Protein AF-0000000072282767 (afdb_homodimer)

Sequence (528 aa):
MTSKLNDGLKNVSNDLKGKPKDVVCEQIEKDKKDLLALSAKIKKAQEKFEKLGKDAKEQYDEHKKALKLCADVVTCDPNPFNESIKIIEENDEKAKKYEEKLQKKVMKPLKMYLEAVTVLEKRVKILDERGKAMEKAEHAYHDMLKKPENKQVGLSDLKVNYTNARDSWEYLRDELSVDIKKVLDEITSNFGQICSGFMKTYSKYMKNTQEVWDKLHDYAKEIKVGDLDKEPVYTATEQSMVGEPNVQARREKEIANGTYVKVEMTSKLNDGLKNVSNDLKGKPKDVVCEQIEKDKKDLLALSAKIKKAQEKFEKLGKDAKEQYDEHKKALKLCADVVTCDPNPFNESIKIIEENDEKAKKYEEKLQKKVMKPLKMYLEAVTVLEKRVKILDERGKAMEKAEHAYHDMLKKPENKQVGLSDLKVNYTNARDSWEYLRDELSVDIKKVLDEITSNFGQICSGFMKTYSKYMKNTQEVWDKLHDYAKEIKVGDLDKEPVYTATEQSMVGEPNVQARREKEIANGTYVKVE

Radius of gyration: 44.24 Å; Cα contacts (8 Å, |Δi|>4): 459; chains: 2; bounding box: 52×151×86 Å

pLDDT: mean 86.9, std 15.81, range [28.2, 98.04]

Foldseek 3Di:
DVVVVVVVLVVVVCVVPPPPPPPLVVLLVVLLVLLVVLLVVLVVVLVVLVVVLVVVVVVLVVLLVVLVVVQVVDPDPPRLSVVLNVLSVVLVVLSVVLVVLCCVQAVVVSVVLNVLSVVLVVLVVVLVVLVVQLVVLVVVLVVLVPDPPVRSPCNVVSVVSNVVSVCVNVVSSVVSSVSSVVSSVVCVVCVVVSVVSSCVSVVVSVVVCVVSVVVSVVSVVPDDDDDPPDDDDDDDPVCDVVDVVNVVVVQVVCVVVVNDDDDD/DVVVVVVVLVVVVCVPPPPPPPPLVVLLVVLLVLLVVLLVVLVVVLVVLVVVLVVVVVVLVVVLVVLVVVQVVDPDPPRLSVVLSVLSCVLVVLSVVLVVLCCVQAVVVSVVLNVLSVVLVVLVVVLVVLVVQLVVLVVVLSVLVPDPPVRSPCNVVSVVSNVVSVCVNVVSSVVSSVSSVVSSVVCVVCVVVSVVSSCVSVVVSVVVCVVSVVVSVVSVVPDDDDDPPDDDDDDDPVCDVVDVVNVVVVQVVCVVVVNHDDDD

Organism: Entamoeba histolytica (strain ATCC 30459 / HM-1:IMSS / ABRM) (NCBI:txid294381)

InterPro domains:
  IPR027267 AH/BAR domain superfamily [G3DSA:1.20.1270.60] (22-224)
  IPR027267 AH/BAR domain superfamily [SSF103657] (19-220)

Structure (mmCIF, N/CA/C/O backbone):
data_AF-0000000072282767-model_v1
#
loop_
_entity.id
_entity.type
_entity.pdbx_description
1 polymer 'BAR domain-containing protein'
#
loop_
_atom_site.group_PDB
_atom_site.id
_atom_site.type_symbol
_atom_site.label_atom_id
_atom_site.label_alt_id
_atom_site.label_comp_id
_atom_site.label_asym_id
_atom_site.label_entity_id
_atom_site.label_seq_id
_atom_site.pdbx_PDB_ins_code
_atom_site.Cartn_x
_atom_site.Cartn_y
_atom_site.Cartn_z
_atom_site.occupancy
_atom_site.B_iso_or_equiv
_atom_site.auth_seq_id
_atom_site.auth_comp_id
_atom_site.auth_asym_id
_atom_site.auth_atom_id
_atom_site.pdbx_PDB_model_num
ATOM 1 N N . MET A 1 1 ? 4.362 -89.278 -2.662 1 31.94 1 MET A N 1
ATOM 2 C CA . MET A 1 1 ? 3.374 -88.348 -3.201 1 31.94 1 MET A CA 1
ATOM 3 C C . MET A 1 1 ? 3.252 -87.111 -2.318 1 31.94 1 MET A C 1
ATOM 5 O O . MET A 1 1 ? 2.697 -86.094 -2.739 1 31.94 1 MET A O 1
ATOM 9 N N . THR A 1 2 ? 3.601 -87.216 -0.999 1 40.11 2 THR A N 1
ATOM 10 C CA . THR A 1 2 ? 3.501 -86.152 -0.006 1 40.11 2 THR A CA 1
ATOM 11 C C . THR A 1 2 ? 4.634 -85.145 -0.176 1 40.11 2 THR A C 1
ATOM 13 O O . THR A 1 2 ? 4.524 -83.999 0.262 1 40.11 2 THR A O 1
ATOM 16 N N . SER A 1 3 ? 5.864 -85.553 -0.62 1 38.61 3 SER A N 1
ATOM 17 C CA . SER A 1 3 ? 6.978 -84.612 -0.666 1 38.61 3 SER A CA 1
ATOM 18 C C . SER A 1 3 ? 6.752 -83.539 -1.726 1 38.61 3 SER A C 1
ATOM 20 O O . SER A 1 3 ? 7.377 -82.476 -1.684 1 38.61 3 SER A O 1
ATOM 22 N N . LYS A 1 4 ? 6.127 -83.89 -2.824 1 43.01 4 LYS A N 1
ATOM 23 C CA . LYS A 1 4 ? 5.944 -82.893 -3.875 1 43.01 4 LYS A CA 1
ATOM 24 C C . L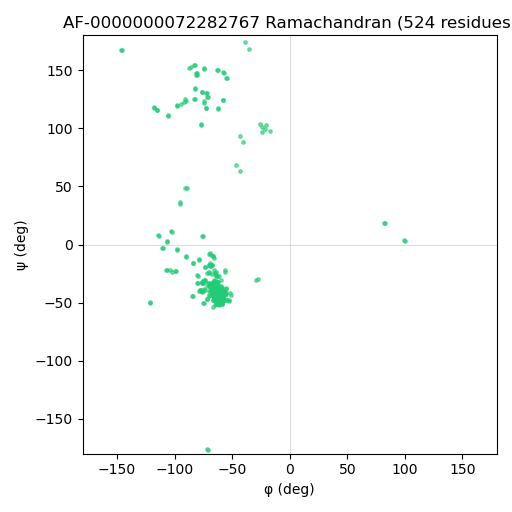YS A 1 4 ? 4.963 -81.808 -3.439 1 43.01 4 LYS A C 1
ATOM 26 O O . LYS A 1 4 ? 4.827 -80.781 -4.106 1 43.01 4 LYS A O 1
ATOM 31 N N . LEU A 1 5 ? 4.162 -82.179 -2.354 1 40.57 5 LEU A N 1
ATOM 32 C CA . LEU A 1 5 ? 3.187 -81.175 -1.941 1 40.57 5 LEU A CA 1
ATOM 33 C C . LEU A 1 5 ? 3.865 -80.039 -1.182 1 40.57 5 LEU A C 1
ATOM 35 O O . LEU A 1 5 ? 3.382 -78.905 -1.193 1 40.57 5 LEU A O 1
ATOM 39 N N . ASN A 1 6 ? 4.982 -80.419 -0.412 1 34.52 6 ASN A N 1
ATOM 40 C CA . ASN A 1 6 ? 5.575 -79.355 0.39 1 34.52 6 ASN A CA 1
ATOM 41 C C . ASN A 1 6 ? 6.312 -78.341 -0.48 1 34.52 6 ASN A C 1
ATOM 43 O O . ASN A 1 6 ? 6.565 -77.215 -0.05 1 34.52 6 ASN A O 1
ATOM 47 N N . ASP A 1 7 ? 6.972 -78.883 -1.586 1 36.16 7 ASP A N 1
ATOM 48 C CA . ASP A 1 7 ? 7.793 -77.945 -2.346 1 36.16 7 ASP A CA 1
ATOM 49 C C . ASP A 1 7 ? 6.935 -76.852 -2.979 1 36.16 7 ASP A C 1
ATOM 51 O O . ASP A 1 7 ? 7.451 -75.807 -3.383 1 36.16 7 ASP A O 1
ATOM 55 N N . GLY A 1 8 ? 5.581 -77.173 -3.189 1 30.93 8 GLY A N 1
ATOM 56 C CA . GLY A 1 8 ? 4.724 -76.166 -3.795 1 30.93 8 GLY A CA 1
ATOM 57 C C . GLY A 1 8 ? 4.353 -75.046 -2.842 1 30.93 8 GLY A C 1
ATOM 58 O O . GLY A 1 8 ? 3.909 -73.979 -3.272 1 30.93 8 GLY A O 1
ATOM 59 N N . LEU A 1 9 ? 4.273 -75.438 -1.535 1 31.34 9 LEU A N 1
ATOM 60 C CA . LEU A 1 9 ? 3.883 -74.394 -0.594 1 31.34 9 LEU A CA 1
ATOM 61 C C . LEU A 1 9 ? 5.053 -73.459 -0.304 1 31.34 9 LEU A C 1
ATOM 63 O O . LEU A 1 9 ? 4.852 -72.322 0.129 1 31.34 9 LEU A O 1
ATOM 67 N N . LYS A 1 10 ? 6.266 -74.077 -0.186 1 39.1 10 LYS A N 1
ATOM 68 C CA . LYS A 1 10 ? 7.374 -73.174 0.108 1 39.1 10 LYS A CA 1
ATOM 69 C C . LYS A 1 10 ? 7.609 -72.199 -1.043 1 39.1 10 LYS A C 1
ATOM 71 O O . LYS A 1 10 ? 8.149 -71.11 -0.84 1 39.1 10 LYS A O 1
ATOM 76 N N . ASN A 1 11 ? 7.387 -72.823 -2.193 1 28.44 11 ASN A N 1
ATOM 77 C CA . ASN A 1 11 ? 7.647 -71.888 -3.282 1 28.44 11 ASN A CA 1
ATOM 78 C C . ASN A 1 11 ? 6.621 -70.758 -3.308 1 28.44 11 ASN A C 1
ATOM 80 O O . ASN A 1 11 ? 6.832 -69.737 -3.965 1 28.44 11 ASN A O 1
ATOM 84 N N . VAL A 1 12 ? 5.33 -71.028 -2.732 1 33.83 12 VAL A N 1
ATOM 85 C CA . VAL A 1 12 ? 4.378 -69.923 -2.696 1 33.83 12 VAL A CA 1
ATOM 86 C C . VAL A 1 12 ? 4.744 -68.961 -1.569 1 33.83 12 VAL A C 1
ATOM 88 O O . VAL A 1 12 ? 4.521 -67.753 -1.679 1 33.83 12 VAL A O 1
ATOM 91 N N . SER A 1 13 ? 5.163 -69.445 -0.388 1 32.98 13 SER A N 1
ATOM 92 C CA . SER A 1 13 ? 5.416 -68.525 0.716 1 32.98 13 SER A CA 1
ATOM 93 C C . SER A 1 13 ? 6.601 -67.614 0.415 1 32.98 13 SER A C 1
ATOM 95 O O . SER A 1 13 ? 6.609 -66.446 0.81 1 32.98 13 SER A O 1
ATOM 97 N N . ASN A 1 14 ? 7.733 -68.162 0.078 1 32.41 14 ASN A N 1
ATOM 98 C CA . ASN A 1 14 ? 8.902 -67.312 -0.121 1 32.41 14 ASN A CA 1
ATOM 99 C C . ASN A 1 14 ? 8.668 -66.286 -1.225 1 32.41 14 ASN A C 1
ATOM 101 O O . ASN A 1 14 ? 9.463 -65.36 -1.397 1 32.41 14 ASN A O 1
ATOM 105 N N . ASP A 1 15 ? 7.852 -66.596 -2.237 1 31.39 15 ASP A N 1
ATOM 106 C CA . ASP A 1 15 ? 7.595 -65.64 -3.311 1 31.39 15 ASP A CA 1
ATOM 107 C C . ASP A 1 15 ? 6.75 -64.47 -2.814 1 31.39 15 ASP A C 1
ATOM 109 O O . ASP A 1 15 ? 6.395 -63.58 -3.59 1 31.39 15 ASP A O 1
ATOM 113 N N . LEU A 1 16 ? 5.977 -64.646 -1.766 1 34.27 16 LEU A N 1
ATOM 114 C CA . LEU A 1 16 ? 5.349 -63.445 -1.224 1 34.27 16 LEU A CA 1
ATOM 115 C C . LEU A 1 16 ? 6.395 -62.506 -0.632 1 34.27 16 LEU A C 1
ATOM 117 O O . LEU A 1 16 ? 6.082 -61.694 0.242 1 34.27 16 LEU A O 1
ATOM 121 N N . LYS A 1 17 ? 7.608 -63.005 -0.519 1 35.73 17 LYS A N 1
ATOM 122 C CA . LYS A 1 17 ? 8.622 -62.052 -0.078 1 35.73 17 LYS A CA 1
ATOM 123 C C . LYS A 1 17 ? 8.355 -60.662 -0.649 1 35.73 17 LYS A C 1
ATOM 125 O O . LYS A 1 17 ? 7.584 -60.513 -1.6 1 35.73 17 LYS A O 1
ATOM 130 N N . GLY A 1 18 ? 9.181 -59.537 -0.029 1 36.67 18 GLY A N 1
ATOM 131 C CA . GLY A 1 18 ? 9.133 -58.101 -0.258 1 36.67 18 GLY A CA 1
ATOM 132 C C . GLY A 1 18 ? 9.018 -57.735 -1.726 1 36.67 18 GLY A C 1
ATOM 133 O O . GLY A 1 18 ? 9.965 -57.921 -2.493 1 36.67 18 GLY A O 1
ATOM 134 N N . LYS A 1 19 ? 7.987 -58.126 -2.26 1 40.9 19 LYS A N 1
ATOM 135 C CA . LYS A 1 19 ? 7.864 -57.635 -3.629 1 40.9 19 LYS A CA 1
ATOM 136 C C . LYS A 1 19 ? 8.672 -56.356 -3.83 1 40.9 19 LYS A C 1
ATOM 138 O O . LYS A 1 19 ? 8.682 -55.48 -2.963 1 40.9 19 LYS A O 1
ATOM 143 N N . PRO A 1 20 ? 9.898 -56.269 -4.338 1 43.59 20 PRO A N 1
ATOM 144 C CA . PRO A 1 20 ? 10.652 -55.04 -4.596 1 43.59 20 PRO A CA 1
ATOM 145 C C . PRO A 1 20 ? 9.764 -53.799 -4.628 1 43.59 20 PRO A C 1
ATOM 147 O O . PRO A 1 20 ? 8.675 -53.829 -5.208 1 43.59 20 PRO A O 1
ATOM 150 N N . LYS A 1 21 ? 9.759 -53.161 -3.504 1 50 21 LYS A N 1
ATOM 151 C CA . LYS A 1 21 ? 9.045 -51.889 -3.563 1 50 21 LYS A CA 1
ATOM 152 C C . LYS A 1 21 ? 8.927 -51.39 -5 1 50 21 LYS A C 1
ATOM 154 O O . LYS A 1 21 ? 9.932 -51.265 -5.704 1 50 21 LYS A O 1
ATOM 159 N N . ASP A 1 22 ? 7.777 -51.548 -5.576 1 72.99 22 ASP A N 1
ATOM 160 C CA . ASP A 1 22 ? 7.386 -51.23 -6.946 1 72.99 22 ASP A CA 1
ATOM 161 C C . ASP A 1 22 ? 7.988 -49.901 -7.395 1 72.99 22 ASP A C 1
ATOM 163 O O . ASP A 1 22 ? 7.731 -48.86 -6.785 1 72.99 22 ASP A O 1
ATOM 167 N N . VAL A 1 23 ? 9.328 -50.019 -8 1 87.18 23 VAL A N 1
ATOM 168 C CA . VAL A 1 23 ? 10.049 -48.904 -8.605 1 87.18 23 VAL A CA 1
ATOM 169 C C . VAL A 1 23 ? 9.056 -47.875 -9.138 1 87.18 23 VAL A C 1
ATOM 171 O O . VAL A 1 23 ? 9.275 -46.668 -9.01 1 87.18 23 VAL A O 1
ATOM 174 N N . VAL A 1 24 ? 7.947 -48.376 -9.498 1 91.58 24 VAL A N 1
ATOM 175 C CA . VAL A 1 24 ? 6.933 -47.496 -10.069 1 91.58 24 VAL A CA 1
ATOM 176 C C . VAL A 1 24 ? 6.25 -46.705 -8.955 1 91.58 24 VAL A C 1
ATOM 178 O O . VAL A 1 24 ? 6.031 -45.498 -9.087 1 91.58 24 VAL A O 1
ATOM 181 N N . CYS A 1 25 ? 5.987 -47.375 -7.822 1 92.54 25 CYS A N 1
ATOM 182 C CA . CYS A 1 25 ? 5.356 -46.702 -6.692 1 92.54 25 CYS A CA 1
ATOM 183 C C . CYS A 1 25 ? 6.286 -45.654 -6.092 1 92.54 25 CYS A C 1
ATOM 185 O O . CYS A 1 25 ? 5.844 -44.568 -5.716 1 92.54 25 CYS A O 1
ATOM 187 N N . GLU A 1 26 ? 7.546 -45.958 -6.025 1 92.62 26 GLU A N 1
ATOM 188 C CA . GLU A 1 26 ? 8.522 -44.994 -5.527 1 92.62 26 GLU A CA 1
ATOM 189 C C . GLU A 1 26 ? 8.603 -43.771 -6.437 1 92.62 26 GLU A C 1
ATOM 191 O O . GLU A 1 26 ? 8.689 -42.639 -5.957 1 92.62 26 GLU A O 1
ATOM 196 N N . GLN A 1 27 ? 8.609 -44.02 -7.745 1 94.57 27 GLN A N 1
ATOM 197 C CA . GLN A 1 27 ? 8.619 -42.929 -8.715 1 94.57 27 GLN A CA 1
ATOM 198 C C . GLN A 1 27 ? 7.392 -42.037 -8.552 1 94.57 27 GLN A C 1
ATOM 200 O O . GLN A 1 27 ? 7.507 -40.809 -8.551 1 94.57 27 GLN A O 1
ATOM 205 N N . ILE A 1 28 ? 6.232 -42.62 -8.419 1 95.21 28 ILE A N 1
ATOM 206 C CA . ILE A 1 28 ? 4.994 -41.866 -8.26 1 95.21 28 ILE A CA 1
ATOM 207 C C . ILE A 1 28 ? 5.078 -40.996 -7.008 1 95.21 28 ILE A C 1
ATOM 209 O O . ILE A 1 28 ? 4.693 -39.824 -7.031 1 95.21 28 ILE A O 1
ATOM 213 N N . GLU A 1 29 ? 5.593 -41.57 -5.931 1 94.95 29 GLU A N 1
ATOM 214 C CA . GLU A 1 29 ? 5.713 -40.826 -4.682 1 94.95 29 GLU A CA 1
ATOM 215 C C . GLU A 1 29 ? 6.651 -39.632 -4.838 1 94.95 29 GLU A C 1
ATOM 217 O O . GLU A 1 29 ? 6.349 -38.533 -4.368 1 94.95 29 GLU A O 1
ATOM 222 N N . LYS A 1 30 ? 7.756 -39.796 -5.461 1 95.85 30 LYS A N 1
ATOM 223 C CA . LYS A 1 30 ? 8.707 -38.713 -5.697 1 95.85 30 LYS A CA 1
ATOM 224 C C . LYS A 1 30 ? 8.1 -37.635 -6.591 1 95.85 30 LYS A C 1
ATOM 226 O O . LYS A 1 30 ? 8.173 -36.446 -6.275 1 95.85 30 LYS A O 1
ATOM 231 N N . ASP A 1 31 ? 7.546 -38.053 -7.697 1 95.64 31 ASP A N 1
ATOM 232 C CA . ASP A 1 31 ? 6.966 -37.112 -8.65 1 95.64 31 ASP A CA 1
ATOM 233 C C . ASP A 1 31 ? 5.82 -36.325 -8.017 1 95.64 31 ASP A C 1
ATOM 235 O O . ASP A 1 31 ? 5.653 -35.135 -8.289 1 95.64 31 ASP A O 1
ATOM 239 N N . LYS A 1 32 ? 5.047 -37.038 -7.293 1 95.9 32 LYS A N 1
ATOM 240 C CA . LYS A 1 32 ? 3.957 -36.38 -6.578 1 95.9 32 LYS A CA 1
ATOM 241 C C . LYS A 1 32 ? 4.486 -35.28 -5.662 1 95.9 32 LYS A C 1
ATOM 243 O O . LYS A 1 32 ? 3.935 -34.178 -5.625 1 95.9 32 LYS A O 1
ATOM 248 N N . LYS A 1 33 ? 5.513 -35.58 -4.893 1 95.94 33 LYS A N 1
ATOM 249 C CA . LYS A 1 33 ? 6.118 -34.592 -4.004 1 95.94 33 LYS A CA 1
ATOM 250 C C . LYS A 1 33 ? 6.623 -33.384 -4.788 1 95.94 33 LYS A C 1
ATOM 252 O O . LYS A 1 33 ? 6.416 -32.24 -4.377 1 95.94 33 LYS A O 1
ATOM 257 N N . ASP A 1 34 ? 7.281 -33.637 -5.887 1 94.5 34 ASP A N 1
ATOM 258 C CA . ASP A 1 34 ? 7.788 -32.56 -6.732 1 94.5 34 ASP A CA 1
ATOM 259 C C . ASP A 1 34 ? 6.645 -31.73 -7.31 1 94.5 34 ASP A C 1
ATOM 261 O O . ASP A 1 34 ? 6.738 -30.503 -7.386 1 94.5 34 ASP A O 1
ATOM 265 N N . LEU A 1 35 ? 5.634 -32.433 -7.697 1 95.32 35 LEU A N 1
ATOM 266 C CA . LEU A 1 35 ? 4.459 -31.769 -8.252 1 95.32 35 LEU A CA 1
ATOM 267 C C . LEU A 1 35 ? 3.814 -30.852 -7.217 1 95.32 35 LEU A C 1
ATOM 269 O O . LEU A 1 35 ? 3.46 -29.713 -7.527 1 95.32 35 LEU A O 1
ATOM 273 N N . LEU A 1 36 ? 3.718 -31.317 -5.997 1 94.96 36 LEU A N 1
ATOM 274 C CA . LEU A 1 36 ? 3.135 -30.526 -4.918 1 94.96 36 LEU A CA 1
ATOM 275 C C . LEU A 1 36 ? 4.005 -29.313 -4.602 1 94.96 36 LEU A C 1
ATOM 277 O O . LEU A 1 36 ? 3.488 -28.223 -4.348 1 94.96 36 LEU A O 1
ATOM 281 N N . ALA A 1 37 ? 5.294 -29.49 -4.603 1 93.06 37 ALA A N 1
ATOM 282 C CA . ALA A 1 37 ? 6.219 -28.382 -4.377 1 93.06 37 ALA A CA 1
ATOM 283 C C . ALA A 1 37 ? 6.066 -27.311 -5.453 1 93.06 37 ALA A C 1
ATOM 285 O O . ALA A 1 37 ? 6.047 -26.116 -5.15 1 93.06 37 ALA A O 1
ATOM 286 N N . LEU A 1 38 ? 5.949 -27.736 -6.683 1 91.01 38 LEU A N 1
ATOM 287 C CA . LEU A 1 38 ? 5.779 -26.815 -7.801 1 91.01 38 LEU A CA 1
ATOM 288 C C . LEU A 1 38 ? 4.436 -26.096 -7.714 1 91.01 38 LEU A C 1
ATOM 290 O O . LEU A 1 38 ? 4.355 -24.891 -7.963 1 91.01 38 LEU A O 1
ATOM 294 N N . SER A 1 39 ? 3.448 -26.851 -7.36 1 93.8 39 SER A N 1
ATOM 295 C CA . SER A 1 39 ? 2.124 -26.263 -7.187 1 93.8 39 SER A CA 1
ATOM 296 C C . SER A 1 39 ? 2.138 -25.173 -6.121 1 93.8 39 SER A C 1
ATOM 298 O O . SER A 1 39 ? 1.505 -24.127 -6.286 1 93.8 39 SER A O 1
ATOM 300 N N . ALA A 1 40 ? 2.857 -25.359 -5.042 1 93.31 40 ALA A N 1
ATOM 301 C CA . ALA A 1 40 ? 2.983 -24.354 -3.99 1 93.31 40 ALA A CA 1
ATOM 302 C C . ALA A 1 40 ? 3.65 -23.087 -4.518 1 93.31 40 ALA A C 1
ATOM 304 O O . ALA A 1 40 ? 3.242 -21.974 -4.176 1 93.31 40 ALA A O 1
ATOM 305 N N . LYS A 1 41 ? 4.593 -23.261 -5.348 1 90.22 41 LYS A N 1
ATOM 306 C CA . LYS A 1 41 ? 5.285 -22.123 -5.946 1 90.22 41 LYS A CA 1
ATOM 307 C C . LYS A 1 41 ? 4.359 -21.342 -6.874 1 90.22 41 LYS A C 1
ATOM 309 O O . LYS A 1 41 ? 4.363 -20.109 -6.871 1 90.22 41 LYS A O 1
ATOM 314 N N . ILE A 1 42 ? 3.61 -22.066 -7.642 1 91.77 42 ILE A N 1
ATOM 315 C CA . ILE A 1 42 ? 2.671 -21.443 -8.569 1 91.77 42 ILE A CA 1
ATOM 316 C C . ILE A 1 42 ? 1.644 -20.624 -7.79 1 91.77 42 ILE A C 1
ATOM 318 O O . ILE A 1 42 ? 1.345 -19.484 -8.154 1 91.77 42 ILE A O 1
ATOM 322 N N . LYS A 1 43 ? 1.137 -21.21 -6.745 1 93.75 43 LYS A N 1
ATOM 323 C CA . LYS A 1 43 ? 0.145 -20.511 -5.934 1 93.75 43 LYS A CA 1
ATOM 324 C C . LYS A 1 43 ? 0.72 -19.222 -5.352 1 93.75 43 LYS A C 1
ATOM 326 O O . LYS A 1 43 ? 0.056 -18.183 -5.356 1 93.75 43 LYS A O 1
ATOM 331 N N . LYS A 1 44 ? 1.91 -19.282 -4.915 1 91.85 44 LYS A N 1
ATOM 332 C CA . LYS A 1 44 ? 2.578 -18.103 -4.373 1 91.85 44 LYS A CA 1
ATOM 333 C C . LYS A 1 44 ? 2.764 -17.034 -5.446 1 91.85 44 LYS A C 1
ATOM 335 O O . LYS A 1 44 ? 2.557 -15.846 -5.19 1 91.85 44 LYS A O 1
ATOM 340 N N . ALA A 1 45 ? 3.186 -17.456 -6.571 1 89.69 45 ALA A N 1
ATOM 341 C CA . ALA A 1 45 ? 3.362 -16.531 -7.687 1 89.69 45 ALA A CA 1
ATOM 342 C C . ALA A 1 45 ? 2.037 -15.879 -8.074 1 89.69 45 ALA A C 1
ATOM 344 O O . ALA A 1 45 ? 1.971 -14.664 -8.272 1 89.69 45 ALA A O 1
ATOM 345 N N . GLN A 1 46 ? 0.996 -16.674 -8.118 1 91.85 46 GLN A N 1
ATOM 346 C CA . GLN A 1 46 ? -0.328 -16.157 -8.447 1 91.85 46 GLN A CA 1
ATOM 347 C C . GLN A 1 46 ? -0.754 -15.07 -7.465 1 91.85 46 GLN A C 1
ATOM 349 O O . GLN A 1 46 ? -1.227 -14.007 -7.874 1 91.85 46 GLN A O 1
ATOM 354 N N . GLU A 1 47 ? -0.593 -15.347 -6.232 1 92.06 47 GLU A N 1
ATOM 355 C CA . GLU A 1 47 ? -0.96 -14.398 -5.185 1 92.06 47 GLU A CA 1
ATOM 356 C C . GLU A 1 47 ? -0.182 -13.093 -5.325 1 92.06 47 GLU A C 1
ATOM 358 O O . GLU A 1 47 ? -0.756 -12.007 -5.214 1 92.06 47 GLU A O 1
ATOM 363 N N . LYS A 1 48 ? 1.04 -13.236 -5.603 1 91.33 48 LYS A N 1
ATOM 364 C CA . LYS A 1 48 ? 1.893 -12.057 -5.717 1 91.33 48 LYS A CA 1
ATOM 365 C C . LYS A 1 48 ? 1.547 -11.246 -6.963 1 91.33 48 LYS A C 1
ATOM 367 O O . LYS A 1 48 ? 1.507 -10.015 -6.918 1 91.33 48 LYS A O 1
ATOM 372 N N . PHE A 1 49 ? 1.342 -11.887 -8.053 1 91.18 49 PHE A N 1
ATOM 373 C CA . PHE A 1 49 ? 1.005 -11.213 -9.301 1 91.18 49 PHE A CA 1
ATOM 374 C C . PHE A 1 49 ? -0.31 -10.455 -9.169 1 91.18 49 PHE A C 1
ATOM 376 O O . PHE A 1 49 ? -0.426 -9.317 -9.629 1 91.18 49 PHE A O 1
ATOM 383 N N . GLU A 1 50 ? -1.242 -11.056 -8.519 1 89.52 50 GLU A N 1
ATOM 384 C CA . GLU A 1 50 ? -2.532 -10.411 -8.291 1 89.52 50 GLU A CA 1
ATOM 385 C C . GLU A 1 50 ? -2.389 -9.199 -7.375 1 89.52 50 GLU A C 1
ATOM 387 O O . GLU A 1 50 ? -2.991 -8.152 -7.624 1 89.52 50 GLU A O 1
ATOM 392 N N . LYS A 1 51 ? -1.618 -9.339 -6.396 1 89.76 51 LYS A N 1
ATOM 393 C CA . LYS A 1 51 ? -1.411 -8.267 -5.427 1 89.76 51 LYS A CA 1
ATOM 394 C C . LYS A 1 51 ? -0.797 -7.037 -6.09 1 89.76 51 LYS A C 1
ATOM 396 O O . LYS A 1 51 ? -1.176 -5.905 -5.782 1 89.76 51 LYS A O 1
ATOM 401 N N . LEU A 1 52 ? 0.165 -7.182 -6.961 1 87.06 52 LEU A N 1
ATOM 402 C CA . LEU A 1 52 ? 0.856 -6.068 -7.6 1 87.06 52 LEU A CA 1
ATOM 403 C C . LEU A 1 52 ? -0.113 -5.228 -8.424 1 87.06 52 LEU A C 1
ATOM 405 O O . LEU A 1 52 ? -0.045 -3.997 -8.406 1 87.06 52 LEU A O 1
ATOM 409 N N . GLY A 1 53 ? -1 -5.939 -9.121 1 80.34 53 GLY A N 1
ATOM 410 C CA . GLY A 1 53 ? -2.009 -5.194 -9.858 1 80.34 53 GLY A CA 1
ATOM 411 C C . GLY A 1 53 ? -2.919 -4.376 -8.962 1 80.34 53 GLY A C 1
ATOM 412 O O . GLY A 1 53 ? -3.201 -3.211 -9.252 1 80.34 53 GLY A O 1
ATOM 413 N N . LYS A 1 54 ? -3.309 -4.952 -7.919 1 83.93 54 LYS A N 1
ATOM 414 C CA . LYS A 1 54 ? -4.195 -4.284 -6.97 1 83.93 54 LYS A CA 1
ATOM 415 C C . LYS A 1 54 ? -3.484 -3.125 -6.278 1 83.93 54 LYS A C 1
ATOM 417 O O . LYS A 1 54 ? -4.063 -2.05 -6.104 1 83.93 54 LYS A O 1
ATOM 422 N N . ASP A 1 55 ? -2.285 -3.341 -5.896 1 83.1 55 ASP A N 1
ATOM 423 C CA . ASP A 1 55 ? -1.491 -2.314 -5.229 1 83.1 55 ASP A CA 1
ATOM 424 C C . ASP A 1 55 ? -1.285 -1.103 -6.136 1 83.1 55 ASP A C 1
ATOM 426 O O . ASP A 1 55 ? -1.353 0.04 -5.679 1 83.1 55 ASP A O 1
ATOM 430 N N . ALA A 1 56 ? -0.948 -1.334 -7.398 1 81.79 56 ALA A N 1
ATOM 431 C CA . ALA A 1 56 ? -0.763 -0.243 -8.351 1 81.79 56 ALA A CA 1
ATOM 432 C C . ALA A 1 56 ? -2.019 0.618 -8.449 1 81.79 56 ALA A C 1
ATOM 434 O O . ALA A 1 56 ? -1.938 1.849 -8.446 1 81.79 56 ALA A O 1
ATOM 435 N N . LYS A 1 57 ? -3.149 0.017 -8.478 1 83.53 57 LYS A N 1
ATOM 436 C CA . LYS A 1 57 ? -4.412 0.746 -8.531 1 83.53 57 LYS A CA 1
ATOM 437 C C . LYS A 1 57 ? -4.641 1.542 -7.249 1 83.53 57 LYS A C 1
ATOM 439 O O . LYS A 1 57 ? -5.068 2.697 -7.297 1 83.53 57 LYS A O 1
ATOM 444 N N . GLU A 1 58 ? -4.417 0.915 -6.173 1 84.42 58 GLU A N 1
ATOM 445 C CA . GLU A 1 58 ? -4.609 1.553 -4.874 1 84.42 58 GLU A CA 1
ATOM 446 C C . GLU A 1 58 ? -3.712 2.779 -4.723 1 84.42 58 GLU A C 1
ATOM 448 O O . GLU A 1 58 ? -4.109 3.775 -4.115 1 84.42 58 GLU A O 1
ATOM 453 N N . GLN A 1 59 ? -2.517 2.693 -5.223 1 83.69 59 GLN A N 1
ATOM 454 C CA . GLN A 1 59 ? -1.604 3.829 -5.167 1 83.69 59 GLN A CA 1
ATOM 455 C C . GLN A 1 59 ? -2.183 5.037 -5.898 1 83.69 59 GLN A C 1
ATOM 457 O O . GLN A 1 59 ? -2.094 6.166 -5.41 1 83.69 59 GLN A O 1
ATOM 462 N N . TYR A 1 60 ? -2.747 4.821 -7.015 1 85.49 60 TYR A N 1
ATOM 463 C CA . TYR A 1 60 ? -3.364 5.915 -7.757 1 85.49 60 TYR A CA 1
ATOM 464 C C . TYR A 1 60 ? -4.528 6.515 -6.979 1 85.49 60 TYR A C 1
ATOM 466 O O . TYR A 1 60 ? -4.707 7.735 -6.96 1 85.49 60 TYR A O 1
ATOM 474 N N . ASP A 1 61 ? -5.265 5.685 -6.309 1 87.06 61 ASP A N 1
ATOM 475 C CA . ASP A 1 61 ? -6.367 6.168 -5.482 1 87.06 61 ASP A CA 1
ATOM 476 C C . ASP A 1 61 ? -5.853 7.034 -4.334 1 87.06 61 ASP A C 1
ATOM 478 O O . ASP 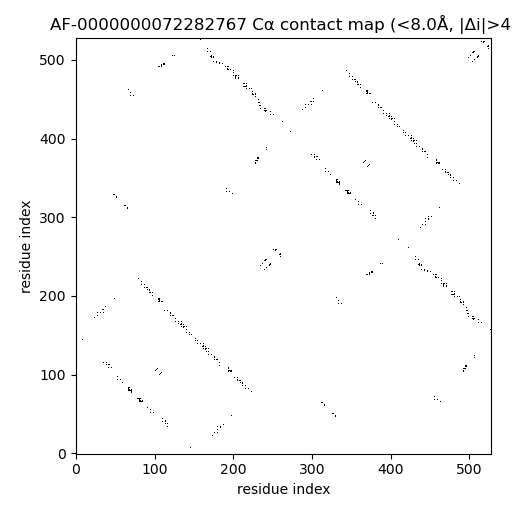A 1 61 ? -6.462 8.051 -3.997 1 87.06 61 ASP A O 1
ATOM 482 N N . GLU A 1 62 ? -4.824 6.623 -3.774 1 87.9 62 GLU A N 1
ATOM 483 C CA . GLU A 1 62 ? -4.245 7.386 -2.672 1 87.9 62 GLU A CA 1
ATOM 484 C C . GLU A 1 62 ? -3.72 8.736 -3.152 1 87.9 62 GLU A C 1
ATOM 486 O O . GLU A 1 62 ? -3.823 9.737 -2.44 1 87.9 62 GLU A O 1
ATOM 491 N N . HIS A 1 63 ? -3.152 8.741 -4.333 1 86.86 63 HIS A N 1
ATOM 492 C CA . HIS A 1 63 ? -2.728 10.004 -4.926 1 86.86 63 HIS A CA 1
ATOM 493 C C . HIS A 1 63 ? -3.907 10.957 -5.093 1 86.86 63 HIS A C 1
ATOM 495 O O . HIS A 1 63 ? -3.814 12.134 -4.739 1 86.86 63 HIS A O 1
ATOM 501 N N . LYS A 1 64 ? -5.024 10.487 -5.574 1 89.16 64 LYS A N 1
ATOM 502 C CA . LYS A 1 64 ? -6.221 11.304 -5.745 1 89.16 64 LYS A CA 1
ATOM 503 C C . LYS A 1 64 ? -6.689 11.881 -4.412 1 89.16 64 LYS A C 1
ATOM 505 O O . LYS A 1 64 ? -7.053 13.056 -4.331 1 89.16 64 LYS A O 1
ATOM 510 N N . LYS A 1 65 ? -6.643 11.11 -3.411 1 89.3 65 LYS A N 1
ATOM 511 C CA . LYS A 1 65 ? -7.076 11.549 -2.088 1 89.3 65 LYS A CA 1
ATOM 512 C C . LYS A 1 65 ? -6.201 12.688 -1.573 1 89.3 65 LYS A C 1
ATOM 514 O O . LYS A 1 65 ? -6.704 13.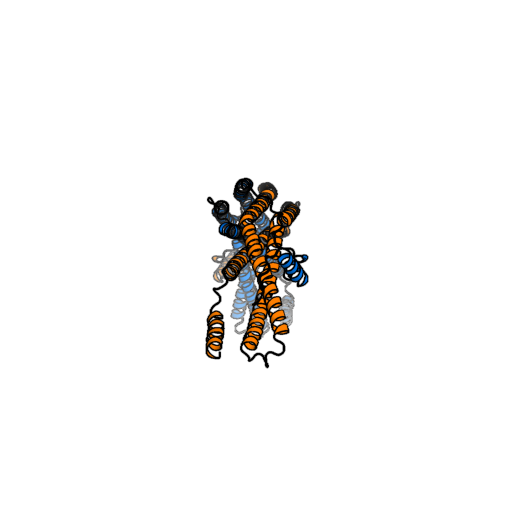647 -0.984 1 89.3 65 LYS A O 1
ATOM 519 N N . ALA A 1 66 ? -4.895 12.473 -1.75 1 88.63 66 ALA A N 1
ATOM 520 C CA . ALA A 1 66 ? -3.965 13.523 -1.342 1 88.63 66 ALA A CA 1
ATOM 521 C C . ALA A 1 66 ? -4.255 14.829 -2.076 1 88.63 66 ALA A C 1
ATOM 523 O O . ALA A 1 66 ? -4.292 15.898 -1.462 1 88.63 66 ALA A O 1
ATOM 524 N N . LEU A 1 67 ? -4.483 14.719 -3.359 1 89.12 67 LEU A N 1
ATOM 525 C CA . LEU A 1 67 ? -4.746 15.902 -4.171 1 89.12 67 LEU A CA 1
ATOM 526 C C . LEU A 1 67 ? -6.084 16.532 -3.796 1 89.12 67 LEU A C 1
ATOM 528 O O . LEU A 1 67 ? -6.234 17.755 -3.844 1 89.12 67 LEU A O 1
ATOM 532 N N . LYS A 1 68 ? -7.06 15.716 -3.42 1 90.34 68 LYS A N 1
ATOM 533 C CA . LYS A 1 68 ? -8.352 16.236 -2.983 1 90.34 68 LYS A CA 1
ATOM 534 C C . LYS A 1 68 ? -8.209 17.063 -1.709 1 90.34 68 LYS A C 1
ATOM 536 O O . LYS A 1 68 ? -8.875 18.088 -1.55 1 90.34 68 LYS A O 1
ATOM 541 N N . LEU A 1 69 ? -7.389 16.628 -0.793 1 87.19 69 LEU A N 1
ATOM 542 C CA . LEU A 1 69 ? -7.115 17.393 0.419 1 87.19 69 LEU A CA 1
ATOM 543 C C . LEU A 1 69 ? -6.532 18.76 0.079 1 87.19 69 LEU A C 1
ATOM 545 O O . LEU A 1 69 ? -6.901 19.766 0.689 1 87.19 69 LEU A O 1
ATOM 549 N N . CYS A 1 70 ? -5.642 18.777 -0.888 1 86.11 70 CYS A N 1
ATOM 550 C CA . CYS A 1 70 ? -5.05 20.031 -1.339 1 86.11 70 CYS A CA 1
ATOM 551 C C . CYS A 1 70 ? -6.088 20.908 -2.028 1 86.11 70 CYS A C 1
ATOM 553 O O . CYS A 1 70 ? -6.104 22.125 -1.837 1 86.11 70 CYS A O 1
ATOM 555 N N . ALA A 1 71 ? -6.955 20.245 -2.788 1 86.86 71 ALA A N 1
ATOM 556 C CA . ALA A 1 71 ? -7.993 20.984 -3.502 1 86.86 71 ALA A CA 1
ATOM 557 C C . ALA A 1 71 ? -8.93 21.692 -2.529 1 86.86 71 ALA A C 1
ATOM 559 O O . ALA A 1 71 ? -9.421 22.787 -2.815 1 86.86 71 ALA A O 1
ATOM 560 N N . ASP A 1 72 ? -9.185 21.169 -1.393 1 82.41 72 ASP A N 1
ATOM 561 C CA . ASP A 1 72 ? -10.127 21.687 -0.406 1 82.41 72 ASP A CA 1
ATOM 562 C C . ASP A 1 72 ? -9.571 22.929 0.287 1 82.41 72 ASP A C 1
ATOM 564 O O . ASP A 1 72 ? -10.324 23.707 0.876 1 82.41 72 ASP A O 1
ATOM 568 N N . VAL A 1 73 ? -8.266 23.101 0.21 1 74.44 73 VAL A N 1
ATOM 569 C CA . VAL A 1 73 ? -7.674 24.194 0.973 1 74.44 73 VAL A CA 1
ATOM 570 C C . VAL A 1 73 ? -7.318 25.346 0.036 1 74.44 73 VAL A C 1
ATOM 572 O O . VAL A 1 73 ? -7.126 26.48 0.48 1 74.44 73 VAL A O 1
ATOM 575 N N . VAL A 1 74 ? -7.173 24.949 -1.243 1 72.09 74 VAL A N 1
ATOM 576 C CA . VAL A 1 74 ? -6.848 25.98 -2.223 1 72.09 74 VAL A CA 1
ATOM 577 C C . VAL A 1 74 ? -8.134 26.57 -2.798 1 72.09 74 VAL A C 1
ATOM 579 O O . VAL A 1 74 ? -9.002 25.835 -3.276 1 72.09 74 VAL A O 1
ATOM 582 N N . THR A 1 75 ? -8.308 27.856 -2.707 1 68.67 75 THR A N 1
ATOM 583 C CA . THR A 1 75 ? -9.556 28.508 -3.089 1 68.67 75 THR A CA 1
ATOM 584 C C . THR A 1 75 ? -9.421 29.181 -4.451 1 68.67 75 THR A C 1
ATOM 586 O O . THR A 1 75 ? -10.362 29.816 -4.933 1 68.67 75 THR A O 1
ATOM 589 N N . CYS A 1 76 ? -8.377 28.909 -5.118 1 67.89 76 CYS A N 1
ATOM 590 C CA . CYS A 1 76 ? -8.229 29.567 -6.412 1 67.89 76 CYS A CA 1
ATOM 591 C C . CYS A 1 76 ? -9.044 28.852 -7.483 1 67.89 76 CYS A C 1
ATOM 593 O O . CYS A 1 76 ? -9.393 27.681 -7.326 1 67.89 76 CYS A O 1
ATOM 595 N N . ASP A 1 77 ? -9.602 29.636 -8.527 1 72.29 77 ASP A N 1
ATOM 596 C CA . ASP A 1 77 ? -10.301 29.114 -9.697 1 72.29 77 ASP A CA 1
ATOM 597 C C . ASP A 1 77 ? -9.565 29.478 -10.985 1 72.29 77 ASP A C 1
ATOM 599 O O . ASP A 1 77 ? -9.36 30.658 -11.276 1 72.29 77 ASP A O 1
ATOM 603 N N . PRO A 1 78 ? -9.114 28.54 -11.694 1 78.11 78 PRO A N 1
ATOM 604 C CA . PRO A 1 78 ? -9.333 27.098 -11.561 1 78.11 78 PRO A CA 1
ATOM 605 C C . PRO A 1 78 ? -8.436 26.46 -10.502 1 78.11 78 PRO A C 1
ATOM 607 O O . PRO A 1 78 ? -7.297 26.894 -10.31 1 78.11 78 PRO A O 1
ATOM 610 N N . ASN A 1 79 ? -8.944 25.446 -9.811 1 85.04 79 ASN A N 1
ATOM 611 C CA . ASN A 1 79 ? -8.209 24.696 -8.799 1 85.04 79 ASN A CA 1
ATOM 612 C C . ASN A 1 79 ? -7.227 23.714 -9.432 1 85.04 79 ASN A C 1
ATOM 614 O O . ASN A 1 79 ? -7.637 22.74 -10.065 1 85.04 79 ASN A O 1
ATOM 618 N N . PRO A 1 80 ? -6.013 24.009 -9.434 1 84.45 80 PRO A N 1
ATOM 619 C CA . PRO A 1 80 ? -5.021 23.184 -10.126 1 84.45 80 PRO A CA 1
ATOM 620 C C . PRO A 1 80 ? -5.03 21.731 -9.655 1 84.45 80 PRO A C 1
ATOM 622 O O . PRO A 1 80 ? -4.672 20.829 -10.417 1 84.45 80 PRO A O 1
ATOM 625 N N . PHE A 1 81 ? -5.484 21.442 -8.509 1 88.33 81 PHE A N 1
ATOM 626 C CA . PHE A 1 81 ? -5.483 20.09 -7.962 1 88.33 81 PHE A CA 1
ATOM 627 C C . PHE A 1 81 ? -6.634 19.273 -8.538 1 88.33 81 PHE A C 1
ATOM 629 O O . PHE A 1 81 ? -6.503 18.064 -8.738 1 88.33 81 PHE A O 1
ATOM 636 N N . ASN A 1 82 ? -7.746 19.922 -8.812 1 88.74 82 ASN A N 1
ATOM 637 C CA . ASN A 1 82 ? -8.838 19.224 -9.482 1 88.74 82 ASN A CA 1
ATOM 638 C C . ASN A 1 82 ? -8.43 18.751 -10.874 1 88.74 82 ASN A C 1
ATOM 640 O O . ASN A 1 82 ? -8.783 17.645 -11.287 1 88.74 82 ASN A O 1
ATOM 644 N N . GLU A 1 83 ? -7.715 19.563 -11.558 1 87.57 83 GLU A N 1
ATOM 645 C CA . GLU A 1 83 ? -7.196 19.168 -12.865 1 87.57 83 GLU A CA 1
ATOM 646 C C . GLU A 1 83 ? -6.2 18.019 -12.739 1 87.57 83 GLU A C 1
ATOM 648 O O . GLU A 1 83 ? -6.179 17.114 -13.576 1 87.57 83 GLU A O 1
ATOM 653 N N . SER A 1 84 ? -5.404 18.084 -11.748 1 87.6 84 SER A N 1
ATOM 654 C CA . SER A 1 84 ? -4.444 17.015 -11.493 1 87.6 84 SER A CA 1
ATOM 655 C C . SER A 1 84 ? -5.151 15.688 -11.237 1 87.6 84 SER A C 1
ATOM 657 O O . SER A 1 84 ? -4.706 14.64 -11.71 1 87.6 84 SER A O 1
ATOM 659 N N . ILE A 1 85 ? -6.265 15.705 -10.52 1 91.54 85 ILE A N 1
ATOM 660 C CA . ILE A 1 85 ? -7.046 14.507 -10.23 1 91.54 85 ILE A CA 1
ATOM 661 C C . ILE A 1 85 ? -7.574 13.909 -11.532 1 91.54 85 ILE A C 1
ATOM 663 O O . ILE A 1 85 ? -7.534 12.691 -11.724 1 91.54 85 ILE A O 1
ATOM 667 N N . LYS A 1 86 ? -7.995 14.701 -12.43 1 90.32 86 LYS A N 1
ATOM 668 C CA . LYS A 1 86 ? -8.509 14.236 -13.715 1 90.32 86 LYS A CA 1
ATOM 669 C C . LYS A 1 86 ? -7.421 13.531 -14.52 1 90.32 86 LYS A C 1
ATOM 671 O O . LYS A 1 86 ? -7.686 12.528 -15.187 1 90.32 86 LYS A O 1
ATOM 676 N N . ILE A 1 87 ? -6.236 14.031 -14.448 1 89.81 87 ILE A N 1
ATOM 677 C CA . ILE A 1 87 ? -5.109 13.432 -15.156 1 89.81 87 ILE A CA 1
ATOM 678 C C . ILE A 1 87 ? -4.847 12.028 -14.614 1 89.81 87 ILE A C 1
ATOM 680 O O . ILE A 1 87 ? -4.662 11.083 -15.385 1 89.81 87 ILE A O 1
ATOM 684 N N . ILE A 1 88 ? -4.874 11.885 -13.266 1 89.46 88 ILE A N 1
ATOM 685 C CA . ILE A 1 88 ? -4.599 10.598 -12.636 1 89.46 88 ILE A CA 1
ATOM 686 C C . ILE A 1 88 ? -5.696 9.6 -13.002 1 89.46 88 ILE A C 1
ATOM 688 O O . ILE A 1 88 ? -5.428 8.408 -13.171 1 89.46 88 ILE A O 1
ATOM 692 N N . GLU A 1 89 ? -6.954 10.06 -13.215 1 89.55 89 GLU A N 1
ATOM 693 C CA . GLU A 1 89 ? -8.099 9.209 -13.526 1 89.55 89 GLU A CA 1
ATOM 694 C C . GLU A 1 89 ? -7.953 8.57 -14.904 1 89.55 89 GLU A C 1
ATOM 696 O O . GLU A 1 89 ? -8.621 7.579 -15.208 1 89.55 89 GLU A O 1
ATOM 701 N N . GLU A 1 90 ? -7.107 9.084 -15.74 1 86.34 90 GLU A N 1
ATOM 702 C CA . GLU A 1 90 ? -6.848 8.497 -17.052 1 86.34 90 GLU A CA 1
ATOM 703 C C . GLU A 1 90 ? -6.206 7.119 -16.923 1 86.34 90 GLU A C 1
ATOM 705 O O . GLU A 1 90 ? -6.239 6.322 -17.862 1 86.34 90 GLU A O 1
ATOM 710 N N . ASN A 1 91 ? -5.543 6.909 -15.766 1 87.07 91 ASN A N 1
ATOM 711 C CA . ASN A 1 91 ? -4.89 5.625 -15.534 1 87.07 91 ASN A CA 1
ATOM 712 C C . ASN A 1 91 ? -5.907 4.505 -15.342 1 87.07 91 ASN A C 1
ATOM 714 O O . ASN A 1 91 ? -5.565 3.325 -15.441 1 87.07 91 ASN A O 1
ATOM 718 N N . ASP A 1 92 ? -7.198 4.781 -15.074 1 86.07 92 ASP A N 1
ATOM 719 C CA . ASP A 1 92 ? -8.205 3.765 -14.783 1 86.07 92 ASP A CA 1
ATOM 720 C C . ASP A 1 92 ? -8.399 2.828 -15.972 1 86.07 92 ASP A C 1
ATOM 722 O O . ASP A 1 92 ? -8.477 1.609 -15.803 1 86.07 92 ASP A O 1
ATOM 726 N N . GLU A 1 93 ? -8.394 3.388 -17.136 1 88.71 93 GLU A N 1
ATOM 727 C CA . GLU A 1 93 ? -8.541 2.563 -18.331 1 88.71 93 GLU A CA 1
ATOM 728 C C . GLU A 1 93 ? -7.304 1.699 -18.562 1 88.71 93 GLU A C 1
ATOM 730 O O . GLU A 1 93 ? -7.417 0.536 -18.955 1 88.71 93 GLU A O 1
ATOM 735 N N . LYS A 1 94 ? -6.177 2.233 -18.349 1 88.44 94 LYS A N 1
ATOM 736 C CA . LYS A 1 94 ? -4.931 1.488 -18.511 1 88.44 94 LYS A CA 1
ATOM 737 C C . LYS A 1 94 ? -4.853 0.328 -17.523 1 88.44 94 LYS A C 1
ATOM 739 O O . LYS A 1 94 ? -4.407 -0.766 -17.876 1 88.44 94 LYS A O 1
ATOM 744 N N . ALA A 1 95 ? -5.291 0.572 -16.294 1 88.47 95 ALA A N 1
ATOM 745 C CA . ALA A 1 95 ? -5.318 -0.473 -15.275 1 88.47 95 ALA A CA 1
ATOM 746 C C . ALA A 1 95 ? -6.254 -1.609 -15.678 1 88.47 95 ALA A C 1
ATOM 748 O O . ALA A 1 95 ? -5.928 -2.784 -15.495 1 88.47 95 ALA A O 1
ATOM 749 N N . LYS A 1 96 ? -7.398 -1.252 -16.244 1 90.35 96 LYS A N 1
ATOM 750 C CA . LYS A 1 96 ? -8.358 -2.257 -16.691 1 90.35 96 LYS A CA 1
ATOM 751 C C . LYS A 1 96 ? -7.763 -3.138 -17.785 1 90.35 96 LYS A C 1
ATOM 753 O O . LYS A 1 96 ? -7.898 -4.363 -17.746 1 90.35 96 LYS A O 1
ATOM 758 N N . LYS A 1 97 ? -7.117 -2.562 -18.738 1 92.02 97 LYS A N 1
ATOM 759 C CA . LYS A 1 97 ? -6.49 -3.308 -19.826 1 92.02 97 LYS A CA 1
ATOM 760 C C . LYS A 1 97 ? -5.382 -4.217 -19.301 1 92.02 97 LYS A C 1
ATOM 762 O O . LYS A 1 97 ? -5.221 -5.344 -19.775 1 92.02 97 LYS A O 1
ATOM 767 N N . TYR A 1 98 ? -4.634 -3.73 -18.37 1 91.72 98 TYR A N 1
ATOM 768 C CA . TYR A 1 98 ? -3.599 -4.534 -17.731 1 91.72 98 TYR A CA 1
ATOM 769 C C . TYR A 1 98 ? -4.198 -5.769 -17.069 1 91.72 98 TYR A C 1
ATOM 771 O O . TYR A 1 98 ? -3.714 -6.885 -17.27 1 91.72 98 TYR A O 1
ATOM 779 N N . GLU A 1 99 ? -5.299 -5.577 -16.351 1 91.61 99 GLU A N 1
ATOM 780 C CA . GLU A 1 99 ? -5.937 -6.684 -15.644 1 91.61 99 GLU A CA 1
ATOM 781 C C . GLU A 1 99 ? -6.446 -7.741 -16.62 1 91.61 99 GLU A C 1
ATOM 783 O O . GLU A 1 99 ? -6.291 -8.94 -16.38 1 91.61 99 GLU A O 1
ATOM 788 N N . GLU A 1 100 ? -7.01 -7.33 -17.644 1 93.86 100 GLU A N 1
ATOM 789 C CA . GLU A 1 100 ? -7.506 -8.253 -18.66 1 93.86 100 GLU A CA 1
ATOM 790 C C . GLU A 1 100 ? -6.372 -9.089 -19.247 1 93.86 100 GLU A C 1
ATOM 792 O O . GLU A 1 100 ? -6.502 -10.307 -19.39 1 93.86 100 GLU A O 1
ATOM 797 N N . LYS A 1 101 ? -5.33 -8.433 -19.596 1 92.35 101 LYS A N 1
ATOM 798 C CA . LYS A 1 101 ? -4.188 -9.13 -20.18 1 92.35 101 LYS A CA 1
ATOM 799 C C . LYS A 1 101 ? -3.546 -10.076 -19.169 1 92.35 101 LYS A C 1
ATOM 801 O O . LYS A 1 101 ? -3.136 -11.184 -19.521 1 92.35 101 LYS A O 1
ATOM 806 N N . LEU A 1 102 ? -3.42 -9.627 -17.945 1 93.64 102 LEU A N 1
ATOM 807 C CA . LEU A 1 102 ? -2.861 -10.46 -16.885 1 93.64 102 LEU A CA 1
ATOM 808 C C . LEU A 1 102 ? -3.673 -11.74 -16.715 1 93.64 102 LEU A C 1
ATOM 810 O O . LEU A 1 102 ? -3.107 -12.833 -16.63 1 93.64 102 LEU A O 1
ATOM 814 N N . GLN A 1 103 ? -5.009 -11.594 -16.69 1 93.86 103 GLN A N 1
ATOM 815 C CA . GLN A 1 103 ? -5.89 -12.743 -16.517 1 93.86 103 GLN A CA 1
ATOM 816 C C . GLN A 1 103 ? -5.761 -13.717 -17.686 1 93.86 103 GLN A C 1
ATOM 818 O O . GLN A 1 103 ? -5.651 -14.928 -17.482 1 93.86 103 GLN A O 1
ATOM 823 N N . LYS A 1 104 ? -5.662 -13.229 -18.83 1 91.56 104 LYS A N 1
ATOM 824 C CA . LYS A 1 104 ? -5.677 -14.057 -20.033 1 91.56 104 LYS A CA 1
ATOM 825 C C . LYS A 1 104 ? -4.321 -14.716 -20.263 1 91.56 104 LYS A C 1
ATOM 827 O O . LYS A 1 104 ? -4.248 -15.906 -20.577 1 91.56 104 LYS A O 1
ATOM 832 N N . LYS A 1 105 ? -3.249 -13.992 -20.016 1 90.63 105 LYS A N 1
ATOM 833 C CA . LYS A 1 105 ? -1.942 -14.467 -20.461 1 90.63 105 LYS A CA 1
ATOM 834 C C . LYS A 1 105 ? -1.181 -15.134 -19.318 1 90.63 105 LYS A C 1
ATOM 836 O O . LYS A 1 105 ? -0.264 -15.923 -19.554 1 90.63 105 LYS A O 1
ATOM 841 N N . VAL A 1 106 ? -1.518 -14.808 -18.124 1 92.37 106 VAL A N 1
ATOM 842 C CA . VAL A 1 106 ? -0.693 -15.273 -17.014 1 92.37 106 VAL A CA 1
ATOM 843 C C . VAL A 1 106 ? -1.54 -16.102 -16.052 1 92.37 106 VAL A C 1
ATOM 845 O O . VAL A 1 106 ? -1.236 -17.27 -15.795 1 92.37 106 VAL A O 1
ATOM 848 N N . MET A 1 107 ? -2.669 -15.663 -15.595 1 94.14 107 MET A N 1
ATOM 849 C CA . MET A 1 107 ? -3.462 -16.301 -14.548 1 94.14 107 MET A CA 1
ATOM 850 C C . MET A 1 107 ? -4.157 -17.551 -15.077 1 94.14 107 MET A C 1
ATOM 852 O O . MET A 1 107 ? -4.246 -18.561 -14.376 1 94.14 107 MET A O 1
ATOM 856 N N . LYS A 1 108 ? -4.633 -17.489 -16.297 1 94.4 108 LYS A N 1
ATOM 857 C CA . LYS A 1 108 ? -5.354 -18.624 -16.865 1 94.4 108 LYS A CA 1
ATOM 858 C C . LYS A 1 108 ? -4.458 -19.857 -16.951 1 94.4 108 LYS A C 1
ATOM 860 O O . LYS A 1 108 ? -4.81 -20.923 -16.443 1 94.4 108 LYS A O 1
ATOM 865 N N . PRO A 1 109 ? -3.273 -19.734 -17.548 1 93.85 109 PRO A N 1
ATOM 866 C CA . PRO A 1 109 ? -2.394 -20.905 -17.583 1 93.85 109 PRO A CA 1
ATOM 867 C C . PRO A 1 109 ? -2.057 -21.432 -16.19 1 93.85 109 PRO A C 1
ATOM 869 O O . PRO A 1 109 ? -2.01 -22.647 -15.981 1 93.85 109 PRO A O 1
ATOM 872 N N . LEU A 1 110 ? -1.774 -20.551 -15.258 1 93.4 110 LEU A N 1
ATOM 873 C CA . LEU A 1 110 ? -1.457 -20.98 -13.9 1 93.4 110 LEU A CA 1
ATOM 874 C C . LEU A 1 110 ? -2.619 -21.754 -13.289 1 93.4 110 LEU A C 1
ATOM 876 O O . LEU A 1 110 ? -2.416 -22.799 -12.666 1 93.4 110 LEU A O 1
ATOM 880 N N . LYS A 1 111 ? -3.845 -21.296 -13.509 1 93.72 111 LYS A N 1
ATOM 881 C CA . LYS A 1 111 ? -5.039 -21.96 -12.995 1 93.72 111 LYS A CA 1
ATOM 882 C C . LYS A 1 111 ? -5.209 -23.343 -13.617 1 93.72 111 LYS A C 1
ATOM 884 O O . LYS A 1 111 ? -5.589 -24.295 -12.932 1 93.72 111 LYS A O 1
ATOM 889 N N . MET A 1 112 ? -4.924 -23.483 -14.858 1 94.09 112 MET A N 1
ATOM 890 C CA . MET A 1 112 ? -5.031 -24.762 -15.555 1 94.09 112 MET A CA 1
ATOM 891 C C . MET A 1 112 ? -4.078 -25.79 -14.954 1 94.09 112 MET A C 1
ATOM 893 O O . MET A 1 112 ? -4.46 -26.941 -14.731 1 94.09 112 MET A O 1
ATOM 897 N N . TYR A 1 113 ? -2.91 -25.338 -14.695 1 93.82 113 TYR A N 1
ATOM 898 C CA . TYR A 1 113 ? -1.935 -26.249 -14.106 1 93.82 113 TYR A CA 1
ATOM 899 C C . TYR A 1 113 ? -2.35 -26.655 -12.697 1 93.82 113 TYR A C 1
ATOM 901 O O . TYR A 1 113 ? -2.227 -27.823 -12.319 1 93.82 113 TYR A O 1
ATOM 909 N N . LEU A 1 114 ? -2.871 -25.721 -11.91 1 95.13 114 LEU A N 1
ATOM 910 C CA . LEU A 1 114 ? -3.309 -26.029 -10.553 1 95.13 114 LEU A CA 1
ATOM 911 C C . LEU A 1 114 ? -4.488 -26.997 -10.569 1 95.13 114 LEU A C 1
ATOM 913 O O . LEU A 1 114 ? -4.582 -27.88 -9.713 1 95.13 114 LEU A O 1
ATOM 917 N N . GLU A 1 115 ? -5.369 -26.866 -11.526 1 95.47 115 GLU A N 1
ATOM 918 C CA . GLU A 1 115 ? -6.49 -27.789 -11.673 1 95.47 115 GLU A CA 1
ATOM 919 C C . GLU A 1 115 ? -6.006 -29.195 -12.017 1 95.47 115 GLU A C 1
ATOM 921 O O . GLU A 1 115 ? -6.513 -30.181 -11.478 1 95.47 115 GLU A O 1
ATOM 926 N N . ALA A 1 116 ? -5.007 -29.264 -12.923 1 95.91 116 ALA A N 1
ATOM 927 C CA . ALA A 1 116 ? -4.422 -30.557 -13.267 1 95.91 116 ALA A CA 1
ATOM 928 C C . ALA A 1 116 ? -3.825 -31.235 -12.037 1 95.91 116 ALA A C 1
ATOM 930 O O . ALA A 1 116 ? -4.014 -32.435 -11.829 1 95.91 116 ALA A O 1
ATOM 931 N N . VAL A 1 117 ? -3.104 -30.438 -11.224 1 96.4 117 VAL A N 1
ATOM 932 C CA . VAL A 1 117 ? -2.492 -30.973 -10.013 1 96.4 117 VAL A CA 1
ATOM 933 C C . VAL A 1 117 ? -3.575 -31.511 -9.08 1 96.4 117 VAL A C 1
ATOM 935 O O . VAL A 1 117 ? -3.432 -32.597 -8.514 1 96.4 117 VAL A O 1
ATOM 938 N N . THR A 1 118 ? -4.668 -30.814 -8.942 1 96.59 118 THR A N 1
ATOM 939 C CA . THR A 1 118 ? -5.765 -31.212 -8.066 1 96.59 118 THR A CA 1
ATOM 940 C C . THR A 1 118 ? -6.367 -32.538 -8.523 1 96.59 118 THR A C 1
ATOM 942 O O . THR A 1 118 ? -6.648 -33.414 -7.702 1 96.59 118 THR A O 1
ATOM 945 N N . VAL A 1 119 ? -6.565 -32.701 -9.817 1 96.95 119 VAL A N 1
ATOM 946 C CA . VAL A 1 119 ? -7.113 -33.933 -10.373 1 96.95 119 VAL A CA 1
ATOM 947 C C . VAL A 1 119 ? -6.182 -35.102 -10.058 1 96.95 119 VAL A C 1
ATOM 949 O O . VAL A 1 119 ? -6.631 -36.156 -9.602 1 96.95 119 VAL A O 1
ATOM 952 N N . LEU A 1 120 ? -4.894 -34.9 -10.262 1 97.6 120 LEU A N 1
ATOM 953 C CA . LEU A 1 120 ? -3.924 -35.971 -10.06 1 97.6 120 LEU A CA 1
ATOM 954 C C . LEU A 1 120 ? -3.804 -36.324 -8.581 1 97.6 120 LEU A C 1
ATOM 956 O O . LEU A 1 120 ? -3.631 -37.493 -8.23 1 97.6 120 LEU A O 1
ATOM 960 N N . GLU A 1 121 ? -3.884 -35.35 -7.714 1 96.28 121 GLU A N 1
ATOM 961 C CA . GLU A 1 121 ? -3.877 -35.614 -6.278 1 96.28 121 GLU A CA 1
ATOM 962 C C . GLU A 1 121 ? -5.047 -36.508 -5.876 1 96.28 121 GLU A C 1
ATOM 964 O O . GLU A 1 121 ? -4.88 -37.439 -5.085 1 96.28 121 GLU A O 1
ATOM 969 N N . LYS A 1 122 ? -6.181 -36.207 -6.387 1 97.21 122 LYS A N 1
ATOM 970 C CA . LYS A 1 122 ? -7.354 -37.027 -6.098 1 97.21 122 LYS A CA 1
ATOM 971 C C . LYS A 1 122 ? -7.161 -38.457 -6.594 1 97.21 122 LYS A C 1
ATOM 973 O O . LYS A 1 122 ? -7.542 -39.412 -5.914 1 97.21 122 LYS A O 1
ATOM 978 N N . ARG A 1 123 ? -6.603 -38.622 -7.755 1 97.93 123 ARG A N 1
ATOM 979 C CA . ARG A 1 123 ? -6.372 -39.949 -8.315 1 97.93 123 ARG A CA 1
ATOM 980 C C . ARG A 1 123 ? -5.358 -40.726 -7.483 1 97.93 123 ARG A C 1
ATOM 982 O O . ARG A 1 123 ? -5.478 -41.943 -7.326 1 97.93 123 ARG A O 1
ATOM 989 N N . VAL A 1 124 ? -4.363 -40.009 -6.947 1 97.03 124 VAL A N 1
ATOM 990 C CA . VAL A 1 124 ? -3.377 -40.659 -6.089 1 97.03 124 VAL A CA 1
ATOM 991 C C . VAL A 1 124 ? -4.059 -41.192 -4.831 1 97.03 124 VAL A C 1
ATOM 993 O O . VAL A 1 124 ? -3.741 -42.288 -4.362 1 97.03 124 VAL A O 1
ATOM 996 N N . LYS A 1 125 ? -4.969 -40.478 -4.29 1 97.11 125 LYS A N 1
ATOM 997 C CA . LYS A 1 125 ? -5.716 -40.952 -3.129 1 97.11 125 LYS A CA 1
ATOM 998 C C . LYS A 1 125 ? -6.486 -42.228 -3.453 1 97.11 125 LYS A C 1
ATOM 1000 O O . LYS A 1 125 ? -6.503 -43.169 -2.656 1 97.11 125 LYS A O 1
ATOM 1005 N N . ILE A 1 126 ? -7.124 -42.272 -4.619 1 97.92 126 ILE A N 1
ATOM 1006 C CA . ILE A 1 126 ? -7.847 -43.46 -5.059 1 97.92 126 ILE A CA 1
ATOM 1007 C C . ILE A 1 126 ? -6.876 -44.627 -5.215 1 97.92 126 ILE A C 1
ATOM 1009 O O . ILE A 1 126 ? -7.191 -45.759 -4.841 1 97.92 126 ILE A O 1
ATOM 1013 N N . LEU A 1 127 ? -5.688 -44.312 -5.745 1 97.79 127 LEU A N 1
ATOM 1014 C CA . LEU A 1 127 ? -4.655 -45.332 -5.891 1 97.79 127 LEU A CA 1
ATOM 1015 C C . LEU A 1 127 ? -4.295 -45.939 -4.539 1 97.79 127 LEU A C 1
ATOM 1017 O O . LEU A 1 127 ? -4.188 -47.161 -4.411 1 97.79 127 LEU A O 1
ATOM 1021 N N . ASP A 1 128 ? -4.078 -45.124 -3.537 1 96.61 128 ASP A N 1
ATOM 1022 C CA . ASP A 1 128 ? -3.739 -45.578 -2.192 1 96.61 128 ASP A CA 1
ATOM 1023 C C . ASP A 1 128 ? -4.836 -46.475 -1.623 1 96.61 128 ASP A C 1
ATOM 1025 O O . ASP A 1 128 ? -4.549 -47.524 -1.043 1 96.61 128 ASP A O 1
ATOM 1029 N N . GLU A 1 129 ? -6.072 -46.098 -1.808 1 97.58 129 GLU A N 1
ATOM 1030 C CA . GLU A 1 129 ? -7.205 -46.889 -1.336 1 97.58 129 GLU A CA 1
ATOM 1031 C C . GLU A 1 129 ? -7.264 -48.242 -2.039 1 97.58 129 GLU A C 1
ATOM 1033 O O . GLU A 1 129 ? -7.511 -49.268 -1.401 1 97.58 129 GLU A O 1
ATOM 1038 N N . ARG A 1 130 ? -6.997 -48.233 -3.322 1 97.32 130 ARG A N 1
ATOM 1039 C CA . ARG A 1 130 ? -7.005 -49.471 -4.095 1 97.32 130 ARG A CA 1
ATOM 1040 C C . ARG A 1 130 ? -5.837 -50.369 -3.703 1 97.32 130 ARG A C 1
ATOM 1042 O O . ARG A 1 130 ? -5.953 -51.596 -3.735 1 97.32 130 ARG A O 1
ATOM 1049 N N . GLY A 1 131 ? -4.73 -49.674 -3.38 1 96.28 131 GLY A N 1
ATOM 1050 C CA . GLY A 1 131 ? -3.603 -50.447 -2.882 1 96.28 131 GLY A CA 1
ATOM 1051 C C . GLY A 1 131 ? -3.922 -51.219 -1.616 1 96.28 131 GLY A C 1
ATOM 1052 O O . GLY A 1 131 ? -3.61 -52.407 -1.512 1 96.28 131 GLY A O 1
ATOM 1053 N N . LYS A 1 132 ? -4.592 -50.629 -0.754 1 96.9 132 LYS A N 1
ATOM 1054 C CA . LYS A 1 132 ? -5.002 -51.281 0.486 1 96.9 132 LYS A CA 1
ATOM 1055 C C . LYS A 1 132 ? -6.002 -52.401 0.213 1 96.9 132 LYS A C 1
ATOM 1057 O O . LYS A 1 132 ? -5.932 -53.466 0.83 1 96.9 132 LYS A O 1
ATOM 1062 N N . ALA A 1 133 ? -6.936 -52.118 -0.664 1 96.57 133 ALA A N 1
ATOM 1063 C CA . ALA A 1 133 ? -7.935 -53.121 -1.025 1 96.57 133 ALA A CA 1
ATOM 1064 C C . ALA A 1 133 ? -7.282 -54.339 -1.671 1 96.57 133 ALA A C 1
ATOM 1066 O O . ALA A 1 133 ? -7.678 -55.476 -1.408 1 96.57 133 ALA A O 1
ATOM 1067 N N . MET A 1 134 ? -6.327 -54.06 -2.54 1 96.61 134 MET A N 1
ATOM 1068 C CA . MET A 1 134 ? -5.605 -55.134 -3.214 1 96.61 134 MET A CA 1
ATOM 1069 C C . MET A 1 134 ? -4.846 -55.994 -2.209 1 96.61 134 MET A C 1
ATOM 1071 O O . MET A 1 134 ? -4.885 -57.224 -2.282 1 96.61 134 MET A O 1
ATOM 1075 N N . GLU A 1 135 ? -4.186 -55.381 -1.262 1 95.85 135 GLU A N 1
ATOM 1076 C CA . GLU A 1 135 ? -3.451 -56.107 -0.231 1 95.85 135 GLU A CA 1
ATOM 1077 C C . GLU A 1 135 ? -4.383 -56.989 0.595 1 95.85 135 GLU A C 1
ATOM 1079 O O . GLU A 1 135 ? -4.063 -58.145 0.879 1 95.85 135 GLU A O 1
ATOM 1084 N N . LYS A 1 136 ? -5.473 -56.47 0.993 1 97.27 136 LYS A N 1
ATOM 1085 C CA . LYS A 1 136 ? -6.454 -57.224 1.769 1 97.27 136 LYS A CA 1
ATOM 1086 C C . LYS A 1 136 ? -6.966 -58.428 0.985 1 97.27 136 LYS A C 1
ATOM 1088 O O . LYS A 1 136 ? -7.102 -59.522 1.537 1 97.27 136 LYS A O 1
ATOM 1093 N N . ALA A 1 137 ? -7.274 -58.223 -0.267 1 96.45 137 ALA A N 1
ATOM 1094 C CA . ALA A 1 137 ? -7.764 -59.301 -1.122 1 96.45 137 ALA A CA 1
ATOM 1095 C C . ALA A 1 137 ? -6.694 -60.369 -1.326 1 96.45 137 ALA A C 1
ATOM 1097 O O . ALA A 1 137 ? -6.996 -61.565 -1.343 1 96.45 137 ALA A O 1
ATOM 1098 N N . GLU A 1 138 ? -5.518 -59.89 -1.516 1 95.53 138 GLU A N 1
ATOM 1099 C CA . GLU A 1 138 ? -4.393 -60.807 -1.675 1 95.53 138 GLU A CA 1
ATOM 1100 C C . GLU A 1 138 ? -4.227 -61.696 -0.446 1 95.53 138 GLU A C 1
ATOM 1102 O O . GLU A 1 138 ? -4.071 -62.912 -0.569 1 95.53 138 GLU A O 1
ATOM 1107 N N . HIS A 1 139 ? -4.294 -61.139 0.683 1 96.19 139 HIS A N 1
ATOM 1108 C CA . HIS A 1 139 ? -4.138 -61.87 1.936 1 96.19 139 HIS A CA 1
ATOM 1109 C C . HIS A 1 139 ? -5.245 -62.905 2.111 1 96.19 139 HIS A C 1
ATOM 1111 O O . HIS A 1 139 ? -4.98 -64.043 2.505 1 96.19 139 HIS A O 1
ATOM 1117 N N . ALA A 1 140 ? -6.435 -62.521 1.813 1 96.18 140 ALA A N 1
ATOM 1118 C CA . ALA A 1 140 ? -7.574 -63.427 1.941 1 96.18 140 ALA A CA 1
ATOM 1119 C C . ALA A 1 140 ? -7.431 -64.622 1.003 1 96.18 140 ALA A C 1
ATOM 1121 O O . ALA A 1 140 ? -7.714 -65.759 1.389 1 96.18 140 ALA A O 1
ATOM 1122 N N . TYR A 1 141 ? -6.981 -64.341 -0.188 1 96.26 141 TYR A N 1
ATOM 1123 C CA . TYR A 1 141 ? -6.786 -65.377 -1.197 1 96.26 141 TYR A CA 1
ATOM 1124 C C . TYR A 1 141 ? -5.682 -66.342 -0.78 1 96.26 141 TYR A C 1
ATOM 1126 O O . TYR A 1 141 ? -5.876 -67.56 -0.795 1 96.26 141 TYR A O 1
ATOM 1134 N N . HIS A 1 142 ? -4.583 -65.874 -0.3 1 95.04 142 HIS A N 1
ATOM 1135 C CA . HIS A 1 142 ? -3.441 -66.704 0.068 1 95.04 142 HIS A CA 1
ATOM 1136 C C . HIS A 1 142 ? -3.709 -67.467 1.361 1 95.04 142 HIS A C 1
ATOM 1138 O O . HIS A 1 142 ? -3.252 -68.601 1.523 1 95.04 142 HIS A O 1
ATOM 1144 N N . ASP A 1 143 ? -4.534 -66.899 2.285 1 94.68 143 ASP A N 1
ATOM 1145 C CA . ASP A 1 143 ? -4.92 -67.597 3.508 1 94.68 143 ASP A CA 1
ATOM 1146 C C . ASP A 1 143 ? -5.783 -68.817 3.195 1 94.68 143 ASP A C 1
ATOM 1148 O O . ASP A 1 143 ? -5.642 -69.864 3.83 1 94.68 143 ASP A O 1
ATOM 1152 N N . MET A 1 144 ? -6.623 -68.641 2.223 1 95.2 144 MET A N 1
ATOM 1153 C CA . MET A 1 144 ? -7.487 -69.741 1.807 1 95.2 144 MET A CA 1
ATOM 1154 C C . MET A 1 144 ? -6.678 -70.845 1.134 1 95.2 144 MET A C 1
ATOM 1156 O O . MET A 1 144 ? -6.957 -72.03 1.325 1 95.2 144 MET A O 1
ATOM 1160 N N . LEU A 1 145 ? -5.66 -70.456 0.396 1 94.25 145 LEU A N 1
ATOM 1161 C CA . LEU A 1 145 ? -4.812 -71.402 -0.322 1 94.25 145 LEU A CA 1
ATOM 1162 C C . LEU A 1 145 ? -4.062 -72.307 0.65 1 94.25 145 LEU A C 1
ATOM 1164 O O . LEU A 1 145 ? -3.688 -73.428 0.298 1 94.25 145 LEU A O 1
ATOM 1168 N N . LYS A 1 146 ? -3.82 -71.872 1.822 1 93.04 146 LYS A N 1
ATOM 1169 C CA . LYS A 1 146 ? -3.066 -72.623 2.822 1 93.04 146 LYS A CA 1
ATOM 1170 C C . LYS A 1 146 ? -3.938 -73.689 3.48 1 93.04 146 LYS A C 1
ATOM 1172 O O . LYS A 1 146 ? -3.425 -74.606 4.125 1 93.04 146 LYS A O 1
ATOM 1177 N N . LYS A 1 147 ? -5.171 -73.613 3.274 1 92.94 147 LYS A N 1
ATOM 1178 C CA . LYS A 1 147 ? -6.078 -74.584 3.879 1 92.94 147 LYS A CA 1
ATOM 1179 C C . LYS A 1 147 ? -6.147 -75.863 3.049 1 92.94 147 LYS A C 1
ATOM 1181 O O . LYS A 1 147 ? -5.872 -75.845 1.847 1 92.94 147 LYS A O 1
ATOM 1186 N N . PRO A 1 148 ? -6.499 -77.06 3.733 1 93.69 148 PRO A N 1
ATOM 1187 C CA . PRO A 1 148 ? -6.701 -78.288 2.96 1 93.69 148 PRO A CA 1
ATOM 1188 C C . PRO A 1 148 ? -7.785 -78.141 1.894 1 93.69 148 PRO A C 1
ATOM 1190 O O . PRO A 1 148 ? -8.727 -77.364 2.069 1 93.69 148 PRO A O 1
ATOM 1193 N N . GLU A 1 149 ? -7.658 -78.827 0.8 1 90.73 149 GLU A N 1
ATOM 1194 C CA . GLU A 1 149 ? -8.5 -78.698 -0.386 1 90.73 149 GLU A CA 1
ATOM 1195 C C . GLU A 1 149 ? -9.98 -78.799 -0.025 1 90.73 149 GLU A C 1
ATOM 119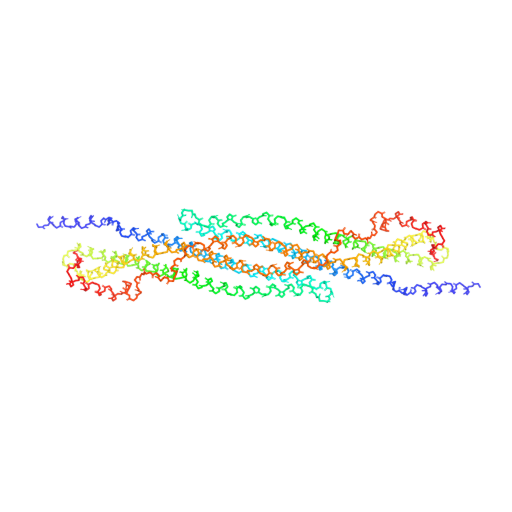7 O O . GLU A 1 149 ? -10.81 -78.077 -0.581 1 90.73 149 GLU A O 1
ATOM 1202 N N . ASN A 1 150 ? -10.289 -79.757 0.882 1 92.08 150 ASN A N 1
ATOM 1203 C CA . ASN A 1 150 ? -11.681 -79.978 1.257 1 92.08 150 ASN A CA 1
ATOM 1204 C C . ASN A 1 150 ? -12.241 -78.803 2.053 1 92.08 150 ASN A C 1
ATOM 1206 O O . ASN A 1 150 ? -13.452 -78.71 2.263 1 92.08 150 ASN A O 1
ATOM 1210 N N . LYS A 1 151 ? -11.395 -77.819 2.468 1 93.12 151 LYS A N 1
ATOM 1211 C CA . LYS A 1 151 ? -11.829 -76.675 3.265 1 93.12 151 LYS A CA 1
ATOM 1212 C C . LYS A 1 151 ? -11.686 -75.373 2.482 1 93.12 151 LYS A C 1
ATOM 1214 O O . LYS A 1 151 ? -11.808 -74.285 3.048 1 93.12 151 LYS A O 1
ATOM 1219 N N . GLN A 1 152 ? -11.391 -75.471 1.254 1 93.89 152 GLN A N 1
ATOM 1220 C CA . GLN A 1 152 ? -11.193 -74.296 0.411 1 93.89 152 GLN A CA 1
ATOM 1221 C C . GLN A 1 152 ? -12.497 -73.872 -0.258 1 93.89 152 GLN A C 1
ATOM 1223 O O . GLN A 1 152 ? -12.523 -73.596 -1.459 1 93.89 152 GLN A O 1
ATOM 1228 N N . VAL A 1 153 ? -13.55 -73.766 0.497 1 91.51 153 VAL A N 1
ATOM 1229 C CA . VAL A 1 153 ? -14.849 -73.316 0.009 1 91.51 153 VAL A CA 1
ATOM 1230 C C . VAL A 1 153 ? -14.805 -71.816 -0.272 1 91.51 153 VAL A C 1
ATOM 1232 O O . VAL A 1 153 ? -14.483 -71.021 0.614 1 91.51 153 VAL A O 1
ATOM 1235 N N . GLY A 1 154 ? -15.005 -71.407 -1.569 1 93.11 154 GLY A N 1
ATOM 1236 C CA . GLY A 1 154 ? -15.024 -69.999 -1.932 1 93.11 154 GLY A CA 1
ATOM 1237 C C . GLY A 1 154 ? -13.716 -69.52 -2.533 1 93.11 154 GLY A C 1
ATOM 1238 O O . GLY A 1 154 ? -13.541 -68.325 -2.781 1 93.11 154 GLY A O 1
ATOM 1239 N N . LEU A 1 155 ? -12.79 -70.396 -2.704 1 95.22 155 LEU A N 1
ATOM 1240 C CA . LEU A 1 155 ? -11.467 -70.072 -3.227 1 95.22 155 LEU A CA 1
ATOM 1241 C C . LEU A 1 155 ? -11.573 -69.38 -4.582 1 95.22 155 LEU A C 1
ATOM 1243 O O . LEU A 1 155 ? -10.844 -68.423 -4.854 1 95.22 155 LEU A O 1
ATOM 1247 N N . SER A 1 156 ? -12.51 -69.916 -5.412 1 94.03 156 SER A N 1
ATOM 1248 C CA . SER A 1 156 ? -12.689 -69.325 -6.734 1 94.03 156 SER A CA 1
ATOM 1249 C C . SER A 1 156 ? -13.132 -67.869 -6.634 1 94.03 156 SER A C 1
ATOM 1251 O O . SER A 1 156 ? -12.639 -67.012 -7.37 1 94.03 156 SER A O 1
ATOM 1253 N N . ASP A 1 157 ? -14.019 -67.496 -5.704 1 95.31 157 ASP A N 1
ATOM 1254 C CA . ASP A 1 157 ? -14.498 -66.133 -5.491 1 95.31 157 ASP A CA 1
ATOM 1255 C C . ASP A 1 157 ? -13.378 -65.231 -4.979 1 95.31 157 ASP A C 1
ATOM 1257 O O . ASP A 1 157 ? -13.263 -64.077 -5.396 1 95.31 157 ASP A O 1
ATOM 1261 N N . LEU A 1 158 ? -12.605 -65.694 -4.068 1 95.74 158 LEU A N 1
ATOM 1262 C CA . LEU A 1 158 ? -11.491 -64.933 -3.513 1 95.74 158 LEU A CA 1
ATOM 1263 C C . LEU A 1 158 ? -10.446 -64.638 -4.584 1 95.74 158 LEU A C 1
ATOM 1265 O O . LEU A 1 158 ? -9.861 -63.553 -4.603 1 95.74 158 LEU A O 1
ATOM 1269 N N . LYS A 1 159 ? -10.207 -65.571 -5.497 1 95.24 159 LYS A N 1
ATOM 1270 C CA . LYS A 1 159 ? -9.271 -65.372 -6.6 1 95.24 159 LYS A CA 1
ATOM 1271 C C . LYS A 1 159 ? -9.755 -64.272 -7.54 1 95.24 159 LYS A C 1
ATOM 1273 O O . LYS A 1 159 ? -8.967 -63.43 -7.976 1 95.24 159 LYS A O 1
ATOM 1278 N N . VAL A 1 160 ? -11.051 -64.305 -7.837 1 95.06 160 VAL A N 1
ATOM 1279 C CA . VAL A 1 160 ? -11.642 -63.296 -8.71 1 95.06 160 VAL A CA 1
ATOM 1280 C C . VAL A 1 160 ? -11.532 -61.92 -8.058 1 95.06 160 VAL A C 1
ATOM 1282 O O . VAL A 1 160 ? -11.167 -60.942 -8.715 1 95.06 160 VAL A O 1
ATOM 1285 N N . ASN A 1 161 ? -11.814 -61.843 -6.797 1 96.07 161 ASN A N 1
ATOM 1286 C CA . ASN A 1 161 ? -11.722 -60.588 -6.059 1 96.07 161 ASN A CA 1
ATOM 1287 C C . ASN A 1 161 ? -10.296 -60.044 -6.055 1 96.07 161 ASN A C 1
ATOM 1289 O O . ASN A 1 161 ? -10.083 -58.846 -6.251 1 96.07 161 ASN A O 1
ATOM 1293 N N . TYR A 1 162 ? -9.36 -60.841 -5.814 1 96.32 162 TYR A N 1
ATOM 1294 C CA . TYR A 1 162 ? -7.956 -60.444 -5.827 1 96.32 162 TYR A CA 1
ATOM 1295 C C . TYR A 1 162 ? -7.538 -59.963 -7.212 1 96.32 162 TYR A C 1
ATOM 1297 O O . TYR A 1 162 ? -6.899 -58.917 -7.346 1 96.32 162 TYR A O 1
ATOM 1305 N N . THR A 1 163 ? -7.899 -60.726 -8.24 1 95.85 163 THR A N 1
ATOM 1306 C CA . THR A 1 163 ? -7.569 -60.364 -9.613 1 95.85 163 THR A CA 1
ATOM 1307 C C . THR A 1 163 ? -8.14 -58.992 -9.963 1 95.85 163 THR A C 1
ATOM 1309 O O . THR A 1 163 ? -7.443 -58.151 -10.535 1 95.85 163 THR A O 1
ATOM 1312 N N . ASN A 1 164 ? -9.375 -58.764 -9.564 1 95.71 164 ASN A N 1
ATOM 1313 C CA . ASN A 1 164 ? -10.017 -57.48 -9.824 1 95.71 164 ASN A CA 1
ATOM 1314 C C . ASN A 1 164 ? -9.317 -56.343 -9.085 1 95.71 164 ASN A C 1
ATOM 1316 O O . ASN A 1 164 ? -9.08 -55.278 -9.658 1 95.71 164 ASN A O 1
ATOM 1320 N N . ALA A 1 165 ? -9.034 -56.528 -7.842 1 96.1 165 ALA A N 1
ATOM 1321 C CA . ALA A 1 165 ? -8.369 -55.513 -7.031 1 96.1 165 ALA A CA 1
ATOM 1322 C C . ALA A 1 165 ? -6.978 -55.199 -7.576 1 96.1 165 ALA A C 1
ATOM 1324 O O . ALA A 1 165 ? -6.585 -54.033 -7.658 1 96.1 165 ALA A O 1
ATOM 1325 N N . ARG A 1 166 ? -6.212 -56.17 -7.893 1 95.76 166 ARG A N 1
ATOM 1326 C CA . ARG A 1 166 ? -4.867 -56.013 -8.436 1 95.76 166 ARG A CA 1
ATOM 1327 C C . ARG A 1 166 ? -4.889 -55.208 -9.731 1 95.76 166 ARG A C 1
ATOM 1329 O O . ARG A 1 166 ? -4.122 -54.256 -9.89 1 95.76 166 ARG A O 1
ATOM 1336 N N . ASP A 1 167 ? -5.76 -55.63 -10.671 1 95.7 167 ASP A N 1
ATOM 1337 C CA . ASP A 1 167 ? -5.833 -54.943 -11.956 1 95.7 167 ASP A CA 1
ATOM 1338 C C . ASP A 1 167 ? -6.225 -53.478 -11.775 1 95.7 167 ASP A C 1
ATOM 1340 O O . ASP A 1 167 ? -5.652 -52.593 -12.414 1 95.7 167 ASP A O 1
ATOM 1344 N N . SER A 1 168 ? -7.209 -53.286 -10.902 1 96.68 168 SER A N 1
ATOM 1345 C CA . SER A 1 168 ? -7.654 -51.927 -10.614 1 96.68 168 SER A CA 1
ATOM 1346 C C . SER A 1 168 ? -6.506 -51.069 -10.093 1 96.68 168 SER A C 1
ATOM 1348 O O . SER A 1 168 ? -6.36 -49.911 -10.489 1 96.68 168 SER A O 1
ATOM 1350 N N . TRP A 1 169 ? -5.696 -51.514 -9.277 1 97.22 169 TRP A N 1
ATOM 1351 C CA . TRP A 1 169 ? -4.569 -50.794 -8.693 1 97.22 169 TRP A CA 1
ATOM 1352 C C . TRP A 1 169 ? -3.434 -50.648 -9.701 1 97.22 169 TRP A C 1
ATOM 1354 O O . TRP A 1 169 ? -2.936 -49.543 -9.93 1 97.22 169 TRP A O 1
ATOM 1364 N N . GLU A 1 170 ? -3.053 -51.746 -10.31 1 95.8 170 GLU A N 1
ATOM 1365 C CA . GLU A 1 170 ? -1.905 -51.755 -11.212 1 95.8 170 GLU A CA 1
ATOM 1366 C C . GLU A 1 170 ? -2.127 -50.821 -12.398 1 95.8 170 GLU A C 1
ATOM 1368 O O . GLU A 1 170 ? -1.228 -50.07 -12.781 1 95.8 170 GLU A O 1
ATOM 1373 N N . TYR A 1 171 ? -3.317 -50.895 -12.963 1 96.93 171 TYR A N 1
ATOM 1374 C CA . TYR A 1 171 ? -3.594 -50.071 -14.134 1 96.93 171 TYR A CA 1
ATOM 1375 C C . TYR A 1 171 ? -3.596 -48.591 -13.771 1 96.93 171 TYR A C 1
ATOM 1377 O O . TYR A 1 171 ? -3.075 -47.761 -14.521 1 96.93 171 TYR A O 1
ATOM 1385 N N . LEU A 1 172 ? -4.15 -48.214 -12.666 1 97.73 172 LEU A N 1
ATOM 1386 C CA . LEU A 1 172 ? -4.14 -46.822 -12.229 1 97.73 172 LEU A CA 1
ATOM 1387 C C . LEU A 1 172 ? -2.725 -46.374 -11.876 1 97.73 172 LEU A C 1
ATOM 1389 O O . LEU A 1 172 ? -2.334 -45.245 -12.181 1 97.73 172 LEU A O 1
ATOM 1393 N N . ARG A 1 173 ? -2.002 -47.204 -11.18 1 96.79 173 ARG A N 1
ATOM 1394 C CA . ARG A 1 173 ? -0.607 -46.926 -10.853 1 96.79 173 ARG A CA 1
ATOM 1395 C C . ARG A 1 173 ? 0.193 -46.59 -12.107 1 96.79 173 ARG A C 1
ATOM 1397 O O . ARG A 1 173 ? 0.902 -45.582 -12.145 1 96.79 173 ARG A O 1
ATOM 1404 N N . ASP A 1 174 ? 0.039 -47.445 -13.159 1 95.51 174 ASP A N 1
ATOM 1405 C CA . ASP A 1 174 ? 0.776 -47.245 -14.402 1 95.51 174 ASP A CA 1
ATOM 1406 C C . ASP A 1 174 ? 0.362 -45.942 -15.083 1 95.51 174 ASP A C 1
ATOM 1408 O O . ASP A 1 174 ? 1.21 -45.204 -15.59 1 95.51 174 ASP A O 1
ATOM 1412 N N . GLU A 1 175 ? -0.936 -45.636 -15.094 1 97.03 175 GLU A N 1
ATOM 1413 C CA . GLU A 1 175 ? -1.438 -44.375 -15.631 1 97.03 175 GLU A CA 1
ATOM 1414 C C . GLU A 1 175 ? -0.823 -43.182 -14.906 1 97.03 175 GLU A C 1
ATOM 1416 O O . GLU A 1 175 ? -0.308 -42.26 -15.542 1 97.03 175 GLU A O 1
ATOM 1421 N N . LEU A 1 176 ? -0.856 -43.247 -13.555 1 97.48 176 LEU A N 1
ATOM 1422 C CA . LEU A 1 176 ? -0.414 -42.123 -12.736 1 97.48 176 LEU A CA 1
ATOM 1423 C C . LEU A 1 176 ? 1.093 -41.923 -12.855 1 97.48 176 LEU A C 1
ATOM 1425 O O . LEU A 1 176 ? 1.58 -40.792 -12.791 1 97.48 176 LEU A O 1
ATOM 1429 N N . SER A 1 177 ? 1.849 -43.001 -13.018 1 96.5 177 SER A N 1
ATOM 1430 C CA . SER A 1 177 ? 3.294 -42.878 -13.176 1 96.5 177 SER A CA 1
ATOM 1431 C C . SER A 1 177 ? 3.647 -42.034 -14.396 1 96.5 177 SER A C 1
ATOM 1433 O O . SER A 1 177 ? 4.601 -41.253 -14.362 1 96.5 177 SER A O 1
ATOM 1435 N N . VAL A 1 178 ? 2.817 -42.174 -15.445 1 96.26 178 VAL A N 1
ATOM 1436 C CA . VAL A 1 178 ? 3.064 -41.449 -16.687 1 96.26 178 VAL A CA 1
ATOM 1437 C C . VAL A 1 178 ? 2.463 -40.048 -16.597 1 96.26 178 VAL A C 1
ATOM 1439 O O . VAL A 1 178 ? 3.124 -39.06 -16.922 1 96.26 178 VAL A O 1
ATOM 1442 N N . ASP A 1 179 ? 1.266 -39.909 -16.099 1 97.38 179 ASP A N 1
ATOM 1443 C CA . ASP A 1 179 ? 0.524 -38.652 -16.088 1 97.38 179 ASP A CA 1
ATOM 1444 C C . ASP A 1 179 ? 1.191 -37.629 -15.172 1 97.38 179 ASP A C 1
ATOM 1446 O O . ASP A 1 179 ? 1.341 -36.462 -15.54 1 97.38 179 ASP A O 1
ATOM 1450 N N . ILE A 1 180 ? 1.552 -38.022 -13.957 1 97.21 180 ILE A N 1
ATOM 1451 C CA . ILE A 1 180 ? 2.17 -37.096 -13.015 1 97.21 180 ILE A CA 1
ATOM 1452 C C . ILE A 1 180 ? 3.481 -36.569 -13.594 1 97.21 180 ILE A C 1
ATOM 1454 O O . ILE A 1 180 ? 3.751 -35.367 -13.54 1 97.21 180 ILE A O 1
ATOM 1458 N N . LYS A 1 181 ? 4.257 -37.437 -14.149 1 95.57 181 LYS A N 1
ATOM 1459 C CA . LYS A 1 181 ? 5.522 -37.029 -14.753 1 95.57 181 LYS A CA 1
ATOM 1460 C C . LYS A 1 181 ? 5.294 -36.04 -15.892 1 95.57 181 LYS A C 1
ATOM 1462 O O . LYS A 1 181 ? 5.996 -35.031 -15.996 1 95.57 181 LYS A O 1
ATOM 1467 N N . LYS A 1 182 ? 4.339 -36.307 -16.749 1 95.4 182 LYS A N 1
ATOM 1468 C CA . LYS A 1 182 ? 4.03 -35.432 -17.877 1 95.4 182 LYS A CA 1
ATOM 1469 C C . LYS A 1 182 ? 3.656 -34.032 -17.399 1 95.4 182 LYS A C 1
ATOM 1471 O O . LYS A 1 182 ? 4.178 -33.037 -17.908 1 95.4 182 LYS A O 1
ATOM 1476 N N . VAL A 1 183 ? 2.765 -33.978 -16.445 1 95.77 183 VAL A N 1
ATOM 1477 C CA . VAL A 1 183 ? 2.302 -32.692 -15.936 1 95.77 183 VAL A CA 1
ATOM 1478 C C . VAL A 1 183 ? 3.455 -31.963 -15.248 1 95.77 183 VAL A C 1
ATOM 1480 O O . VAL A 1 183 ? 3.623 -30.753 -15.42 1 95.77 183 VAL A O 1
ATOM 1483 N N . LEU A 1 184 ? 4.214 -32.665 -14.467 1 94.89 184 LEU A N 1
ATOM 1484 C CA . LEU A 1 184 ? 5.388 -32.096 -13.813 1 94.89 184 LEU A CA 1
ATOM 1485 C C . LEU A 1 184 ? 6.336 -31.482 -14.837 1 94.89 184 LEU A C 1
ATOM 1487 O O . LEU A 1 184 ? 6.779 -30.343 -14.675 1 94.89 184 LEU A O 1
ATOM 1491 N N . ASP A 1 185 ? 6.663 -32.198 -15.929 1 91.97 185 ASP A N 1
ATOM 1492 C CA . ASP A 1 185 ? 7.554 -31.725 -16.985 1 91.97 185 ASP A CA 1
ATOM 1493 C C . ASP A 1 185 ? 6.972 -30.499 -17.686 1 91.97 185 ASP A C 1
ATOM 1495 O O . ASP A 1 185 ? 7.697 -29.548 -17.986 1 91.97 185 ASP A O 1
ATOM 1499 N N . GLU A 1 186 ? 5.727 -30.504 -17.916 1 91.54 186 GLU A N 1
ATOM 1500 C CA . GLU A 1 186 ? 5.066 -29.387 -18.585 1 91.54 186 GLU A CA 1
ATOM 1501 C C . GLU A 1 186 ? 5.125 -28.121 -17.734 1 91.54 186 GLU A C 1
ATOM 1503 O O . GLU A 1 186 ? 5.453 -27.044 -18.235 1 91.54 186 GLU A O 1
ATOM 1508 N N . ILE A 1 187 ? 4.756 -28.285 -16.449 1 90.46 187 ILE A N 1
ATOM 1509 C CA . ILE A 1 187 ? 4.801 -27.129 -15.56 1 90.46 187 ILE A CA 1
ATOM 1510 C C . ILE A 1 187 ? 6.23 -26.599 -15.475 1 90.46 187 ILE A C 1
ATOM 1512 O O . ILE A 1 187 ? 6.459 -25.392 -15.584 1 90.46 187 ILE A O 1
ATOM 1516 N N . THR A 1 188 ? 7.182 -27.441 -15.275 1 87.73 188 THR A N 1
ATOM 1517 C CA . THR A 1 188 ? 8.582 -27.053 -15.146 1 87.73 188 THR A CA 1
ATOM 1518 C C . THR A 1 188 ? 9.056 -26.316 -16.396 1 87.73 188 THR A C 1
ATOM 1520 O O . THR A 1 188 ? 9.794 -25.333 -16.3 1 87.73 188 THR A O 1
ATOM 1523 N N . SER A 1 189 ? 8.592 -26.731 -17.579 1 86.31 189 SER A N 1
ATOM 1524 C CA . SER A 1 189 ? 9.039 -26.156 -18.843 1 86.31 189 SER A CA 1
ATOM 1525 C C . SER A 1 189 ? 8.331 -24.836 -19.131 1 86.31 189 SER A C 1
ATOM 1527 O O . SER A 1 189 ? 8.891 -23.957 -19.789 1 86.31 189 SER A O 1
ATOM 1529 N N . ASN A 1 190 ? 7.136 -24.689 -18.596 1 89.36 190 ASN A N 1
ATOM 1530 C CA . ASN A 1 190 ? 6.317 -23.559 -19.022 1 89.36 190 ASN A CA 1
ATOM 1531 C C . ASN A 1 190 ? 6.248 -22.479 -17.946 1 89.36 190 ASN A C 1
ATOM 1533 O O . ASN A 1 190 ? 5.888 -21.336 -18.231 1 89.36 190 ASN A O 1
ATOM 1537 N N . PHE A 1 191 ? 6.499 -22.816 -16.694 1 88.51 191 PHE A N 1
ATOM 1538 C CA . PHE A 1 191 ? 6.349 -21.863 -15.601 1 88.51 191 PHE A CA 1
ATOM 1539 C C . PHE A 1 191 ? 7.252 -20.653 -15.81 1 88.51 191 PHE A C 1
ATOM 1541 O O . PHE A 1 191 ? 6.828 -19.513 -15.61 1 88.51 191 PHE A O 1
ATOM 1548 N N . GLY A 1 192 ? 8.477 -20.93 -16.234 1 85.37 192 GLY A N 1
ATOM 1549 C CA . GLY A 1 192 ? 9.367 -19.826 -16.556 1 85.37 192 GLY A CA 1
ATOM 1550 C C . GLY A 1 192 ? 8.811 -18.903 -17.623 1 85.37 192 GLY A C 1
ATOM 1551 O O . GLY A 1 192 ? 8.958 -17.682 -17.532 1 85.37 192 GLY A O 1
ATOM 1552 N N . GLN A 1 193 ? 8.167 -19.52 -18.622 1 89.13 193 GLN A N 1
ATOM 1553 C CA . GLN A 1 193 ? 7.558 -18.742 -19.695 1 89.13 193 GLN A CA 1
ATOM 1554 C C . GLN A 1 193 ? 6.399 -17.898 -19.172 1 89.13 193 GLN A C 1
ATOM 1556 O O . GLN A 1 193 ? 6.225 -16.749 -19.586 1 89.13 193 GLN A O 1
ATOM 1561 N N . ILE A 1 194 ? 5.663 -18.44 -18.306 1 91.36 194 ILE A N 1
ATOM 1562 C CA . ILE A 1 194 ? 4.536 -17.723 -17.719 1 91.36 194 ILE A CA 1
ATOM 1563 C C . ILE A 1 194 ? 5.046 -16.526 -16.92 1 91.36 194 ILE A C 1
ATOM 1565 O O . ILE A 1 194 ? 4.504 -15.424 -17.026 1 91.36 194 ILE A O 1
ATOM 1569 N N . CYS A 1 195 ? 6.139 -16.727 -16.155 1 90.2 195 CYS A N 1
ATOM 1570 C CA . CYS A 1 195 ? 6.77 -15.638 -15.417 1 90.2 195 CYS A CA 1
ATOM 1571 C C . CYS A 1 195 ? 7.249 -14.544 -16.364 1 90.2 195 CYS A C 1
ATOM 1573 O O . CYS A 1 195 ? 7.088 -13.356 -16.077 1 90.2 195 CYS A O 1
ATOM 1575 N N . SER A 1 196 ? 7.786 -14.938 -17.471 1 89.45 196 SER A N 1
ATOM 1576 C CA . SER A 1 196 ? 8.211 -13.977 -18.484 1 89.45 196 SER A CA 1
ATOM 1577 C C . SER A 1 196 ? 7.022 -13.206 -19.048 1 89.45 196 SER A C 1
ATOM 1579 O O . SER A 1 196 ? 7.112 -11.999 -19.282 1 89.45 196 SER A O 1
ATOM 1581 N N . GLY A 1 197 ? 5.931 -13.952 -19.291 1 90.77 197 GLY A N 1
ATOM 1582 C CA . GLY A 1 197 ? 4.709 -13.29 -19.719 1 90.77 197 GLY A CA 1
ATOM 1583 C C . GLY A 1 197 ? 4.217 -12.249 -18.732 1 90.77 197 GLY A C 1
ATOM 1584 O O . GLY A 1 197 ? 3.777 -11.168 -19.13 1 90.77 197 GLY A O 1
ATOM 1585 N N . PHE A 1 198 ? 4.293 -12.474 -17.482 1 92.66 198 PHE A N 1
ATOM 1586 C CA . PHE A 1 198 ? 3.938 -11.523 -16.436 1 92.66 198 PHE A CA 1
ATOM 1587 C C . PHE A 1 198 ? 4.83 -10.288 -16.501 1 92.66 198 PHE A C 1
ATOM 1589 O O . PHE A 1 198 ? 4.336 -9.159 -16.508 1 92.66 198 PHE A O 1
ATOM 1596 N N . MET A 1 199 ? 6.167 -10.529 -16.534 1 89.21 199 MET A N 1
ATOM 1597 C CA . MET A 1 199 ? 7.117 -9.421 -16.579 1 89.21 199 MET A CA 1
ATOM 1598 C C . MET A 1 199 ? 6.825 -8.502 -17.76 1 89.21 199 MET A C 1
ATOM 1600 O O . MET A 1 199 ? 6.827 -7.278 -17.615 1 89.21 199 MET A O 1
ATOM 1604 N N . LYS A 1 200 ? 6.514 -9.093 -18.904 1 90.94 200 LYS A N 1
ATOM 1605 C CA . LYS A 1 200 ? 6.213 -8.312 -20.1 1 90.94 200 LYS A CA 1
ATOM 1606 C C . LYS A 1 200 ? 4.93 -7.506 -19.921 1 90.94 200 LYS A C 1
ATOM 1608 O O . LYS A 1 200 ? 4.887 -6.317 -20.244 1 90.94 200 LYS A O 1
ATOM 1613 N N . THR A 1 201 ? 3.95 -8.204 -19.385 1 91.76 201 THR A N 1
ATOM 1614 C CA . THR A 1 201 ? 2.656 -7.56 -19.191 1 91.76 201 THR A CA 1
ATOM 1615 C C . THR A 1 201 ? 2.759 -6.438 -18.162 1 91.76 201 THR A C 1
ATOM 1617 O O . THR A 1 201 ? 2.28 -5.327 -18.397 1 91.76 201 THR A O 1
ATOM 1620 N N . TYR A 1 202 ? 3.418 -6.691 -17.106 1 89.35 202 TYR A N 1
ATOM 1621 C CA . TYR A 1 202 ? 3.503 -5.748 -15.997 1 89.35 202 TYR A CA 1
ATOM 1622 C C . TYR A 1 202 ? 4.386 -4.559 -16.358 1 89.35 202 TYR A C 1
ATOM 1624 O O . TYR A 1 202 ? 4.03 -3.409 -16.089 1 89.35 202 TYR A O 1
ATOM 1632 N N . SER A 1 203 ? 5.542 -4.849 -16.925 1 88.96 203 SER A N 1
ATOM 1633 C CA . SER A 1 203 ? 6.435 -3.764 -17.319 1 88.96 203 SER A CA 1
ATOM 1634 C C . SER A 1 203 ? 5.772 -2.845 -18.34 1 88.96 203 SER A C 1
ATOM 1636 O O . SER A 1 203 ? 5.953 -1.627 -18.296 1 88.96 203 SER A O 1
ATOM 1638 N N . LYS A 1 204 ? 5.027 -3.37 -19.273 1 90.56 204 LYS A N 1
ATOM 1639 C CA . LYS A 1 204 ? 4.298 -2.56 -20.245 1 90.56 204 LYS A CA 1
ATOM 1640 C C . LYS A 1 204 ? 3.256 -1.683 -19.557 1 90.56 204 LYS A C 1
ATOM 1642 O O . LYS A 1 204 ? 3.073 -0.522 -19.927 1 90.56 204 LYS A O 1
ATOM 1647 N N . TYR A 1 205 ? 2.579 -2.241 -18.619 1 89.74 205 TYR A N 1
ATOM 1648 C CA . TYR A 1 205 ? 1.595 -1.486 -17.852 1 89.74 205 TYR A CA 1
ATOM 1649 C C . TYR A 1 205 ? 2.245 -0.304 -17.143 1 89.74 205 TYR A C 1
ATOM 1651 O O . TYR A 1 205 ? 1.787 0.834 -17.272 1 89.74 205 TYR A O 1
ATOM 1659 N N . MET A 1 206 ? 3.363 -0.528 -16.45 1 87.3 206 MET A N 1
ATOM 1660 C CA . MET A 1 206 ? 4.054 0.513 -15.694 1 87.3 206 MET A CA 1
ATOM 1661 C C . MET A 1 206 ? 4.61 1.584 -16.626 1 87.3 206 MET A C 1
ATOM 1663 O O . MET A 1 206 ? 4.548 2.775 -16.317 1 87.3 206 MET A O 1
ATOM 1667 N N . LYS A 1 207 ? 5.065 1.194 -17.789 1 87.87 207 LYS A N 1
ATOM 1668 C CA . LYS A 1 207 ? 5.526 2.149 -18.793 1 87.87 207 LYS A CA 1
ATOM 1669 C C . LYS A 1 207 ? 4.374 3.011 -19.301 1 87.87 207 LYS A C 1
ATOM 1671 O O . LYS A 1 207 ? 4.521 4.225 -19.455 1 87.87 207 LYS A O 1
ATOM 1676 N N . ASN A 1 208 ? 3.283 2.354 -19.555 1 86.52 208 ASN A N 1
ATOM 1677 C CA . ASN A 1 208 ? 2.133 3.076 -20.091 1 86.52 208 ASN A CA 1
ATOM 1678 C C . ASN A 1 208 ? 1.611 4.112 -19.099 1 86.52 208 ASN A C 1
ATOM 1680 O O . ASN A 1 208 ? 1.038 5.127 -19.499 1 86.52 208 ASN A O 1
ATOM 1684 N N . THR A 1 209 ? 1.737 3.843 -17.85 1 83.97 209 THR A N 1
ATOM 1685 C CA . THR A 1 209 ? 1.283 4.79 -16.838 1 83.97 209 THR A CA 1
ATOM 1686 C C . THR A 1 209 ? 2.177 6.026 -16.814 1 83.97 209 THR A C 1
ATOM 1688 O O . THR A 1 209 ? 1.805 7.057 -16.251 1 83.97 209 THR A O 1
ATOM 1691 N N . GLN A 1 210 ? 3.285 6.052 -17.516 1 83.18 210 GLN A N 1
ATOM 1692 C CA . GLN A 1 210 ? 4.23 7.16 -17.6 1 83.18 210 GLN A CA 1
ATOM 1693 C C . GLN A 1 210 ? 3.563 8.411 -18.166 1 83.18 210 GLN A C 1
ATOM 1695 O O . GLN A 1 210 ? 3.868 9.528 -17.745 1 83.18 210 GLN A O 1
ATOM 1700 N N . GLU A 1 211 ? 2.743 8.21 -19.085 1 85.45 211 GLU A N 1
ATOM 1701 C CA . GLU A 1 211 ? 2.072 9.347 -19.71 1 85.45 211 GLU A CA 1
ATOM 1702 C C . GLU A 1 211 ? 1.299 10.165 -18.68 1 85.45 211 GLU A C 1
ATOM 1704 O O . GLU A 1 211 ? 1.274 11.396 -18.749 1 85.45 211 GLU A O 1
ATOM 1709 N N . VAL A 1 212 ? 0.707 9.45 -17.764 1 86.61 212 VAL A N 1
ATOM 1710 C CA . VAL A 1 212 ? -0.073 10.115 -16.726 1 86.61 212 VAL A CA 1
ATOM 1711 C C . VAL A 1 212 ? 0.848 10.958 -15.847 1 86.61 212 VAL A C 1
ATOM 1713 O O . VAL A 1 212 ? 0.553 12.122 -15.565 1 86.61 212 VAL A O 1
ATOM 1716 N N . TRP A 1 213 ? 1.987 10.484 -15.488 1 87.21 213 TRP A N 1
ATOM 1717 C CA . TRP A 1 213 ? 2.909 11.177 -14.595 1 87.21 213 TRP A CA 1
ATOM 1718 C C . TRP A 1 213 ? 3.617 12.317 -15.321 1 87.21 213 TRP A C 1
ATOM 1720 O O . TRP A 1 213 ? 3.904 13.358 -14.725 1 87.21 213 TRP A O 1
ATOM 1730 N N . ASP A 1 214 ? 3.833 12.14 -16.643 1 89.76 214 ASP A N 1
ATOM 1731 C CA . ASP A 1 214 ? 4.371 13.226 -17.456 1 89.76 214 ASP A CA 1
ATOM 1732 C C . ASP A 1 214 ? 3.404 14.406 -17.507 1 89.76 214 ASP A C 1
ATOM 1734 O O . ASP A 1 214 ? 3.805 15.553 -17.296 1 89.76 214 ASP A O 1
ATOM 1738 N N . LYS A 1 215 ? 2.227 14.093 -17.784 1 89.54 215 LYS A N 1
ATOM 1739 C CA . LYS A 1 215 ? 1.207 15.135 -17.845 1 89.54 215 LYS A CA 1
ATOM 1740 C C . LYS A 1 215 ? 1.084 15.862 -16.508 1 89.54 215 LYS A C 1
ATOM 1742 O O . LYS A 1 215 ? 0.991 17.09 -16.47 1 89.54 215 LYS A O 1
ATOM 1747 N N . LEU A 1 216 ? 1.075 15.065 -15.453 1 89.31 216 LEU A N 1
ATOM 1748 C CA . LEU A 1 216 ? 0.967 15.653 -14.122 1 89.31 216 LEU A CA 1
ATOM 1749 C C . LEU A 1 216 ? 2.173 16.536 -13.819 1 89.31 216 LEU A C 1
ATOM 1751 O O . LEU A 1 216 ? 2.026 17.623 -13.254 1 89.31 216 LEU A O 1
ATOM 1755 N N . HIS A 1 217 ? 3.333 16.093 -14.121 1 91.38 217 HIS A N 1
ATOM 1756 C CA . HIS A 1 217 ? 4.554 16.863 -13.911 1 91.38 217 HIS A CA 1
ATOM 1757 C C . HIS A 1 217 ? 4.524 18.168 -14.699 1 91.38 217 HIS A C 1
ATOM 1759 O O . HIS A 1 217 ? 4.882 19.224 -14.172 1 91.38 217 HIS A O 1
ATOM 1765 N N . ASP A 1 218 ? 4.115 18.089 -15.902 1 90.89 218 ASP A N 1
ATOM 1766 C CA . ASP A 1 218 ? 4.056 19.276 -16.75 1 90.89 218 ASP A CA 1
ATOM 1767 C C . ASP A 1 218 ? 3.047 20.287 -16.21 1 90.89 218 ASP A C 1
ATOM 1769 O O . ASP A 1 218 ? 3.308 21.492 -16.209 1 90.89 218 ASP A O 1
ATOM 1773 N N . TYR A 1 219 ? 1.957 19.761 -15.789 1 88.16 219 TYR A N 1
ATOM 1774 C CA . TYR A 1 219 ? 0.956 20.63 -15.181 1 88.16 219 TYR A CA 1
ATOM 1775 C C . TYR A 1 219 ? 1.49 21.268 -13.905 1 88.16 219 TYR A C 1
ATOM 1777 O O . TYR A 1 219 ? 1.373 22.481 -13.714 1 88.16 219 TYR A O 1
ATOM 1785 N N . ALA A 1 220 ? 2.142 20.474 -13.036 1 87.61 220 ALA A N 1
ATOM 1786 C CA . ALA A 1 220 ? 2.642 20.925 -11.74 1 87.61 220 ALA A CA 1
ATOM 1787 C C . ALA A 1 220 ? 3.767 21.941 -11.91 1 87.61 220 ALA A C 1
ATOM 1789 O O . ALA A 1 220 ? 3.929 22.842 -11.083 1 87.61 220 ALA A O 1
ATOM 1790 N N . LYS A 1 221 ? 4.521 21.786 -12.934 1 87.8 221 LYS A N 1
ATOM 1791 C CA . LYS A 1 221 ? 5.667 22.657 -13.174 1 87.8 221 LYS A CA 1
ATOM 1792 C C . LYS A 1 221 ? 5.224 24.102 -13.389 1 87.8 221 LYS A C 1
ATOM 1794 O O . LYS A 1 221 ? 5.985 25.036 -13.126 1 87.8 221 LYS A O 1
ATOM 1799 N N . GLU A 1 222 ? 4.04 24.261 -13.859 1 85.93 222 GLU A N 1
ATOM 1800 C CA . GLU A 1 222 ? 3.52 25.589 -14.168 1 85.93 222 GLU A CA 1
ATOM 1801 C C . GLU A 1 222 ? 2.945 26.26 -12.923 1 85.93 222 GLU A C 1
ATOM 1803 O O . GLU A 1 222 ? 2.697 27.467 -12.921 1 85.93 222 GLU A O 1
ATOM 1808 N N . ILE A 1 223 ? 2.72 25.463 -11.923 1 82.95 223 ILE A N 1
ATOM 1809 C CA . ILE A 1 223 ? 2.188 26.037 -10.692 1 82.95 223 ILE A CA 1
ATOM 1810 C C . ILE A 1 223 ? 3.265 26.875 -10.006 1 82.95 223 ILE A C 1
ATOM 1812 O O . ILE A 1 223 ? 4.382 26.401 -9.785 1 82.95 223 ILE A O 1
ATOM 1816 N N . LYS A 1 224 ? 2.932 28.125 -9.694 1 82.59 224 LYS A N 1
ATOM 1817 C CA . LYS A 1 224 ? 3.876 28.995 -8.998 1 82.59 224 LYS A CA 1
ATOM 1818 C C . LYS A 1 224 ? 3.845 28.745 -7.492 1 82.59 224 LYS A C 1
ATOM 1820 O O . LYS A 1 224 ? 2.772 28.687 -6.889 1 82.59 224 LYS A O 1
ATOM 1825 N N . VAL A 1 225 ? 5.026 28.462 -6.972 1 84.32 225 VAL A N 1
ATOM 1826 C CA . VAL A 1 225 ? 5.182 28.243 -5.538 1 84.32 225 VAL A CA 1
ATOM 1827 C C . VAL A 1 225 ? 6.073 29.331 -4.942 1 84.32 225 VAL A C 1
ATOM 1829 O O . VAL A 1 225 ? 7.176 29.577 -5.435 1 84.32 225 VAL A O 1
ATOM 1832 N N . GLY A 1 226 ? 5.466 30.161 -4.028 1 80.99 226 GLY A N 1
ATOM 1833 C CA . GLY A 1 226 ? 6.231 31.197 -3.35 1 80.99 226 GLY A CA 1
ATOM 1834 C C . GLY A 1 226 ? 7.202 30.646 -2.324 1 80.99 226 GLY A C 1
ATOM 1835 O O . GLY A 1 226 ? 7.475 29.444 -2.302 1 80.99 226 GLY A O 1
ATOM 1836 N N . ASP A 1 227 ? 7.839 31.574 -1.643 1 81.46 227 ASP A N 1
ATOM 1837 C CA . ASP A 1 227 ? 8.758 31.193 -0.575 1 81.46 227 ASP A CA 1
ATOM 1838 C C . ASP A 1 227 ? 8.024 30.456 0.543 1 81.46 227 ASP A C 1
ATOM 1840 O O . ASP A 1 227 ? 7.09 30.996 1.141 1 81.46 227 ASP A O 1
ATOM 1844 N N . LEU A 1 228 ? 8.366 29.214 0.776 1 83.08 228 LEU A N 1
ATOM 1845 C CA . LEU A 1 228 ? 7.66 28.37 1.734 1 83.08 228 LEU A CA 1
ATOM 1846 C C . LEU A 1 228 ? 8.394 28.334 3.071 1 83.08 228 LEU A C 1
ATOM 1848 O O . LEU A 1 228 ? 7.893 27.766 4.044 1 83.08 228 LEU A O 1
ATOM 1852 N N . ASP A 1 229 ? 9.542 28.938 3.182 1 79.75 229 ASP A N 1
ATOM 1853 C CA . ASP A 1 229 ? 10.357 28.924 4.394 1 79.75 229 ASP A CA 1
ATOM 1854 C C . ASP A 1 229 ? 10.1 30.167 5.242 1 79.75 229 ASP A C 1
ATOM 1856 O O . ASP A 1 229 ? 11.027 30.72 5.839 1 79.75 229 ASP A O 1
ATOM 1860 N N . LYS A 1 230 ? 8.983 30.564 5.228 1 82.45 230 LYS A N 1
ATOM 1861 C CA . LYS A 1 230 ? 8.674 31.73 6.051 1 82.45 230 LYS A CA 1
ATOM 1862 C C . LYS A 1 230 ? 8.195 31.312 7.438 1 82.45 230 LYS A C 1
ATOM 1864 O O . LYS A 1 230 ? 7.261 30.518 7.565 1 82.45 230 LYS A O 1
ATOM 1869 N N . GLU A 1 231 ? 8.857 31.766 8.377 1 85.82 231 GLU A N 1
ATOM 1870 C CA . GLU A 1 231 ? 8.444 31.497 9.751 1 85.82 231 GLU A CA 1
ATOM 1871 C C . GLU A 1 231 ? 7.205 32.306 10.123 1 85.82 231 GLU A C 1
ATOM 1873 O O . GLU A 1 231 ? 7.092 33.48 9.763 1 85.82 231 GLU A O 1
ATOM 1878 N N . PRO A 1 232 ? 6.252 31.571 10.683 1 88.82 232 PRO A N 1
ATOM 1879 C CA . PRO A 1 232 ? 5.099 32.348 11.142 1 88.82 232 PRO A CA 1
ATOM 1880 C C . PRO A 1 232 ? 5.488 33.474 12.097 1 88.82 232 PRO A C 1
ATOM 1882 O O . PRO A 1 232 ? 6.376 33.298 12.935 1 88.82 232 PRO A O 1
ATOM 1885 N N . VAL A 1 233 ? 4.77 34.523 11.908 1 89.89 233 VAL A N 1
ATOM 1886 C CA . VAL A 1 233 ? 5.12 35.699 12.697 1 89.89 233 VAL A CA 1
ATOM 1887 C C . VAL A 1 233 ? 4.087 35.907 13.802 1 89.89 233 VAL A C 1
ATOM 1889 O O . VAL A 1 233 ? 2.913 36.163 13.523 1 89.89 233 VAL A O 1
ATOM 1892 N N . TYR A 1 234 ? 4.499 35.711 14.971 1 93.66 234 TYR A N 1
ATOM 1893 C CA . TYR A 1 234 ? 3.76 36.034 16.186 1 93.66 234 TYR A CA 1
ATOM 1894 C C . TYR A 1 234 ? 4.706 36.452 17.305 1 93.66 234 TYR A C 1
ATOM 1896 O O . TYR A 1 234 ? 5.928 36.407 17.143 1 93.66 234 TYR A O 1
ATOM 1904 N N . THR A 1 235 ? 4.164 37.055 18.441 1 96.45 235 THR A N 1
ATOM 1905 C CA . THR A 1 235 ? 4.986 37.565 19.533 1 96.45 235 THR A CA 1
ATOM 1906 C C . THR A 1 235 ? 5.861 36.457 20.113 1 96.45 235 THR A C 1
ATOM 1908 O O . THR A 1 235 ? 5.353 35.42 20.545 1 96.45 235 THR A O 1
ATOM 1911 N N . ALA A 1 236 ? 7.152 36.728 20.127 1 93.94 236 ALA A N 1
ATOM 1912 C CA . ALA A 1 236 ? 8.064 35.736 20.69 1 93.94 236 ALA A CA 1
ATOM 1913 C C . ALA A 1 236 ? 7.782 35.511 22.172 1 93.94 236 ALA A C 1
ATOM 1915 O O . ALA A 1 236 ? 7.313 36.416 22.866 1 93.94 236 ALA A O 1
ATOM 1916 N N . THR A 1 237 ? 8.067 34.306 22.596 1 92.95 237 THR A N 1
ATOM 1917 C CA . THR A 1 237 ? 7.767 33.908 23.967 1 92.95 237 THR A CA 1
ATOM 1918 C C . THR A 1 237 ? 8.407 34.872 24.962 1 92.95 237 THR A C 1
ATOM 1920 O O . THR A 1 237 ? 7.792 35.233 25.967 1 92.95 237 THR A O 1
ATOM 1923 N N . GLU A 1 238 ? 9.591 35.327 24.661 1 93.39 238 GLU A N 1
ATOM 1924 C CA . GLU A 1 238 ? 10.341 36.198 25.561 1 93.39 238 GLU A CA 1
ATOM 1925 C C . GLU A 1 238 ? 9.708 37.584 25.643 1 93.39 238 GLU A C 1
ATOM 1927 O O . GLU A 1 238 ? 9.964 38.334 26.587 1 93.39 238 GLU A O 1
ATOM 1932 N N . GLN A 1 239 ? 8.863 37.947 24.711 1 95.77 239 GLN A N 1
ATOM 1933 C CA . GLN A 1 239 ? 8.244 39.268 24.662 1 95.77 239 GLN A CA 1
ATOM 1934 C C . GLN A 1 239 ? 6.751 39.188 24.969 1 95.77 239 GLN A C 1
ATOM 1936 O O . GLN A 1 239 ? 6.071 40.214 25.041 1 95.77 239 GLN A O 1
ATOM 1941 N N . SER A 1 240 ? 6.275 37.995 25.149 1 97.61 240 SER A N 1
ATOM 1942 C CA . SER A 1 240 ? 4.84 37.78 25.302 1 97.61 240 SER A CA 1
ATOM 1943 C C . SER A 1 240 ? 4.357 38.232 26.676 1 97.61 240 SER A C 1
ATOM 1945 O O . SER A 1 240 ? 5.1 38.158 27.657 1 97.61 240 SER A O 1
ATOM 1947 N N . MET A 1 241 ? 3.098 38.639 26.698 1 97.51 241 MET A N 1
ATOM 1948 C CA . MET A 1 241 ? 2.455 39.087 27.931 1 97.51 241 MET A CA 1
ATOM 1949 C C . MET A 1 241 ? 2.11 37.901 28.826 1 97.51 241 MET A C 1
ATOM 1951 O O . MET A 1 241 ? 1.526 38.075 29.897 1 97.51 241 MET A O 1
ATOM 1955 N N . VAL A 1 242 ? 2.581 36.744 28.4 1 96.63 242 VAL A N 1
ATOM 1956 C CA . VAL A 1 242 ? 2.512 35.591 29.292 1 96.63 242 VAL A CA 1
ATOM 1957 C C . VAL A 1 242 ? 3.431 35.809 30.491 1 96.63 242 VAL A C 1
ATOM 1959 O O . VAL A 1 242 ? 3.121 35.379 31.605 1 96.63 242 VAL A O 1
ATOM 1962 N N . GLY A 1 243 ? 4.53 36.443 30.211 1 95.7 243 GLY A N 1
ATOM 1963 C CA . GLY A 1 243 ? 5.478 36.734 31.275 1 95.7 243 GLY A CA 1
ATOM 1964 C C . GLY A 1 243 ? 5.116 37.97 32.076 1 95.7 243 GLY A C 1
ATOM 1965 O O . GLY A 1 243 ? 4.86 39.032 31.506 1 95.7 243 GLY A O 1
ATOM 1966 N N . GLU A 1 244 ? 5.167 37.924 33.4 1 94.1 244 GLU A N 1
ATOM 1967 C CA . GLU A 1 244 ? 4.775 39.02 34.282 1 94.1 244 GLU A CA 1
ATOM 1968 C C . GLU A 1 244 ? 5.702 40.22 34.117 1 94.1 244 GLU A C 1
ATOM 1970 O O . GLU A 1 244 ? 5.253 41.368 34.151 1 94.1 244 GLU A O 1
ATOM 1975 N N . PRO A 1 245 ? 6.963 39.93 33.854 1 96.28 245 PRO A N 1
ATOM 1976 C CA . PRO A 1 245 ? 7.849 41.077 33.641 1 96.28 245 PRO A CA 1
ATOM 1977 C C . PRO A 1 245 ? 7.448 41.916 32.43 1 96.28 245 PRO A C 1
ATOM 1979 O O . PRO A 1 245 ? 7.612 43.139 32.439 1 96.28 245 PRO A O 1
ATOM 1982 N N . ASN A 1 246 ? 6.965 41.282 31.443 1 97.1 246 ASN A N 1
ATOM 1983 C CA . ASN A 1 246 ? 6.54 41.997 30.244 1 97.1 246 ASN A CA 1
ATOM 1984 C C . ASN A 1 246 ? 5.273 42.81 30.497 1 97.1 246 ASN A C 1
ATOM 1986 O O . ASN A 1 246 ? 5.117 43.906 29.957 1 97.1 246 ASN A O 1
ATOM 1990 N N . VAL A 1 247 ? 4.416 42.33 31.343 1 96.97 247 VAL A N 1
ATOM 1991 C CA . VAL A 1 247 ? 3.199 43.039 31.726 1 96.97 247 VAL A CA 1
ATOM 1992 C C . VAL A 1 247 ? 3.562 44.321 32.473 1 96.97 247 VAL A C 1
ATOM 1994 O O . VAL A 1 247 ? 3.034 45.394 32.171 1 96.97 247 VAL A O 1
ATOM 1997 N N . GLN A 1 248 ? 4.496 44.17 33.428 1 96.45 248 GLN A N 1
ATOM 1998 C CA . GLN A 1 248 ? 4.941 45.312 34.22 1 96.45 248 GLN A CA 1
ATOM 1999 C C . GLN A 1 248 ? 5.603 46.368 33.34 1 96.45 248 GLN A C 1
ATOM 2001 O O . GLN A 1 248 ? 5.342 47.563 33.492 1 96.45 248 GLN A O 1
ATOM 2006 N N . ALA A 1 249 ? 6.406 45.878 32.445 1 96.89 249 ALA A N 1
ATOM 2007 C CA . ALA A 1 249 ? 7.103 46.793 31.546 1 96.89 249 ALA A CA 1
ATOM 2008 C C . ALA A 1 249 ? 6.115 47.567 30.677 1 96.89 249 ALA A C 1
ATOM 2010 O O . ALA A 1 249 ? 6.285 48.768 30.451 1 96.89 249 ALA A O 1
ATOM 2011 N N . ARG A 1 250 ? 5.085 46.952 30.189 1 96.61 250 ARG A N 1
ATOM 2012 C CA . ARG A 1 250 ? 4.08 47.609 29.36 1 96.61 250 ARG A CA 1
ATOM 2013 C C . ARG A 1 250 ? 3.277 48.621 30.171 1 96.61 250 ARG A C 1
ATOM 2015 O O . ARG A 1 250 ? 2.994 49.721 29.694 1 96.61 250 ARG A O 1
ATOM 2022 N N . ARG A 1 251 ? 2.914 48.233 31.393 1 95.63 251 ARG A N 1
ATOM 2023 C CA . ARG A 1 251 ? 2.18 49.138 32.271 1 95.63 251 ARG A CA 1
ATOM 2024 C C . ARG A 1 251 ? 2.974 50.414 32.53 1 95.63 251 ARG A C 1
ATOM 2026 O O . ARG A 1 251 ? 2.438 51.519 32.419 1 95.63 251 ARG A O 1
ATOM 2033 N N . GLU A 1 252 ? 4.308 50.208 32.814 1 96.34 252 GLU A N 1
ATOM 2034 C CA . GLU A 1 252 ? 5.174 51.35 33.092 1 96.34 252 GLU A CA 1
ATOM 2035 C C . GLU A 1 252 ? 5.281 52.27 31.879 1 96.34 252 GLU A C 1
ATOM 2037 O O . GLU A 1 252 ? 5.262 53.495 32.018 1 96.34 252 GLU A O 1
ATOM 2042 N N . LYS A 1 253 ? 5.334 51.733 30.785 1 96.14 253 LYS A N 1
ATOM 2043 C CA . LYS A 1 253 ? 5.387 52.508 29.549 1 96.14 253 LYS A CA 1
ATOM 2044 C C . LYS A 1 253 ? 4.091 53.283 29.33 1 96.14 253 LYS A C 1
ATOM 2046 O O . LYS A 1 253 ? 4.119 54.444 28.916 1 96.14 253 LYS A O 1
ATOM 2051 N N . GLU A 1 254 ? 2.954 52.677 29.585 1 94.89 254 GLU A N 1
ATOM 2052 C CA . GLU A 1 254 ? 1.664 53.336 29.406 1 94.89 254 GLU A CA 1
ATOM 2053 C C . GLU A 1 254 ? 1.472 54.459 30.422 1 94.89 254 GLU A C 1
ATOM 2055 O O . GLU A 1 254 ? 0.905 55.505 30.1 1 94.89 254 GLU A O 1
ATOM 2060 N N . ILE A 1 255 ? 1.984 54.194 31.657 1 95.04 255 ILE A N 1
ATOM 2061 C CA . ILE A 1 255 ? 1.915 55.226 32.686 1 95.04 255 ILE A CA 1
ATOM 2062 C C . ILE A 1 255 ? 2.761 56.427 32.269 1 95.04 255 ILE A C 1
ATOM 2064 O O . ILE A 1 255 ? 2.308 57.571 32.351 1 95.04 255 ILE A O 1
ATOM 2068 N N . ALA A 1 256 ? 3.933 56.172 31.69 1 96.24 256 ALA A N 1
ATOM 2069 C CA . ALA A 1 256 ? 4.851 57.223 31.261 1 96.24 256 ALA A CA 1
ATOM 2070 C C . ALA A 1 256 ? 4.269 58.018 30.095 1 96.24 256 ALA A C 1
ATOM 2072 O O . ALA A 1 256 ? 4.495 59.225 29.983 1 96.24 256 ALA A O 1
ATOM 2073 N N . ASN A 1 257 ? 3.541 57.416 29.272 1 95.18 257 ASN A N 1
ATOM 2074 C CA . ASN A 1 257 ? 2.978 58.053 28.086 1 95.18 257 ASN A CA 1
ATOM 2075 C C . ASN A 1 257 ? 1.612 58.669 28.376 1 95.18 257 ASN A C 1
ATOM 2077 O O . ASN A 1 257 ? 1.012 59.296 27.502 1 95.18 257 ASN A O 1
ATOM 2081 N N . GLY A 1 258 ? 1.045 58.37 29.545 1 92.93 258 GLY A N 1
ATOM 2082 C CA . GLY A 1 258 ? -0.234 58.943 29.936 1 92.93 258 GLY A CA 1
ATOM 2083 C C . GLY A 1 258 ? -1.422 58.203 29.352 1 92.93 258 GLY A C 1
ATOM 2084 O O . GLY A 1 258 ? -2.525 58.749 29.279 1 92.93 258 GLY A O 1
ATOM 2085 N N . THR A 1 259 ? -1.224 56.942 28.893 1 91.89 259 THR A N 1
ATOM 2086 C CA . THR A 1 259 ? -2.302 56.214 28.232 1 91.89 259 THR A CA 1
ATOM 2087 C C . THR A 1 259 ? -2.858 55.125 29.145 1 91.89 259 THR A C 1
ATOM 2089 O O . THR A 1 259 ? -3.786 54.406 28.768 1 91.89 259 THR A O 1
ATOM 2092 N N . TYR A 1 260 ? -2.347 55.018 30.374 1 94.07 260 TYR A N 1
ATOM 2093 C CA . TYR A 1 260 ? -2.787 53.979 31.298 1 94.07 260 TYR A CA 1
ATOM 2094 C C . TYR A 1 260 ? -4.152 54.316 31.888 1 94.07 260 TYR A C 1
ATOM 2096 O O . TYR A 1 260 ? -4.375 55.438 32.35 1 94.07 260 TYR A O 1
ATOM 2104 N N . VAL A 1 261 ? -5.066 53.346 31.856 1 88.1 261 VAL A N 1
ATOM 2105 C CA . VAL A 1 261 ? -6.388 53.525 32.447 1 88.1 261 VAL A CA 1
ATOM 2106 C C . VAL A 1 261 ? -6.417 52.914 33.846 1 88.1 261 VAL A C 1
ATOM 2108 O O . VAL A 1 261 ? -6.336 51.693 33.998 1 88.1 261 VAL A O 1
ATOM 2111 N N . LYS A 1 262 ? -6.697 53.699 34.89 1 85.94 262 LYS A N 1
ATOM 2112 C CA . LYS A 1 262 ? -6.676 53.238 36.275 1 85.94 262 LYS A CA 1
ATOM 2113 C C . LYS A 1 262 ? -8.022 52.642 36.677 1 85.94 262 LYS A C 1
ATOM 2115 O O . LYS A 1 262 ? -9.06 53.015 36.127 1 85.94 262 LYS A O 1
ATOM 2120 N N . VAL A 1 263 ? -7.879 51.747 37.597 1 82.87 263 VAL A N 1
ATOM 2121 C CA . VAL A 1 263 ? -9.083 51.189 38.202 1 82.87 263 VAL A CA 1
ATOM 2122 C C . VAL A 1 263 ? -9.703 52.208 39.155 1 82.87 263 VAL A C 1
ATOM 2124 O O . VAL A 1 263 ? -8.999 52.824 39.959 1 82.87 263 VAL A O 1
ATOM 2127 N N . GLU A 1 264 ? -11.054 52.634 38.993 1 71.45 264 GLU A N 1
ATOM 2128 C CA . GLU A 1 264 ? -11.759 53.563 39.871 1 71.45 264 GLU A CA 1
ATOM 2129 C C . GLU A 1 264 ? -12.631 52.817 40.877 1 71.45 264 GLU A C 1
ATOM 2131 O O . GLU A 1 264 ? -13.133 51.73 40.586 1 71.45 264 GLU A O 1
ATOM 2136 N N . MET B 1 1 ? -27.957 63.328 53.879 1 30.94 1 MET B N 1
ATOM 2137 C CA . MET B 1 1 ? -26.643 62.833 53.479 1 30.94 1 MET B CA 1
ATOM 2138 C C . MET B 1 1 ? -26.7 61.346 53.147 1 30.94 1 MET B C 1
ATOM 2140 O O . MET B 1 1 ? -25.78 60.808 52.529 1 30.94 1 MET B O 1
ATOM 2144 N N . THR B 1 2 ? -27.688 60.594 53.689 1 39.1 2 THR B N 1
ATOM 2145 C CA . THR B 1 2 ? -27.852 59.159 53.488 1 39.1 2 THR B CA 1
ATOM 2146 C C . THR B 1 2 ? -28.428 58.869 52.104 1 39.1 2 THR B C 1
ATOM 2148 O O . THR B 1 2 ? -28.255 57.771 51.571 1 39.1 2 THR B O 1
ATOM 2151 N N . SER B 1 3 ? -29.287 59.718 51.505 1 38.52 3 SER B N 1
ATOM 2152 C CA . SER B 1 3 ? -29.913 59.371 50.233 1 38.52 3 SER B CA 1
ATOM 2153 C C . SER B 1 3 ? -28.891 59.348 49.102 1 38.52 3 SER B C 1
ATOM 2155 O O . SER B 1 3 ? -29.124 58.732 48.059 1 38.52 3 SER B O 1
ATOM 2157 N N . LYS B 1 4 ? -27.902 60.213 49.156 1 43.26 4 LYS B N 1
ATOM 2158 C CA . LYS B 1 4 ? -26.939 60.228 48.058 1 43.26 4 LYS B CA 1
ATOM 2159 C C . LYS B 1 4 ? -26.078 58.968 48.065 1 43.26 4 LYS B C 1
ATOM 2161 O O . LYS B 1 4 ? -25.378 58.683 47.091 1 43.26 4 LYS B O 1
ATOM 2166 N N . LEU B 1 5 ? -26.067 58.276 49.27 1 40.33 5 LEU B N 1
ATOM 2167 C CA . LEU B 1 5 ? -25.218 57.091 49.321 1 40.33 5 LEU B CA 1
ATOM 2168 C C . LEU B 1 5 ? -25.855 55.932 48.562 1 40.33 5 LEU B C 1
ATOM 2170 O O . LEU B 1 5 ? -25.15 55.085 48.008 1 40.33 5 LEU B O 1
ATOM 2174 N N . ASN B 1 6 ? -27.243 55.853 48.583 1 34.26 6 ASN B N 1
ATOM 2175 C CA . ASN B 1 6 ? -27.853 54.704 47.922 1 34.26 6 ASN B CA 1
ATOM 2176 C C . ASN B 1 6 ? -27.702 54.784 46.406 1 34.26 6 ASN B C 1
ATOM 2178 O O . ASN B 1 6 ? -27.772 53.765 45.717 1 34.26 6 ASN B O 1
ATOM 2182 N N . ASP B 1 7 ? -27.786 56.053 45.876 1 36.14 7 ASP B N 1
ATOM 2183 C CA . ASP B 1 7 ? -27.767 56.112 44.418 1 36.14 7 ASP B CA 1
ATOM 2184 C C . ASP B 1 7 ? -26.418 55.654 43.867 1 36.14 7 ASP B C 1
ATOM 2186 O O . ASP B 1 7 ? -26.308 55.308 42.689 1 36.14 7 ASP B O 1
ATOM 2190 N N . GLY B 1 8 ? -25.324 55.716 44.717 1 30.13 8 GLY B N 1
ATOM 2191 C CA . GLY B 1 8 ? -24.021 55.295 44.23 1 30.13 8 GLY B CA 1
ATOM 2192 C C . GLY B 1 8 ? -23.872 53.787 44.149 1 30.13 8 GLY B C 1
ATOM 2193 O O . GLY B 1 8 ? -23.032 53.28 43.404 1 30.13 8 GLY B O 1
ATOM 2194 N N . LEU B 1 9 ? -24.542 53.105 45.108 1 30.83 9 LEU B N 1
ATOM 2195 C CA . LEU B 1 9 ? -24.393 51.654 45.086 1 30.83 9 LEU B CA 1
ATOM 2196 C C . LEU B 1 9 ? -25.214 51.041 43.957 1 30.83 9 LEU B C 1
ATOM 2198 O O . LEU B 1 9 ? -24.921 49.933 43.501 1 30.83 9 LEU B O 1
ATOM 2202 N N . LYS B 1 10 ? -26.419 51.579 43.753 1 40.62 10 LYS B N 1
ATOM 2203 C CA . LYS B 1 10 ? -27.191 50.983 42.667 1 40.62 10 LYS B CA 1
ATOM 2204 C C . LYS B 1 10 ? -26.496 51.186 41.323 1 40.62 10 LYS B C 1
ATOM 2206 O O . LYS B 1 10 ? -26.706 50.411 40.387 1 40.62 10 LYS B O 1
ATOM 2211 N N . ASN B 1 11 ? -25.866 52.348 41.328 1 28.2 11 ASN B N 1
ATOM 2212 C CA . ASN B 1 11 ? -25.217 52.529 40.034 1 28.2 11 ASN B CA 1
ATOM 2213 C C . ASN B 1 11 ? -24.035 51.58 39.862 1 28.2 11 ASN B C 1
ATOM 2215 O O . ASN B 1 11 ? -23.541 51.393 38.748 1 28.2 11 ASN B O 1
ATOM 2219 N N . VAL B 1 12 ? -23.406 51.074 41.031 1 33.9 12 VAL B N 1
ATOM 2220 C CA . VAL B 1 12 ? -22.32 50.115 40.865 1 33.9 12 VAL B CA 1
ATOM 2221 C C . VAL B 1 12 ? -22.892 48.733 40.559 1 33.9 12 VAL B C 1
ATOM 2223 O O . VAL B 1 12 ? -22.271 47.94 39.847 1 33.9 12 VAL B O 1
ATOM 2226 N N . SER B 1 13 ? -23.975 48.293 41.166 1 33.08 13 SER B N 1
ATOM 2227 C CA . SER B 1 13 ? -24.464 46.939 40.934 1 33.08 13 SER B CA 1
ATOM 2228 C C . SER B 1 13 ? -24.92 46.756 39.49 1 33.08 13 SER B C 1
ATOM 2230 O O . SER B 1 13 ? -24.756 45.678 38.914 1 33.08 13 SER B O 1
ATOM 2232 N N . ASN B 1 14 ? -25.763 47.599 38.98 1 32.79 14 ASN B N 1
ATOM 2233 C CA . ASN B 1 14 ? -26.258 47.4 37.622 1 32.79 14 ASN B CA 1
ATOM 2234 C C . ASN B 1 14 ? -25.122 47.43 36.603 1 32.79 14 ASN B C 1
ATOM 2236 O O . ASN B 1 14 ? -25.335 47.149 35.422 1 32.79 14 ASN B O 1
ATOM 2240 N N . ASP B 1 15 ? -24.014 48.122 36.86 1 31.59 15 ASP B N 1
ATOM 2241 C CA . ASP B 1 15 ? -22.905 48.166 35.913 1 31.59 15 ASP B CA 1
ATOM 2242 C C . ASP B 1 15 ? -22.168 46.829 35.867 1 31.59 15 ASP B C 1
ATOM 2244 O O . ASP B 1 15 ? -21.172 46.687 35.154 1 31.59 15 ASP B O 1
ATOM 2248 N N . LEU B 1 16 ? -22.213 46.021 36.879 1 34.47 16 LEU B N 1
ATOM 2249 C CA . LEU B 1 16 ? -21.646 44.686 36.723 1 34.47 16 LEU B CA 1
ATOM 2250 C C . LEU B 1 16 ? -22.44 43.873 35.706 1 34.47 16 LEU B C 1
ATOM 2252 O O . LEU B 1 16 ? -22.302 42.65 35.638 1 34.47 16 LEU B O 1
ATOM 2256 N N . LYS B 1 17 ? -23.569 44.373 35.348 1 35.86 17 LYS B N 1
ATOM 2257 C CA . LYS B 1 17 ? -24.227 43.672 34.249 1 35.86 17 LYS B CA 1
ATOM 2258 C C . LYS B 1 17 ? -23.216 43.222 33.199 1 35.86 17 LYS B C 1
ATOM 2260 O O . LYS B 1 17 ? -22.074 43.687 33.19 1 35.86 17 LYS B O 1
ATOM 2265 N N . GLY B 1 18 ? -23.736 42.356 32.041 1 37.26 18 GLY B N 1
ATOM 2266 C CA . GLY B 1 18 ? -23.003 41.672 30.988 1 37.26 18 GLY B CA 1
ATOM 2267 C C . GLY B 1 18 ? -21.952 42.545 30.328 1 37.26 18 GLY B C 1
ATOM 2268 O O . GLY B 1 18 ? -22.284 43.529 29.663 1 37.26 18 GLY B O 1
ATOM 2269 N N . LYS B 1 19 ? -20.962 42.842 31.065 1 41.96 19 LYS B N 1
ATOM 2270 C CA . LYS B 1 19 ? -19.926 43.56 30.329 1 41.96 19 LYS B CA 1
ATOM 2271 C C . LYS B 1 19 ? -20.008 43.264 28.834 1 41.96 19 LYS B C 1
ATOM 2273 O O . LYS B 1 19 ? -20.254 42.125 28.434 1 41.96 19 LYS B O 1
ATOM 2278 N N . PRO B 1 20 ? -20.524 44.017 27.937 1 44.93 20 PRO B N 1
ATOM 2279 C CA . PRO B 1 20 ? -20.509 43.752 26.496 1 44.93 20 PRO B CA 1
ATOM 2280 C C . PRO B 1 20 ? -19.401 42.785 26.085 1 44.93 20 PRO B C 1
ATOM 2282 O O . PRO B 1 20 ? -18.256 42.93 26.523 1 44.93 20 PRO B O 1
ATOM 2285 N N . LYS B 1 21 ? -19.872 41.598 25.945 1 51.98 21 LYS B N 1
ATOM 2286 C CA . LYS B 1 21 ? -18.892 40.638 25.446 1 51.98 21 LYS B CA 1
ATOM 2287 C C . LYS B 1 21 ? -17.804 41.335 24.634 1 51.98 21 LYS B C 1
ATOM 2289 O O . LYS B 1 21 ? -18.1 42.046 23.671 1 51.98 21 LYS B O 1
ATOM 2294 N N . ASP B 1 22 ? -16.662 41.486 25.257 1 75.55 22 ASP B N 1
ATOM 2295 C CA . ASP B 1 22 ? -15.467 42.098 24.683 1 75.55 22 ASP B CA 1
ATOM 2296 C C . ASP B 1 22 ? -15.233 41.612 23.255 1 75.55 22 ASP B C 1
ATOM 2298 O O . ASP B 1 22 ? -15.136 40.407 23.011 1 75.55 22 ASP B O 1
ATOM 2302 N N . VAL B 1 23 ? -15.829 42.483 22.229 1 87.5 23 VAL B N 1
ATOM 2303 C CA . VAL B 1 23 ? -15.653 42.271 20.796 1 87.5 23 VAL B CA 1
ATOM 2304 C C . VAL B 1 23 ? -14.309 41.596 20.535 1 87.5 23 VAL B C 1
ATOM 2306 O O . VAL B 1 23 ? -14.208 40.708 19.685 1 87.5 23 VAL B O 1
ATOM 2309 N N . VAL B 1 24 ? -13.409 41.897 21.396 1 91.97 24 VAL B N 1
ATOM 2310 C CA . VAL B 1 24 ? -12.068 41.349 21.219 1 91.97 24 VAL B CA 1
ATOM 2311 C C . VAL B 1 24 ? -12.051 39.879 21.634 1 91.97 24 VAL B C 1
ATOM 2313 O O . VAL B 1 24 ? -11.467 39.04 20.945 1 91.97 24 VAL B O 1
ATOM 2316 N N . CYS B 1 25 ? -12.759 39.567 22.739 1 92.88 25 CYS B N 1
ATOM 2317 C CA . CYS B 1 25 ? -12.826 38.186 23.202 1 92.88 25 CYS B CA 1
ATOM 2318 C C . CYS B 1 25 ? -13.586 37.314 22.21 1 92.88 25 CYS B C 1
ATOM 2320 O O . CYS B 1 25 ? -13.202 36.17 21.961 1 92.88 25 CYS B O 1
ATOM 2322 N N . GLU B 1 26 ? -14.617 37.839 21.624 1 92.8 26 GLU B N 1
ATOM 2323 C CA . GLU B 1 26 ? -15.37 37.103 20.612 1 92.8 26 GLU B CA 1
ATOM 2324 C C . GLU B 1 26 ? -14.515 36.832 19.378 1 92.8 26 GLU B C 1
ATOM 2326 O O . GLU B 1 26 ? -14.562 35.738 18.811 1 92.8 26 GLU B O 1
ATOM 2331 N N . GLN B 1 27 ? -13.766 37.849 18.958 1 94.59 27 GLN B N 1
ATOM 2332 C CA . GLN B 1 27 ? -12.859 37.691 17.826 1 94.59 27 GLN B CA 1
ATOM 2333 C C . GLN B 1 27 ? -11.821 36.607 18.1 1 94.59 27 GLN B C 1
ATOM 2335 O O . GLN B 1 27 ? -11.559 35.76 17.243 1 94.59 27 GLN B O 1
ATOM 2340 N N . ILE B 1 28 ? -11.221 36.615 19.263 1 95.31 28 ILE B N 1
ATOM 2341 C CA . ILE B 1 28 ? -10.215 35.625 19.634 1 95.31 28 ILE B CA 1
ATOM 2342 C C . ILE B 1 28 ? -10.823 34.226 19.576 1 95.31 28 ILE B C 1
ATOM 2344 O O . ILE B 1 28 ? -10.202 33.293 19.06 1 95.31 28 ILE B O 1
ATOM 2348 N N . GLU B 1 29 ? -12.041 34.094 20.086 1 94.99 29 GLU B N 1
ATOM 2349 C CA . GLU B 1 29 ? -12.706 32.795 20.085 1 94.99 29 GLU B CA 1
ATOM 2350 C C . GLU B 1 29 ? -12.956 32.303 18.662 1 94.99 29 GLU B C 1
ATOM 2352 O O . GLU B 1 29 ? -12.735 31.129 18.358 1 94.99 29 GLU B O 1
ATOM 2357 N N . LYS B 1 30 ? -13.406 33.137 17.806 1 95.87 30 LYS B N 1
ATOM 2358 C CA . LYS B 1 30 ? -13.647 32.779 16.411 1 95.87 30 LYS B CA 1
ATOM 2359 C C . LYS B 1 30 ? -12.346 32.411 15.705 1 95.87 30 LYS B C 1
ATOM 2361 O O . LYS B 1 30 ? -12.264 31.374 15.043 1 95.87 30 LYS B O 1
ATOM 2366 N N . ASP B 1 31 ? -11.358 33.268 15.818 1 95.72 31 ASP B N 1
ATOM 2367 C CA . ASP B 1 31 ? -10.076 33.042 15.157 1 95.72 31 ASP B CA 1
ATOM 2368 C C . ASP B 1 31 ? -9.421 31.755 15.653 1 95.72 31 ASP B C 1
ATOM 2370 O O . ASP B 1 31 ? -8.796 31.03 14.875 1 95.72 31 ASP B O 1
ATOM 2374 N N . LYS B 1 32 ? -9.522 31.588 16.916 1 95.92 32 LYS B N 1
ATOM 2375 C CA . LYS B 1 32 ? -8.998 30.355 17.494 1 95.92 32 LYS B CA 1
ATOM 2376 C C . LYS B 1 32 ? -9.652 29.13 16.863 1 95.92 32 LYS B C 1
ATOM 2378 O O . LYS B 1 32 ? -8.97 28.163 16.519 1 95.92 32 LYS B O 1
ATOM 2383 N N . LYS B 1 33 ? -10.964 29.141 16.76 1 95.83 33 LYS B N 1
ATOM 2384 C CA . LYS B 1 33 ? -11.687 28.034 16.142 1 95.83 33 LYS B CA 1
ATOM 2385 C C . LYS B 1 33 ? -11.227 27.81 14.705 1 95.83 33 LYS B C 1
ATOM 2387 O O . LYS B 1 33 ? -11.015 26.671 14.285 1 95.83 33 LYS B O 1
ATOM 2392 N N . ASP B 1 34 ? -11.078 28.871 13.957 1 94.43 34 ASP B N 1
ATOM 2393 C CA . ASP B 1 34 ? -10.618 28.782 12.574 1 94.43 34 ASP B CA 1
ATOM 2394 C C . ASP B 1 34 ? -9.192 28.241 12.503 1 94.43 34 ASP B C 1
ATOM 2396 O O . ASP B 1 34 ? -8.871 27.435 11.627 1 94.43 34 ASP B O 1
ATOM 2400 N N . LEU B 1 35 ? -8.406 28.714 13.419 1 95.3 35 LEU B N 1
ATOM 2401 C CA . LEU B 1 35 ? -7.019 28.267 13.483 1 95.3 35 LEU B CA 1
ATOM 2402 C C . LEU B 1 35 ? -6.942 26.77 13.763 1 95.3 35 LEU B C 1
ATOM 2404 O O . LEU B 1 35 ? -6.162 26.055 13.131 1 95.3 35 LEU B O 1
ATOM 2408 N N . LEU B 1 36 ? -7.764 26.299 14.666 1 95.18 36 LEU B N 1
ATOM 2409 C CA . LEU B 1 36 ? -7.792 24.881 15.006 1 95.18 36 LEU B CA 1
ATOM 2410 C C . LEU B 1 36 ? -8.291 24.05 13.828 1 95.18 36 LEU B C 1
ATOM 2412 O O . LEU B 1 36 ? -7.775 22.96 13.57 1 95.18 36 LEU B O 1
ATOM 2416 N N . ALA B 1 37 ? -9.275 24.531 13.13 1 93.06 37 ALA B N 1
ATOM 2417 C CA . ALA B 1 37 ? -9.782 23.848 11.943 1 93.06 37 ALA B CA 1
ATOM 2418 C C . ALA B 1 37 ? -8.699 23.73 10.874 1 93.06 37 ALA B C 1
ATOM 2420 O O . ALA B 1 37 ? -8.541 22.675 10.255 1 93.06 37 ALA B O 1
ATOM 2421 N N . LEU B 1 38 ? -7.962 24.794 10.662 1 91.03 38 LEU B N 1
ATOM 2422 C CA . LEU B 1 38 ? -6.878 24.801 9.686 1 91.03 38 LEU B CA 1
ATOM 2423 C C . LEU B 1 38 ? -5.76 23.853 10.108 1 91.03 38 LEU B C 1
ATOM 2425 O O . LEU B 1 38 ? -5.205 23.131 9.277 1 91.03 38 LEU B O 1
ATOM 2429 N N . SER B 1 39 ? -5.473 23.9 11.366 1 93.88 39 SER B N 1
ATOM 2430 C CA . SER B 1 39 ? -4.458 22.997 11.899 1 93.88 39 SER B CA 1
ATOM 2431 C C . SER B 1 39 ? -4.837 21.539 11.665 1 93.88 39 SER B C 1
ATOM 2433 O O . SER B 1 39 ? -3.984 20.718 11.32 1 93.88 39 SER B O 1
ATOM 2435 N N . ALA B 1 40 ? -6.083 21.188 11.814 1 93.46 40 ALA B N 1
ATOM 2436 C CA . ALA B 1 40 ? -6.556 19.83 11.56 1 93.46 40 ALA B CA 1
ATOM 2437 C C . ALA B 1 40 ? -6.361 19.445 10.097 1 93.46 40 ALA B C 1
ATOM 2439 O O . ALA B 1 40 ? -5.973 18.315 9.792 1 93.46 40 ALA B O 1
ATOM 2440 N N . LYS B 1 41 ? -6.585 20.36 9.233 1 90.32 41 LYS B N 1
ATOM 2441 C CA . LYS B 1 41 ? -6.397 20.118 7.806 1 90.32 41 LYS B CA 1
ATOM 2442 C C . LYS B 1 41 ? -4.924 19.895 7.475 1 90.32 41 LYS B C 1
ATOM 2444 O O . LYS B 1 41 ? -4.587 19.011 6.685 1 90.32 41 LYS B O 1
ATOM 2449 N N . ILE B 1 42 ? -4.096 20.703 8.07 1 91.76 42 ILE B N 1
ATOM 2450 C CA . ILE B 1 42 ? -2.658 20.588 7.846 1 91.76 42 ILE B CA 1
ATOM 2451 C C . ILE B 1 42 ? -2.171 19.219 8.315 1 91.76 42 ILE B C 1
ATOM 2453 O O . ILE B 1 42 ? -1.408 18.551 7.613 1 91.76 42 ILE B O 1
ATOM 2457 N N . LYS B 1 43 ? -2.627 18.831 9.475 1 93.67 43 LYS B N 1
ATOM 2458 C CA . LYS B 1 43 ? -2.22 17.535 10.01 1 93.67 43 LYS B CA 1
ATOM 2459 C C . LYS B 1 43 ? -2.645 16.4 9.084 1 93.67 43 LYS B C 1
ATOM 2461 O O . LYS B 1 43 ? -1.872 15.474 8.832 1 93.67 43 LYS B O 1
ATOM 2466 N N . LYS B 1 44 ? -3.813 16.485 8.58 1 91.72 44 LYS B N 1
ATOM 2467 C CA . LYS B 1 44 ? -4.31 15.477 7.648 1 91.72 44 LYS B CA 1
ATOM 2468 C C . LYS B 1 44 ? -3.477 15.452 6.37 1 91.72 44 LYS B C 1
ATOM 2470 O O . LYS B 1 44 ? -3.157 14.379 5.853 1 91.72 44 LYS B O 1
ATOM 2475 N N . ALA B 1 45 ? -3.203 16.59 5.866 1 89.46 45 ALA B N 1
ATOM 2476 C CA . ALA B 1 45 ? -2.378 16.69 4.665 1 89.46 45 ALA B CA 1
ATOM 2477 C C . ALA B 1 45 ? -0.989 16.107 4.904 1 89.46 45 ALA B C 1
ATOM 2479 O O . ALA B 1 45 ? -0.481 15.341 4.081 1 89.46 45 ALA B O 1
ATOM 2480 N N . GLN B 1 46 ? -0.429 16.432 6.042 1 91.74 46 GLN B N 1
ATOM 2481 C CA . GLN B 1 46 ? 0.888 15.909 6.39 1 91.74 46 GLN B CA 1
ATOM 2482 C C . GLN B 1 46 ? 0.887 14.383 6.403 1 91.74 46 GLN B C 1
ATOM 2484 O O . GLN B 1 46 ? 1.786 13.752 5.842 1 91.74 46 GLN B O 1
ATOM 2489 N N . GLU B 1 47 ? -0.069 13.83 7.044 1 91.78 47 GLU B N 1
ATOM 2490 C CA . GLU B 1 47 ? -0.191 12.377 7.131 1 91.78 47 GLU B CA 1
ATOM 2491 C C . GLU B 1 47 ? -0.308 11.75 5.745 1 91.78 47 GLU B C 1
ATOM 2493 O O . GLU B 1 47 ? 0.338 10.74 5.458 1 91.78 47 GLU B O 1
ATOM 2498 N N . LYS B 1 48 ? -1.06 12.363 4.941 1 91.64 48 LYS B N 1
ATOM 2499 C CA . LYS B 1 48 ? -1.282 11.831 3.6 1 91.64 48 LYS B CA 1
ATOM 2500 C C . LYS B 1 48 ? -0.023 11.948 2.747 1 91.64 48 LYS B C 1
ATOM 2502 O O . LYS B 1 48 ? 0.318 11.025 2.003 1 91.64 48 LYS B O 1
ATOM 2507 N N . PHE B 1 49 ? 0.63 13.064 2.793 1 91.08 49 PHE B N 1
ATOM 2508 C CA . PHE B 1 49 ? 1.848 13.28 2.022 1 91.08 49 PHE B CA 1
ATOM 2509 C C . PHE B 1 49 ? 2.927 12.28 2.422 1 91.08 49 PHE B C 1
ATOM 2511 O O . PHE B 1 49 ? 3.61 11.718 1.563 1 91.08 49 PHE B O 1
ATOM 2518 N N . GLU B 1 50 ? 3.035 12.04 3.692 1 89.41 50 GLU B N 1
ATOM 2519 C CA . GLU B 1 50 ? 4.005 11.071 4.192 1 89.41 50 GLU B CA 1
ATOM 2520 C C . GLU B 1 50 ? 3.662 9.658 3.728 1 89.41 50 GLU B C 1
ATOM 2522 O O . GLU B 1 50 ? 4.547 8.899 3.328 1 89.41 50 GLU B O 1
ATOM 2527 N N . LYS B 1 51 ? 2.448 9.364 3.782 1 89.51 51 LYS B N 1
ATOM 2528 C CA . LYS B 1 51 ? 1.989 8.033 3.396 1 89.51 51 LYS B CA 1
ATOM 2529 C C . LYS B 1 51 ? 2.286 7.754 1.926 1 89.51 51 LYS B C 1
ATOM 2531 O O . LYS B 1 51 ? 2.682 6.643 1.567 1 89.51 51 LYS B O 1
ATOM 2536 N N . LEU B 1 52 ? 2.078 8.669 1.022 1 87.08 52 LEU B N 1
ATOM 2537 C CA . LEU B 1 52 ? 2.275 8.476 -0.411 1 87.08 52 LEU B CA 1
ATOM 2538 C C . LEU B 1 52 ? 3.73 8.139 -0.719 1 87.08 52 LEU B C 1
ATOM 2540 O O . LEU B 1 52 ? 4.008 7.27 -1.548 1 87.08 52 LEU B O 1
ATOM 2544 N N . GLY B 1 53 ? 4.612 8.862 -0.027 1 80.19 53 GLY B N 1
ATOM 2545 C CA . GLY B 1 53 ? 6.016 8.53 -0.212 1 80.19 53 GLY B CA 1
ATOM 2546 C C . GLY B 1 53 ? 6.356 7.116 0.219 1 80.19 53 GLY B C 1
ATOM 2547 O O . GLY B 1 53 ? 7.065 6.399 -0.491 1 80.19 53 GLY B O 1
ATOM 2548 N N . LYS B 1 54 ? 5.845 6.734 1.297 1 84.19 54 LYS B N 1
ATOM 2549 C CA . LYS B 1 54 ? 6.096 5.399 1.832 1 84.19 54 LYS B CA 1
ATOM 2550 C C . LYS B 1 54 ? 5.464 4.326 0.951 1 84.19 54 LYS B C 1
ATOM 2552 O O . LYS B 1 54 ? 6.078 3.29 0.687 1 84.19 54 LYS B O 1
ATOM 2557 N N . ASP B 1 55 ? 4.286 4.563 0.533 1 83.58 55 ASP B N 1
ATOM 2558 C CA . ASP B 1 55 ? 3.573 3.62 -0.323 1 83.58 55 ASP B CA 1
ATOM 2559 C C . ASP B 1 55 ? 4.316 3.402 -1.639 1 83.58 55 ASP B C 1
ATOM 2561 O O . ASP B 1 55 ? 4.404 2.274 -2.129 1 83.58 55 ASP B O 1
ATOM 2565 N N . ALA B 1 56 ? 4.762 4.469 -2.261 1 81.85 56 ALA B N 1
ATOM 2566 C CA . ALA B 1 56 ? 5.517 4.358 -3.507 1 81.85 56 ALA B CA 1
ATOM 2567 C C . ALA B 1 56 ? 6.741 3.465 -3.328 1 81.85 56 ALA B C 1
ATOM 2569 O O . ALA B 1 56 ? 7.018 2.605 -4.168 1 81.85 56 ALA B O 1
ATOM 2570 N N . LYS B 1 57 ? 7.443 3.619 -2.267 1 83.55 57 LYS B N 1
ATOM 2571 C CA . LYS B 1 57 ? 8.612 2.791 -1.984 1 83.55 57 LYS B CA 1
ATOM 2572 C C . LYS B 1 57 ? 8.216 1.33 -1.786 1 83.55 57 LYS B C 1
ATOM 2574 O O . LYS B 1 57 ? 8.877 0.427 -2.302 1 83.55 57 LYS B O 1
ATOM 2579 N N . GLU B 1 58 ? 7.219 1.142 -1.032 1 84.7 58 GLU B N 1
ATOM 2580 C CA . GLU B 1 58 ? 6.742 -0.208 -0.746 1 84.7 58 GLU B CA 1
ATOM 2581 C C . GLU B 1 58 ? 6.326 -0.929 -2.025 1 84.7 58 GLU B C 1
ATOM 2583 O O . GLU B 1 58 ? 6.52 -2.139 -2.153 1 84.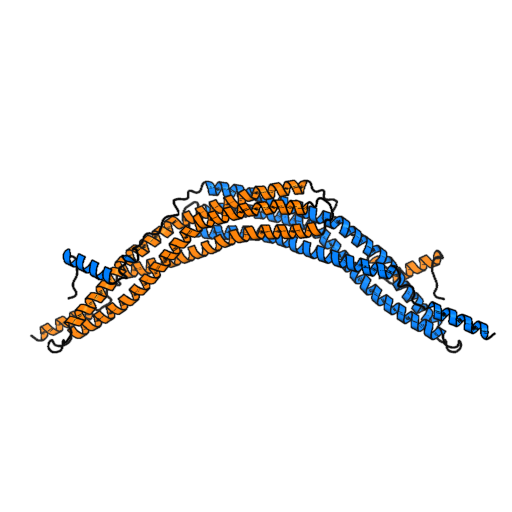7 58 GLU B O 1
ATOM 2588 N N . GLN B 1 59 ? 5.73 -0.216 -2.922 1 83.87 59 GLN B N 1
ATOM 2589 C CA . GLN B 1 59 ? 5.334 -0.809 -4.195 1 83.87 59 GLN B CA 1
ATOM 2590 C C . GLN B 1 59 ? 6.543 -1.36 -4.945 1 83.87 59 GLN B C 1
ATOM 2592 O O . GLN B 1 59 ? 6.485 -2.456 -5.506 1 83.87 59 GLN B O 1
ATOM 2597 N N . TYR B 1 60 ? 7.59 -0.641 -4.987 1 85.97 60 TYR B N 1
ATOM 2598 C CA . TYR B 1 60 ? 8.799 -1.12 -5.646 1 85.97 60 TYR B CA 1
ATOM 2599 C C . TYR B 1 60 ? 9.342 -2.364 -4.952 1 85.97 60 TYR B C 1
ATOM 2601 O O . TYR B 1 60 ? 9.815 -3.293 -5.61 1 85.97 60 TYR B O 1
ATOM 2609 N N . ASP B 1 61 ? 9.231 -2.401 -3.655 1 87.39 61 ASP B N 1
ATOM 2610 C CA . ASP B 1 61 ? 9.66 -3.577 -2.905 1 87.39 61 ASP B CA 1
ATOM 2611 C C . ASP B 1 61 ? 8.815 -4.797 -3.264 1 87.39 61 ASP B C 1
ATOM 2613 O O . ASP B 1 61 ? 9.338 -5.906 -3.392 1 87.39 61 ASP B O 1
ATOM 2617 N N . GLU B 1 62 ? 7.595 -4.57 -3.365 1 88.4 62 GLU B N 1
ATOM 2618 C CA . GLU B 1 62 ? 6.704 -5.668 -3.728 1 88.4 62 GLU B CA 1
ATOM 2619 C C . GLU B 1 62 ? 7.002 -6.177 -5.136 1 88.4 62 GLU B C 1
ATOM 2621 O O . GLU B 1 62 ? 6.925 -7.38 -5.396 1 88.4 62 GLU B O 1
ATOM 2626 N N . HIS B 1 63 ? 7.305 -5.27 -6.028 1 87.05 63 HIS B N 1
ATOM 2627 C CA . HIS B 1 63 ? 7.72 -5.669 -7.368 1 87.05 63 HIS B CA 1
ATOM 2628 C C . HIS B 1 63 ? 8.956 -6.561 -7.32 1 87.05 63 HIS B C 1
ATOM 2630 O O . HIS B 1 63 ? 9.006 -7.597 -7.987 1 87.05 63 HIS B O 1
ATOM 2636 N N . LYS B 1 64 ? 9.934 -6.211 -6.535 1 89.56 64 LYS B N 1
ATOM 2637 C CA . LYS B 1 64 ? 11.146 -7.012 -6.388 1 89.56 64 LYS B CA 1
ATOM 2638 C C . LYS B 1 64 ? 10.821 -8.413 -5.878 1 89.56 64 LYS B C 1
ATOM 2640 O O . LYS B 1 64 ? 11.368 -9.402 -6.371 1 89.56 64 LYS B O 1
ATOM 2645 N N . LYS B 1 65 ? 9.96 -8.499 -4.967 1 89.58 65 LYS B N 1
ATOM 2646 C CA . LYS B 1 65 ? 9.581 -9.787 -4.393 1 89.58 65 LYS B CA 1
ATOM 2647 C C . LYS B 1 65 ? 8.948 -10.693 -5.444 1 89.58 65 LYS B C 1
ATOM 2649 O O . LYS B 1 65 ? 9.221 -11.894 -5.482 1 89.58 65 LYS B O 1
ATOM 2654 N N . ALA B 1 66 ? 8.041 -10.071 -6.195 1 89.04 66 ALA B N 1
ATOM 2655 C CA . ALA B 1 66 ? 7.407 -10.832 -7.269 1 89.04 66 ALA B CA 1
ATOM 2656 C C . ALA B 1 66 ? 8.446 -11.363 -8.252 1 89.04 66 ALA B C 1
ATOM 2658 O O . ALA B 1 66 ? 8.397 -12.53 -8.647 1 89.04 66 ALA B O 1
ATOM 2659 N N . LEU B 1 67 ? 9.375 -10.502 -8.618 1 89.22 67 LEU B N 1
ATOM 2660 C CA . LEU B 1 67 ? 10.411 -10.892 -9.567 1 89.22 67 LEU B CA 1
ATOM 2661 C C . LEU B 1 67 ? 11.329 -11.951 -8.965 1 89.22 67 LEU B C 1
ATOM 2663 O O . LEU B 1 67 ? 11.808 -12.839 -9.674 1 89.22 67 LEU B O 1
ATOM 2667 N N . LYS B 1 68 ? 11.594 -11.867 -7.661 1 90.53 68 LYS B N 1
ATOM 2668 C CA . LYS B 1 68 ? 12.41 -12.875 -6.99 1 90.53 68 LYS B CA 1
ATOM 2669 C C . LYS B 1 68 ? 11.744 -14.247 -7.044 1 90.53 68 LYS B C 1
ATOM 2671 O O . LYS B 1 68 ? 12.418 -15.264 -7.217 1 90.53 68 LYS B O 1
ATOM 2676 N N . LEU B 1 69 ? 10.447 -14.294 -6.876 1 87.44 69 LEU B N 1
ATOM 2677 C CA . LEU B 1 69 ? 9.706 -15.545 -6.996 1 87.44 69 LEU B CA 1
ATOM 2678 C C . LEU B 1 69 ? 9.877 -16.147 -8.386 1 87.44 69 LEU B C 1
ATOM 2680 O O . LEU B 1 69 ? 10.051 -17.359 -8.525 1 87.44 69 LEU B O 1
ATOM 2684 N N . CYS B 1 70 ? 9.831 -15.302 -9.386 1 86.11 70 CYS B N 1
ATOM 2685 C CA . CYS B 1 70 ? 10.03 -15.749 -10.76 1 86.11 70 CYS B CA 1
ATOM 2686 C C . CYS B 1 70 ? 11.462 -16.221 -10.979 1 86.11 70 CYS B C 1
ATOM 2688 O O . CYS B 1 70 ? 11.694 -17.217 -11.666 1 86.11 70 CYS B O 1
ATOM 2690 N N . ALA B 1 71 ? 12.391 -15.487 -10.352 1 87.04 71 ALA B N 1
ATOM 2691 C CA . ALA B 1 71 ? 13.8 -15.846 -10.494 1 87.04 71 ALA B CA 1
ATOM 2692 C C . ALA B 1 71 ? 14.071 -17.235 -9.925 1 87.04 71 ALA B C 1
ATOM 2694 O O . ALA B 1 71 ? 14.909 -17.974 -10.447 1 87.04 71 ALA B O 1
ATOM 2695 N N . ASP B 1 72 ? 13.394 -17.656 -8.92 1 82.76 72 ASP B N 1
ATOM 2696 C CA . ASP B 1 72 ? 13.608 -18.918 -8.22 1 82.76 72 ASP B CA 1
ATOM 2697 C C . ASP B 1 72 ? 13.11 -20.099 -9.051 1 82.76 72 ASP B C 1
ATOM 2699 O O . ASP B 1 72 ? 13.503 -21.242 -8.813 1 82.76 72 ASP B O 1
ATOM 2703 N N . VAL B 1 73 ? 12.255 -19.807 -10.014 1 74.79 73 VAL B N 1
ATOM 2704 C CA . VAL B 1 73 ? 11.647 -20.906 -10.755 1 74.79 73 VAL B CA 1
ATOM 2705 C C . VAL B 1 73 ? 12.335 -21.06 -12.11 1 74.79 73 VAL B C 1
ATOM 2707 O O . VAL B 1 73 ? 12.243 -22.114 -12.743 1 74.79 73 VAL B O 1
ATOM 2710 N N . VAL B 1 74 ? 12.937 -19.934 -12.534 1 72.66 74 VAL B N 1
ATOM 2711 C CA . VAL B 1 74 ? 13.621 -19.978 -13.822 1 72.66 74 VAL B CA 1
ATOM 2712 C C . VAL B 1 74 ? 15.084 -20.364 -13.617 1 72.66 74 VAL B C 1
ATOM 2714 O O . VAL B 1 74 ? 15.787 -19.753 -12.809 1 72.66 74 VAL B O 1
ATOM 2717 N N . THR B 1 75 ? 15.552 -21.391 -14.279 1 69.19 75 THR B N 1
ATOM 2718 C CA . THR B 1 75 ? 16.89 -21.93 -14.064 1 69.19 75 THR B CA 1
ATOM 2719 C C . THR B 1 75 ? 17.831 -21.506 -15.189 1 69.19 75 THR B C 1
ATOM 2721 O O . THR B 1 75 ? 19.001 -21.895 -15.206 1 69.19 75 THR B O 1
ATOM 2724 N N . CYS B 1 76 ? 17.414 -20.615 -15.975 1 67.97 76 CYS B N 1
ATOM 2725 C CA . CYS B 1 76 ? 18.294 -20.222 -17.069 1 67.97 76 CYS B CA 1
ATOM 2726 C C . CYS B 1 76 ? 19.343 -19.224 -16.594 1 67.97 76 CYS B C 1
ATOM 2728 O O . CYS B 1 76 ? 19.164 -18.572 -15.563 1 67.97 76 CYS B O 1
ATOM 2730 N N . ASP B 1 77 ? 20.614 -19.258 -17.214 1 71.62 77 ASP B N 1
ATOM 2731 C CA . ASP B 1 77 ? 21.696 -18.308 -16.972 1 71.62 77 ASP B CA 1
ATOM 2732 C C . ASP B 1 77 ? 22.051 -17.544 -18.246 1 71.62 77 ASP B C 1
ATOM 2734 O O . ASP B 1 77 ? 22.41 -18.149 -19.258 1 71.62 77 ASP B O 1
ATOM 2738 N N . PRO B 1 78 ? 21.899 -16.293 -18.249 1 77.69 78 PRO B N 1
ATOM 2739 C CA . PRO B 1 78 ? 21.563 -15.405 -17.133 1 77.69 78 PRO B CA 1
ATOM 2740 C C . PRO B 1 78 ? 20.069 -15.388 -16.821 1 77.69 78 PRO B C 1
ATOM 2742 O O . PRO B 1 78 ? 19.243 -15.506 -17.73 1 77.69 78 PRO B O 1
ATOM 2745 N N . ASN B 1 79 ? 19.7 -15.241 -15.516 1 84.91 79 ASN B N 1
ATOM 2746 C CA . ASN B 1 79 ? 18.319 -15.157 -15.052 1 84.91 79 ASN B CA 1
ATOM 2747 C C . ASN B 1 79 ? 17.722 -13.778 -15.316 1 84.91 79 ASN B C 1
ATOM 2749 O O . ASN B 1 79 ? 18.142 -12.789 -14.713 1 84.91 79 ASN B O 1
ATOM 2753 N N . PRO B 1 80 ? 16.928 -13.647 -16.277 1 84.48 80 PRO B N 1
ATOM 2754 C CA . PRO B 1 80 ? 16.403 -12.34 -16.678 1 84.48 80 PRO B CA 1
ATOM 2755 C C . PRO B 1 80 ? 15.699 -11.611 -15.536 1 84.48 80 PRO B C 1
ATOM 2757 O O . PRO B 1 80 ? 15.66 -10.378 -15.517 1 84.48 80 PRO B O 1
ATOM 2760 N N . PHE B 1 81 ? 15.246 -12.274 -14.551 1 88.21 81 PHE B N 1
ATOM 2761 C CA . PHE B 1 81 ? 14.519 -11.662 -13.446 1 88.21 81 PHE B CA 1
ATOM 2762 C C . PHE B 1 81 ? 15.482 -11.025 -12.451 1 88.21 81 PHE B C 1
ATOM 2764 O O . PHE B 1 81 ? 15.171 -9.993 -11.853 1 88.21 81 PHE B O 1
ATOM 2771 N N . ASN B 1 82 ? 16.651 -11.618 -12.304 1 88.61 82 ASN B N 1
ATOM 2772 C CA . ASN B 1 82 ? 17.665 -10.994 -11.461 1 88.61 82 ASN B CA 1
ATOM 2773 C C . ASN B 1 82 ? 18.109 -9.646 -12.021 1 88.61 82 ASN B C 1
ATOM 2775 O O . ASN B 1 82 ? 18.308 -8.691 -11.268 1 88.61 82 ASN B O 1
ATOM 2779 N N . GLU B 1 83 ? 18.238 -9.58 -13.297 1 87.66 83 GLU B N 1
ATOM 2780 C CA . GLU B 1 83 ? 18.57 -8.312 -13.941 1 87.66 83 GLU B CA 1
ATOM 2781 C C . GLU B 1 83 ? 17.444 -7.296 -13.77 1 87.66 83 GLU B C 1
ATOM 2783 O O . GLU B 1 83 ? 17.7 -6.107 -13.566 1 87.66 83 GLU B O 1
ATOM 2788 N N . SER B 1 84 ? 16.258 -7.777 -13.867 1 87.8 84 SER B N 1
ATOM 2789 C CA . SER B 1 84 ? 15.1 -6.912 -13.67 1 87.8 84 SER B CA 1
ATOM 2790 C C . SER B 1 84 ? 15.076 -6.333 -12.259 1 87.8 84 SER B C 1
ATOM 2792 O O . SER B 1 84 ? 14.75 -5.16 -12.069 1 87.8 84 SER B O 1
ATOM 2794 N N . ILE B 1 85 ? 15.441 -7.119 -11.261 1 91.6 85 ILE B N 1
ATOM 2795 C CA . ILE B 1 85 ? 15.488 -6.675 -9.872 1 91.6 85 ILE B CA 1
ATOM 2796 C C . ILE B 1 85 ? 16.518 -5.557 -9.723 1 91.6 85 ILE B C 1
ATOM 2798 O O . ILE B 1 85 ? 16.264 -4.556 -9.048 1 91.6 85 ILE B O 1
ATOM 2802 N N . LYS B 1 86 ? 17.607 -5.662 -10.367 1 90.23 86 LYS B N 1
ATOM 2803 C CA . LYS B 1 86 ? 18.653 -4.646 -10.306 1 90.23 86 LYS B CA 1
ATOM 2804 C C . LYS B 1 86 ? 18.168 -3.322 -10.888 1 90.23 86 LYS B C 1
ATOM 2806 O O . LYS B 1 86 ? 18.492 -2.253 -10.366 1 90.23 86 LYS B O 1
ATOM 2811 N N . ILE B 1 87 ? 17.4 -3.401 -11.917 1 89.84 87 ILE B N 1
ATOM 2812 C CA . ILE B 1 87 ? 16.858 -2.204 -12.552 1 89.84 87 ILE B CA 1
ATOM 2813 C C . ILE B 1 87 ? 15.921 -1.486 -11.583 1 89.84 87 ILE B C 1
ATOM 2815 O O . ILE B 1 87 ? 15.999 -0.265 -11.425 1 89.84 87 ILE B O 1
ATOM 2819 N N . ILE B 1 88 ? 15.063 -2.273 -10.891 1 89.52 88 ILE B N 1
ATOM 2820 C CA . ILE B 1 88 ? 14.101 -1.689 -9.963 1 89.52 88 ILE B CA 1
ATOM 2821 C C . ILE B 1 88 ? 14.84 -1.041 -8.794 1 89.52 88 ILE B C 1
ATOM 2823 O O . ILE B 1 88 ? 14.404 -0.015 -8.268 1 89.52 88 ILE B O 1
ATOM 2827 N N . GLU B 1 89 ? 16.027 -1.566 -8.393 1 89.98 89 GLU B N 1
ATOM 2828 C CA . GLU B 1 89 ? 16.805 -1.076 -7.259 1 89.98 89 GLU B CA 1
ATOM 2829 C C . GLU B 1 89 ? 17.381 0.309 -7.542 1 89.98 89 GLU B C 1
ATOM 2831 O O . GLU B 1 89 ? 17.771 1.026 -6.617 1 89.98 89 GLU B O 1
ATOM 2836 N N . GLU B 1 90 ? 17.429 0.715 -8.78 1 86.49 90 GLU B N 1
ATOM 2837 C CA . GLU B 1 90 ? 17.887 2.055 -9.134 1 86.49 90 GLU B CA 1
ATOM 2838 C C . GLU B 1 90 ? 16.944 3.123 -8.586 1 86.49 90 GLU B C 1
ATOM 2840 O O . GLU B 1 90 ? 17.331 4.284 -8.44 1 86.49 90 GLU B O 1
ATOM 2845 N N . ASN B 1 91 ? 15.675 2.695 -8.377 1 87.4 91 ASN B N 1
ATOM 2846 C CA . ASN B 1 91 ? 14.689 3.627 -7.841 1 87.4 91 ASN B CA 1
ATOM 2847 C C . ASN B 1 91 ? 15.012 4.019 -6.402 1 87.4 91 ASN B C 1
ATOM 2849 O O . ASN B 1 91 ? 14.501 5.02 -5.897 1 87.4 91 ASN B O 1
ATOM 2853 N N . ASP B 1 92 ? 15.866 3.261 -5.668 1 86.67 92 ASP B N 1
ATOM 2854 C CA . ASP B 1 92 ? 16.144 3.518 -4.259 1 86.67 92 ASP B CA 1
ATOM 2855 C C . ASP B 1 92 ? 16.784 4.891 -4.066 1 86.67 92 ASP B C 1
ATOM 2857 O O . ASP B 1 92 ? 16.407 5.635 -3.159 1 86.67 92 ASP B O 1
ATOM 2861 N N . GLU B 1 93 ? 17.652 5.236 -4.95 1 88.99 93 GLU B N 1
ATOM 2862 C CA . GLU B 1 93 ? 18.291 6.545 -4.861 1 88.99 93 GLU B CA 1
ATOM 2863 C C . GLU B 1 93 ? 17.304 7.664 -5.182 1 88.99 93 GLU B C 1
ATOM 2865 O O . GLU B 1 93 ? 17.319 8.715 -4.539 1 88.99 93 GLU B O 1
ATOM 2870 N N . LYS B 1 94 ? 16.49 7.459 -6.135 1 88.37 94 LYS B N 1
ATOM 2871 C CA . LYS B 1 94 ? 15.482 8.448 -6.507 1 88.37 94 LYS B CA 1
ATOM 2872 C C . LYS B 1 94 ? 14.484 8.67 -5.374 1 88.37 94 LYS B C 1
ATOM 2874 O O . LYS B 1 94 ? 14.083 9.804 -5.107 1 88.37 94 LYS B O 1
ATOM 2879 N N . ALA B 1 95 ? 14.105 7.574 -4.723 1 88.66 95 ALA B N 1
ATOM 2880 C CA . ALA B 1 95 ? 13.193 7.66 -3.584 1 88.66 95 ALA B CA 1
ATOM 2881 C C . ALA B 1 95 ? 13.812 8.466 -2.446 1 88.66 95 ALA B C 1
ATOM 2883 O O . ALA B 1 95 ? 13.135 9.28 -1.814 1 88.66 95 ALA B O 1
ATOM 2884 N N . LYS B 1 96 ? 15.103 8.259 -2.2 1 90.86 96 LYS B N 1
ATOM 2885 C CA . LYS B 1 96 ? 15.8 8.997 -1.15 1 90.86 96 LYS B CA 1
ATOM 2886 C C . LYS B 1 96 ? 15.807 10.494 -1.442 1 90.86 96 LYS B C 1
ATOM 2888 O O . LYS B 1 96 ? 15.54 11.306 -0.553 1 90.86 96 LYS B O 1
ATOM 2893 N N . LYS B 1 97 ? 16.089 10.868 -2.641 1 91.78 97 LYS B N 1
ATOM 2894 C CA . LYS B 1 97 ? 16.101 12.273 -3.037 1 91.78 97 LYS B CA 1
ATOM 2895 C C . LYS B 1 97 ? 14.712 12.892 -2.907 1 91.78 97 LYS B C 1
ATOM 2897 O O . LYS B 1 97 ? 14.577 14.043 -2.488 1 91.78 97 LYS B O 1
ATOM 2902 N N . TYR B 1 98 ? 13.724 12.16 -3.285 1 91.66 98 TYR B N 1
ATOM 2903 C CA . TYR B 1 98 ? 12.344 12.607 -3.128 1 91.66 98 TYR B CA 1
ATOM 2904 C C . TYR B 1 98 ? 12.026 12.892 -1.665 1 91.66 98 TYR B C 1
ATOM 2906 O O . TYR B 1 98 ? 11.484 13.949 -1.335 1 91.66 98 TYR B O 1
ATOM 2914 N N . GLU B 1 99 ? 12.437 12.002 -0.765 1 91.72 99 GLU B N 1
ATOM 2915 C CA . GLU B 1 99 ? 12.154 12.154 0.659 1 91.72 99 GLU B CA 1
ATOM 2916 C C . GLU B 1 99 ? 12.836 13.394 1.229 1 91.72 99 GLU B C 1
ATOM 2918 O O . GLU B 1 99 ? 12.235 14.136 2.01 1 91.72 99 GLU B O 1
ATOM 2923 N N . GLU B 1 100 ? 14.009 13.612 0.85 1 93.84 100 GLU B N 1
ATOM 2924 C CA . GLU B 1 100 ? 14.748 14.782 1.314 1 93.84 100 GLU B CA 1
ATOM 2925 C C . GLU B 1 100 ? 14.062 16.075 0.881 1 93.84 100 GLU B C 1
ATOM 2927 O O . GLU B 1 100 ? 13.906 16.999 1.682 1 93.84 100 GLU B O 1
ATOM 2932 N N . LYS B 1 101 ? 13.693 16.114 -0.345 1 92.49 101 LYS B N 1
ATOM 2933 C CA . LYS B 1 101 ? 13.035 17.308 -0.869 1 92.49 101 LYS B CA 1
ATOM 2934 C C . LYS B 1 101 ? 11.67 17.512 -0.219 1 92.49 101 LYS B C 1
ATOM 2936 O O . LYS B 1 101 ? 11.283 18.643 0.082 1 92.49 101 LYS B O 1
ATOM 2941 N N . LEU B 1 102 ? 10.93 16.431 -0.051 1 93.7 102 LEU B N 1
ATOM 2942 C CA . LEU B 1 102 ? 9.628 16.498 0.603 1 93.7 102 LEU B CA 1
ATOM 2943 C C . LEU B 1 102 ? 9.755 17.071 2.011 1 93.7 102 LEU B C 1
ATOM 2945 O O . LEU B 1 102 ? 8.987 17.956 2.397 1 93.7 102 LEU B O 1
ATOM 2949 N N . GLN B 1 103 ? 10.741 16.588 2.761 1 93.89 103 GLN B N 1
ATOM 2950 C CA . GLN B 1 103 ? 10.957 17.045 4.13 1 93.89 103 GLN B CA 1
ATOM 2951 C C . GLN B 1 103 ? 11.325 18.525 4.164 1 93.89 103 GLN B C 1
ATOM 2953 O O . GLN B 1 103 ? 10.779 19.288 4.964 1 93.89 103 GLN B O 1
ATOM 2958 N N . LYS B 1 104 ? 12.131 18.939 3.286 1 91.64 104 LYS B N 1
ATOM 2959 C CA . LYS B 1 104 ? 12.668 20.297 3.301 1 91.64 104 LYS B CA 1
ATOM 2960 C C . LYS B 1 104 ? 11.643 21.3 2.779 1 91.64 104 LYS B C 1
ATOM 2962 O O . LYS B 1 104 ? 11.458 22.368 3.365 1 91.64 104 LYS B O 1
ATOM 2967 N N . LYS B 1 105 ? 10.908 20.924 1.749 1 90.79 105 LYS B N 1
ATOM 2968 C CA . LYS B 1 105 ? 10.108 21.92 1.043 1 90.79 105 LYS B CA 1
ATOM 2969 C C . LYS B 1 105 ? 8.652 21.878 1.497 1 90.79 105 LYS B C 1
ATOM 2971 O O . LYS B 1 105 ? 7.918 22.856 1.338 1 90.79 105 LYS B O 1
ATOM 2976 N N . VAL B 1 106 ? 8.235 20.787 2.022 1 92.55 106 VAL B N 1
ATOM 2977 C CA . VAL B 1 106 ? 6.809 20.639 2.293 1 92.55 106 VAL B CA 1
ATOM 2978 C C . VAL B 1 106 ? 6.59 20.378 3.781 1 92.55 106 VAL B C 1
ATOM 2980 O O . VAL B 1 106 ? 5.884 21.134 4.453 1 92.55 106 VAL B O 1
ATOM 2983 N N . MET B 1 107 ? 7.257 19.465 4.41 1 94.18 107 MET B N 1
ATOM 2984 C CA . MET B 1 107 ? 6.999 19.028 5.779 1 94.18 107 MET B CA 1
ATOM 2985 C C . MET B 1 107 ? 7.49 20.065 6.783 1 94.18 107 MET B C 1
ATOM 2987 O O . MET B 1 107 ? 6.837 20.309 7.799 1 94.18 107 MET B O 1
ATOM 2991 N N . LYS B 1 108 ? 8.612 20.676 6.515 1 94.42 108 LYS B N 1
ATOM 2992 C CA . LYS B 1 108 ? 9.18 21.65 7.443 1 94.42 108 LYS B CA 1
ATOM 2993 C C . LYS B 1 108 ? 8.243 22.838 7.634 1 94.42 108 LYS B C 1
ATOM 2995 O O . LYS B 1 108 ? 7.885 23.178 8.764 1 94.42 108 LYS B O 1
ATOM 3000 N N . PRO B 1 109 ? 7.787 23.454 6.538 1 93.81 109 PRO B N 1
ATOM 3001 C CA . PRO B 1 109 ? 6.847 24.561 6.722 1 93.81 109 PRO B CA 1
ATOM 3002 C C . PRO B 1 109 ? 5.577 24.141 7.46 1 93.81 109 PRO B C 1
ATOM 3004 O O . PRO B 1 109 ? 5.071 24.89 8.3 1 93.81 109 PRO B O 1
ATOM 3007 N N . LEU B 1 110 ? 5.033 22.989 7.139 1 93.34 110 LEU B N 1
ATOM 3008 C CA . LEU B 1 110 ? 3.83 22.515 7.814 1 93.34 110 LEU B CA 1
ATOM 3009 C C . LEU B 1 110 ? 4.075 22.353 9.311 1 93.34 110 LEU B C 1
ATOM 3011 O O . LEU B 1 110 ? 3.243 22.757 10.127 1 93.34 110 LEU B O 1
ATOM 3015 N N . LYS B 1 111 ? 5.229 21.831 9.689 1 93.65 111 LYS B N 1
ATOM 3016 C CA . LYS B 1 111 ? 5.591 21.644 11.091 1 93.65 111 LYS B CA 1
ATOM 3017 C C . LYS B 1 111 ? 5.717 22.984 11.811 1 93.65 111 LYS B C 1
ATOM 3019 O O . LYS B 1 111 ? 5.304 23.116 12.965 1 93.65 111 LYS B O 1
ATOM 3024 N N . MET B 1 112 ? 6.235 23.966 11.175 1 94 112 MET B N 1
ATOM 3025 C CA . MET B 1 112 ? 6.388 25.297 11.756 1 94 112 MET B CA 1
ATOM 3026 C C . MET B 1 112 ? 5.03 25.91 12.078 1 94 112 MET B C 1
ATOM 3028 O O . MET B 1 112 ? 4.843 26.486 13.152 1 94 112 MET B O 1
ATOM 3032 N N . TYR B 1 113 ? 4.157 25.73 11.16 1 93.75 113 TYR B N 1
ATOM 3033 C CA . TYR B 1 113 ? 2.822 26.272 11.389 1 93.75 113 TYR B CA 1
ATOM 3034 C C . TYR B 1 113 ? 2.125 25.543 12.531 1 93.75 113 TYR B C 1
ATOM 3036 O O . TYR B 1 113 ? 1.474 26.169 13.37 1 93.75 113 TYR B O 1
ATOM 3044 N N . LEU B 1 114 ? 2.28 24.222 12.613 1 95 114 LEU B N 1
ATOM 3045 C CA . LEU B 1 114 ? 1.663 23.447 13.685 1 95 114 LEU B CA 1
ATOM 3046 C C . LEU B 1 114 ? 2.258 23.823 15.038 1 95 114 LEU B C 1
ATOM 3048 O O . LEU B 1 114 ? 1.542 23.879 16.041 1 95 114 LEU B O 1
ATOM 3052 N N . GLU B 1 115 ? 3.528 24.112 15.099 1 95.46 115 GLU B N 1
ATOM 3053 C CA . GLU B 1 115 ? 4.177 24.549 16.332 1 95.46 115 GLU B CA 1
ATOM 3054 C C . GLU B 1 115 ? 3.655 25.912 16.778 1 95.46 115 GLU B C 1
ATOM 3056 O O . GLU B 1 115 ? 3.415 26.131 17.967 1 95.46 115 GLU B O 1
ATOM 3061 N N . ALA B 1 116 ? 3.479 26.806 15.778 1 95.98 116 ALA B N 1
ATOM 3062 C CA . ALA B 1 116 ? 2.913 28.117 16.088 1 95.98 116 ALA B CA 1
ATOM 3063 C C . ALA B 1 116 ? 1.518 27.982 16.692 1 95.98 116 ALA B C 1
ATOM 3065 O O . ALA B 1 116 ? 1.19 28.657 17.671 1 95.98 116 ALA B O 1
ATOM 3066 N N . VAL B 1 117 ? 0.703 27.09 16.101 1 96.34 117 VAL B N 1
ATOM 3067 C CA . VAL B 1 117 ? -0.652 26.87 16.595 1 96.34 117 VAL B CA 1
ATOM 3068 C C . VAL B 1 117 ? -0.6 26.346 18.029 1 96.34 117 VAL B C 1
ATOM 3070 O O . VAL B 1 117 ? -1.37 26.787 18.886 1 96.34 117 VAL B O 1
ATOM 3073 N N . THR B 1 118 ? 0.311 25.472 18.328 1 96.6 118 THR B N 1
ATOM 3074 C CA . THR B 1 118 ? 0.448 24.883 19.656 1 96.6 118 THR B CA 1
ATOM 3075 C C . THR B 1 118 ? 0.811 25.949 20.686 1 96.6 118 THR B C 1
ATOM 3077 O O . THR B 1 118 ? 0.264 25.964 21.79 1 96.6 118 THR B O 1
ATOM 3080 N N . VAL B 1 119 ? 1.727 26.834 20.332 1 96.99 119 VAL B N 1
ATOM 3081 C CA . VAL B 1 119 ? 2.136 27.915 21.223 1 96.99 119 VAL B CA 1
ATOM 3082 C C . VAL B 1 119 ? 0.939 28.811 21.532 1 96.99 119 VAL B C 1
ATOM 3084 O O . VAL B 1 119 ? 0.689 29.147 22.692 1 96.99 119 VAL B O 1
ATOM 3087 N N . LEU B 1 120 ? 0.172 29.157 20.507 1 97.56 120 LEU B N 1
ATOM 3088 C CA . LEU B 1 120 ? -0.958 30.064 20.677 1 97.56 120 LEU B CA 1
ATOM 3089 C C . LEU B 1 120 ? -2.07 29.401 21.484 1 97.56 120 LEU B C 1
ATOM 3091 O O . LEU B 1 120 ? -2.743 30.061 22.279 1 97.56 120 LEU B O 1
ATOM 3095 N N . GLU B 1 121 ? -2.282 28.129 21.306 1 96.24 121 GLU B N 1
ATOM 3096 C CA . GLU B 1 121 ? -3.262 27.399 22.105 1 96.24 121 GLU B CA 1
ATOM 3097 C C . GLU B 1 121 ? -2.914 27.452 23.59 1 96.24 121 GLU B C 1
ATOM 3099 O O . GLU B 1 121 ? -3.793 27.646 24.432 1 96.24 121 GLU B O 1
ATOM 3104 N N . LYS B 1 122 ? -1.688 27.27 23.888 1 97.2 122 LYS B N 1
ATOM 3105 C CA . LYS B 1 122 ? -1.245 27.343 25.277 1 97.2 122 LYS B CA 1
ATOM 3106 C C . LYS B 1 122 ? -1.47 28.738 25.854 1 97.2 122 LYS B C 1
ATOM 3108 O O . LYS B 1 122 ? -1.88 28.88 27.008 1 97.2 122 LYS B O 1
ATOM 3113 N N . ARG B 1 123 ? -1.19 29.745 25.082 1 97.89 123 ARG B N 1
ATOM 3114 C CA . ARG B 1 123 ? -1.376 31.118 25.539 1 97.89 123 ARG B CA 1
ATOM 3115 C C . ARG B 1 123 ? -2.852 31.423 25.771 1 97.89 123 ARG B C 1
ATOM 3117 O O . ARG B 1 123 ? -3.201 32.16 26.695 1 97.89 123 ARG B O 1
ATOM 3124 N N . VAL B 1 124 ? -3.707 30.83 24.93 1 97 124 VAL B N 1
ATOM 3125 C CA . VAL B 1 124 ? -5.143 31.019 25.108 1 97 124 VAL B CA 1
ATOM 3126 C C . VAL B 1 124 ? -5.584 30.406 26.435 1 97 124 VAL B C 1
ATOM 3128 O O . VAL B 1 124 ? -6.423 30.973 27.14 1 97 124 VAL B O 1
ATOM 3131 N N . LYS B 1 125 ? -5.068 29.301 26.785 1 96.99 125 LYS B N 1
ATOM 3132 C CA . LYS B 1 125 ? -5.385 28.686 28.071 1 96.99 125 LYS B CA 1
ATOM 3133 C C . LYS B 1 125 ? -4.974 29.591 29.229 1 96.99 125 LYS B C 1
ATOM 3135 O O . LYS B 1 125 ? -5.719 29.742 30.2 1 96.99 125 LYS B O 1
ATOM 3140 N N . ILE B 1 126 ? -3.781 30.187 29.128 1 98.04 126 ILE B N 1
ATOM 3141 C CA . ILE B 1 126 ? -3.306 31.116 30.147 1 98.04 126 ILE B CA 1
ATOM 3142 C C . ILE B 1 126 ? -4.237 32.324 30.218 1 98.04 126 ILE B C 1
ATOM 3144 O O . ILE B 1 126 ? -4.554 32.809 31.307 1 98.04 126 ILE B O 1
ATOM 3148 N N . LEU B 1 127 ? -4.694 32.771 29.043 1 97.8 127 LEU B N 1
ATOM 3149 C CA . LEU B 1 127 ? -5.638 33.882 28.986 1 97.8 127 LEU B CA 1
ATOM 3150 C C . LEU B 1 127 ? -6.914 33.55 29.752 1 97.8 127 LEU B C 1
ATOM 3152 O O . LEU B 1 127 ? -7.421 34.379 30.511 1 97.8 127 LEU B O 1
ATOM 3156 N N . ASP B 1 128 ? -7.462 32.382 29.545 1 96.52 128 ASP B N 1
ATOM 3157 C CA . ASP B 1 128 ? -8.677 31.943 30.225 1 96.52 128 ASP B CA 1
ATOM 3158 C C . ASP B 1 128 ? -8.48 31.917 31.739 1 96.52 128 ASP B C 1
ATOM 3160 O O . ASP B 1 128 ? -9.347 32.366 32.491 1 96.52 128 ASP B O 1
ATOM 3164 N N . GLU B 1 129 ? -7.357 31.434 32.182 1 97.52 129 GLU B N 1
ATOM 3165 C CA . GLU B 1 129 ? -7.045 31.387 33.607 1 97.52 129 GLU B CA 1
ATOM 3166 C C . GLU B 1 129 ? -6.938 32.791 34.195 1 97.52 129 GLU B C 1
ATOM 3168 O O . GLU B 1 129 ? -7.436 33.05 35.293 1 97.52 129 GLU B O 1
ATOM 3173 N N . ARG B 1 130 ? -6.327 33.676 33.443 1 97.36 130 ARG B N 1
ATOM 3174 C CA . ARG B 1 130 ? -6.183 35.057 33.892 1 97.36 130 ARG B CA 1
ATOM 3175 C C . ARG B 1 130 ? -7.531 35.769 33.912 1 97.36 130 ARG B C 1
ATOM 3177 O O . ARG B 1 130 ? -7.769 36.634 34.758 1 97.36 130 ARG B O 1
ATOM 3184 N N . GLY B 1 131 ? -8.353 35.368 32.92 1 96.39 131 GLY B N 1
ATOM 3185 C CA . GLY B 1 131 ? -9.702 35.912 32.935 1 96.39 131 GLY B CA 1
ATOM 3186 C C . GLY B 1 131 ? -10.472 35.561 34.194 1 96.39 131 GLY B C 1
ATOM 3187 O O . GLY B 1 131 ? -11.106 36.426 34.802 1 96.39 131 GLY B O 1
ATOM 3188 N N . LYS B 1 132 ? -10.363 34.401 34.63 1 96.82 132 LYS B N 1
ATOM 3189 C CA . LYS B 1 132 ? -11.02 33.955 35.855 1 96.82 132 LYS B CA 1
ATOM 3190 C C . LYS B 1 132 ? -10.433 34.653 37.078 1 96.82 132 LYS B C 1
ATOM 3192 O O . LYS B 1 132 ? -11.165 35.029 37.996 1 96.82 132 LYS B O 1
ATOM 3197 N N . ALA B 1 133 ? -9.108 34.756 37.09 1 96.48 133 ALA B N 1
ATOM 3198 C CA . ALA B 1 133 ? -8.433 35.429 38.195 1 96.48 133 ALA B CA 1
ATOM 3199 C C . ALA B 1 133 ? -8.847 36.896 38.28 1 96.48 133 ALA B C 1
ATOM 3201 O O . ALA B 1 133 ? -9.036 37.432 39.374 1 96.48 133 ALA B O 1
ATOM 3202 N N . MET B 1 134 ? -8.937 37.507 37.124 1 96.43 134 MET B N 1
ATOM 3203 C CA . MET B 1 134 ? -9.343 38.908 37.061 1 96.43 134 MET B CA 1
ATOM 3204 C C . MET B 1 134 ? -10.764 39.087 37.583 1 96.43 134 MET B C 1
ATOM 3206 O O . MET B 1 134 ? -11.036 40.01 38.353 1 96.43 134 MET B O 1
ATOM 3210 N N . GLU B 1 135 ? -11.657 38.219 37.206 1 96 135 GLU B N 1
ATOM 3211 C CA . GLU B 1 135 ? -13.041 38.281 37.668 1 96 135 GLU B CA 1
ATOM 3212 C C . GLU B 1 135 ? -13.124 38.124 39.184 1 96 135 GLU B C 1
ATOM 3214 O O . GLU B 1 135 ? -13.867 38.849 39.849 1 96 135 GLU B O 1
ATOM 3219 N N . LYS B 1 136 ? -12.446 37.216 39.7 1 97.21 136 LYS B N 1
ATOM 3220 C CA . LYS B 1 136 ? -12.429 36.986 41.142 1 97.21 136 LYS B CA 1
ATOM 3221 C C . LYS B 1 136 ? -11.899 38.207 41.888 1 97.21 136 LYS B C 1
ATOM 3223 O O . LYS B 1 136 ? -12.446 38.596 42.922 1 97.21 136 LYS B O 1
ATOM 3228 N N . ALA B 1 137 ? -10.827 38.765 41.39 1 96.59 137 ALA B N 1
ATOM 3229 C CA . ALA B 1 137 ? -10.232 39.947 42.008 1 96.59 137 ALA B CA 1
ATOM 3230 C C . ALA B 1 137 ? -11.179 41.141 41.932 1 96.59 137 ALA B C 1
ATOM 3232 O O . ALA B 1 137 ? -11.274 41.927 42.878 1 96.59 137 ALA B O 1
ATOM 3233 N N . GLU B 1 138 ? -11.783 41.247 40.809 1 95.49 138 GLU B N 1
ATOM 3234 C CA . GLU B 1 138 ? -12.757 42.319 40.624 1 95.49 138 GLU B CA 1
ATOM 3235 C C . GLU B 1 138 ? -13.895 42.212 41.635 1 95.49 138 GLU B C 1
ATOM 3237 O O . GLU B 1 138 ? -14.273 43.205 42.259 1 95.49 138 GLU B O 1
ATOM 3242 N N . HIS B 1 139 ? -14.39 41.081 41.832 1 96.21 139 HIS B N 1
ATOM 3243 C CA . HIS B 1 139 ? -15.49 40.842 42.76 1 96.21 139 HIS B CA 1
ATOM 3244 C C . HIS B 1 139 ? -15.08 41.162 44.194 1 96.21 139 HIS B C 1
ATOM 3246 O O . HIS B 1 139 ? -15.838 41.792 44.935 1 96.21 139 HIS B O 1
ATOM 3252 N N . ALA B 1 140 ? -13.933 40.744 44.544 1 96.09 140 ALA B N 1
ATOM 3253 C CA . ALA B 1 140 ? -13.438 40.992 45.895 1 96.09 140 ALA B CA 1
ATOM 3254 C C . ALA B 1 140 ? -13.284 42.488 46.157 1 96.09 140 ALA B C 1
ATOM 3256 O O . ALA B 1 140 ? -13.628 42.974 47.237 1 96.09 140 ALA B O 1
ATOM 3257 N N . TYR B 1 141 ? -12.779 43.174 45.174 1 96.21 141 TYR B N 1
ATOM 3258 C CA . TYR B 1 141 ? -12.58 44.616 45.268 1 96.21 141 TYR B CA 1
ATOM 3259 C C . TYR B 1 141 ? -13.914 45.344 45.381 1 96.21 141 TYR B C 1
ATOM 3261 O O . TYR B 1 141 ? -14.106 46.165 46.282 1 96.21 141 TYR B O 1
ATOM 3269 N N . HIS B 1 142 ? -14.886 45.009 44.619 1 95.04 142 HIS B N 1
ATOM 3270 C CA . HIS B 1 142 ? -16.178 45.685 44.598 1 95.04 142 HIS B CA 1
ATOM 3271 C C . HIS B 1 142 ? -17.007 45.327 45.827 1 95.04 142 HIS B C 1
ATOM 3273 O O . HIS B 1 142 ? -17.756 46.161 46.34 1 95.04 142 HIS B O 1
ATOM 3279 N N . ASP B 1 143 ? -16.825 44.089 46.363 1 94.68 143 ASP B N 1
ATOM 3280 C CA . ASP B 1 143 ? -17.508 43.693 47.591 1 94.68 143 ASP B CA 1
ATOM 3281 C C . ASP B 1 143 ? -17.026 44.521 48.78 1 94.68 143 ASP B C 1
ATOM 3283 O O . ASP B 1 143 ? -17.819 44.892 49.648 1 94.68 143 ASP B O 1
ATOM 3287 N N . MET B 1 144 ? -15.759 44.787 48.761 1 95.01 144 MET B N 1
ATOM 3288 C CA . MET B 1 144 ? -15.177 45.591 49.832 1 95.01 144 MET B CA 1
ATOM 3289 C C . MET B 1 144 ? -15.649 47.039 49.743 1 95.01 144 MET B C 1
ATOM 3291 O O . MET B 1 144 ? -15.885 47.683 50.767 1 95.01 144 MET B O 1
ATOM 3295 N N . LEU B 1 145 ? -15.818 47.519 48.542 1 94.19 145 LEU B N 1
ATOM 3296 C CA . LEU B 1 145 ? -16.25 48.893 48.31 1 94.19 145 LEU B CA 1
ATOM 3297 C C . LEU B 1 145 ? -17.656 49.121 48.856 1 94.19 145 LEU B C 1
ATOM 3299 O O . LEU B 1 145 ? -18.018 50.249 49.199 1 94.19 145 LEU B O 1
ATOM 3303 N N . LYS B 1 146 ? -18.444 48.127 48.936 1 92.66 146 LYS B N 1
ATOM 3304 C CA . LYS B 1 146 ? -19.828 48.229 49.393 1 92.66 146 LYS B CA 1
ATOM 3305 C C . LYS B 1 146 ? -19.899 48.321 50.914 1 92.66 146 LYS B C 1
ATOM 3307 O O . LYS B 1 146 ? -20.924 48.72 51.47 1 92.66 146 LYS B O 1
ATOM 3312 N N . LYS B 1 147 ? -18.859 48.045 51.51 1 92.47 147 LYS B N 1
ATOM 3313 C CA . LYS B 1 147 ? -18.851 48.089 52.969 1 92.47 147 LYS B CA 1
ATOM 3314 C C . LYS B 1 147 ? -18.637 49.513 53.474 1 92.47 147 LYS B C 1
ATOM 3316 O O . LYS B 1 147 ? -18.078 50.352 52.765 1 92.47 147 LYS B O 1
ATOM 3321 N N . PRO B 1 148 ? -19.146 49.828 54.768 1 93.44 148 PRO B N 1
ATOM 3322 C CA . PRO B 1 148 ? -18.859 51.142 55.347 1 93.44 148 PRO B CA 1
ATOM 3323 C C . PRO B 1 148 ? -17.362 51.424 55.456 1 93.44 148 PRO B C 1
ATOM 3325 O O . PRO B 1 148 ? -16.566 50.497 55.628 1 93.44 148 PRO B O 1
ATOM 3328 N N . GLU B 1 149 ? -16.988 52.64 55.32 1 90.81 149 GLU B N 1
ATOM 3329 C CA . GLU B 1 149 ? -15.598 53.077 55.236 1 90.81 149 GLU B CA 1
ATOM 3330 C C . GLU B 1 149 ? -14.77 52.511 56.386 1 90.81 149 GLU B C 1
ATOM 3332 O O . GLU B 1 149 ? -13.613 52.13 56.197 1 90.81 149 GLU B O 1
ATOM 3337 N N . ASN B 1 150 ? -15.375 52.559 57.599 1 92.22 150 ASN B N 1
ATOM 3338 C CA . ASN B 1 150 ? -14.654 52.094 58.779 1 92.22 150 ASN B CA 1
ATOM 3339 C C . ASN B 1 150 ? -14.403 50.589 58.725 1 92.22 150 ASN B C 1
ATOM 3341 O O . ASN B 1 150 ? -13.603 50.061 59.499 1 92.22 150 ASN B O 1
ATOM 3345 N N . LYS B 1 151 ? -15.005 49.855 57.776 1 93.19 151 LYS B N 1
ATOM 3346 C CA . LYS B 1 151 ? -14.858 48.407 57.669 1 93.19 151 LYS B CA 1
ATOM 3347 C C . LYS B 1 151 ? -14.117 48.023 56.391 1 93.19 151 LYS B C 1
ATOM 3349 O O . LYS B 1 151 ? -14.075 46.848 56.02 1 93.19 151 LYS B O 1
ATOM 3354 N N . GLN B 1 152 ? -13.614 48.93 55.7 1 93.98 152 GLN B N 1
ATOM 3355 C CA . GLN B 1 152 ? -12.908 48.691 54.445 1 93.98 152 GLN B CA 1
ATOM 3356 C C . GLN B 1 152 ? -11.421 48.453 54.688 1 93.98 152 GLN B C 1
ATOM 3358 O O . GLN B 1 152 ? -10.574 49.029 54.001 1 93.98 152 GLN B O 1
ATOM 3363 N N . VAL B 1 153 ? -11.101 47.595 55.604 1 90.97 153 VAL B N 1
ATOM 3364 C CA . VAL B 1 153 ? -9.722 47.23 55.912 1 90.97 153 VAL B CA 1
ATOM 3365 C C . VAL B 1 153 ? -9.153 46.364 54.79 1 90.97 153 VAL B C 1
ATOM 3367 O O . VAL B 1 153 ? -9.727 45.329 54.445 1 90.97 153 VAL B O 1
ATOM 3370 N N . GLY B 1 154 ? -8.078 46.87 54.088 1 92.95 154 GLY B N 1
ATOM 3371 C CA . GLY B 1 154 ? -7.433 46.104 53.033 1 92.95 154 GLY B CA 1
ATOM 3372 C C . GLY B 1 154 ? -7.881 46.51 51.642 1 92.95 154 GLY B C 1
ATOM 3373 O O . GLY B 1 154 ? -7.507 45.875 50.653 1 92.95 154 GLY B O 1
ATOM 3374 N N . LEU B 1 155 ? -8.702 47.512 51.554 1 95.16 155 LEU B N 1
ATOM 3375 C CA . LEU B 1 155 ? -9.252 47.983 50.287 1 95.16 155 LEU B CA 1
ATOM 3376 C C . LEU B 1 155 ? -8.136 48.332 49.307 1 95.16 155 LEU B C 1
ATOM 3378 O O . LEU B 1 155 ? -8.234 48.031 48.116 1 95.16 155 LEU B O 1
ATOM 3382 N N . SER B 1 156 ? -7.083 48.976 49.862 1 93.92 156 SER B N 1
ATOM 3383 C CA . SER B 1 156 ? -5.962 49.353 49.007 1 93.92 156 SER B CA 1
ATOM 3384 C C . SER B 1 156 ? -5.294 48.126 48.397 1 93.92 156 SER B C 1
ATOM 3386 O O . SER B 1 156 ? -4.955 48.121 47.212 1 93.92 156 SER B O 1
ATOM 3388 N N . ASP B 1 157 ? -5.129 47.026 49.138 1 95.24 157 ASP B N 1
ATOM 3389 C CA . ASP B 1 157 ? -4.531 45.783 48.66 1 95.24 157 ASP B CA 1
ATOM 3390 C C . ASP B 1 157 ? -5.414 45.117 47.608 1 95.24 157 ASP B C 1
ATOM 3392 O O . ASP B 1 157 ? -4.913 44.588 46.614 1 95.24 157 ASP B O 1
ATOM 3396 N N . LEU B 1 158 ? -6.661 45.077 47.832 1 95.81 158 LEU B N 1
ATOM 3397 C CA . LEU B 1 158 ? -7.607 44.481 46.896 1 95.81 158 LEU B CA 1
ATOM 3398 C C . LEU B 1 158 ? -7.62 45.245 45.576 1 95.81 158 LEU B C 1
ATOM 3400 O O . LEU B 1 158 ? -7.736 44.642 44.506 1 95.81 158 LEU B O 1
ATOM 3404 N N . LYS B 1 159 ? -7.495 46.557 45.615 1 95.31 159 LYS B N 1
ATOM 3405 C CA . LYS B 1 159 ? -7.432 47.379 44.41 1 95.31 159 LYS B CA 1
ATOM 3406 C C . LYS B 1 159 ? -6.184 47.062 43.592 1 95.31 159 LYS B C 1
ATOM 3408 O O . LYS B 1 159 ? -6.249 46.955 42.366 1 95.31 159 LYS B O 1
ATOM 3413 N N . VAL B 1 160 ? -5.063 46.931 44.278 1 95.14 160 VAL B N 1
ATOM 3414 C CA . VAL B 1 160 ? -3.805 46.607 43.615 1 95.14 160 VAL B CA 1
ATOM 3415 C C . VAL B 1 160 ? -3.908 45.234 42.953 1 95.14 160 VAL B C 1
ATOM 3417 O O . VAL B 1 160 ? -3.481 45.056 41.81 1 95.14 160 VAL B O 1
ATOM 3420 N N . ASN B 1 161 ? -4.473 44.299 43.659 1 96.22 161 ASN B N 1
ATOM 3421 C CA . ASN B 1 161 ? -4.651 42.954 43.123 1 96.22 161 ASN B CA 1
ATOM 3422 C C . ASN B 1 161 ? -5.541 42.958 41.883 1 96.22 161 ASN B C 1
ATOM 3424 O O . ASN B 1 161 ? -5.248 42.273 40.902 1 96.22 161 ASN B O 1
ATOM 3428 N N . TYR B 1 162 ? -6.585 43.625 41.909 1 96.44 162 TYR B N 1
ATOM 3429 C CA . TYR B 1 162 ? -7.49 43.737 40.771 1 96.44 162 TYR B CA 1
ATOM 3430 C C . TYR B 1 162 ? -6.796 44.398 39.586 1 96.44 162 TYR B C 1
ATOM 3432 O O . TYR B 1 162 ? -6.895 43.918 38.454 1 96.44 162 TYR B O 1
ATOM 3440 N N . THR B 1 163 ? -6.102 45.5 39.851 1 96.12 163 THR B N 1
ATOM 3441 C CA . THR B 1 163 ? -5.385 46.212 38.8 1 96.12 163 THR B CA 1
ATOM 3442 C C . THR B 1 163 ? -4.367 45.298 38.124 1 96.12 163 THR B C 1
ATOM 3444 O O . THR B 1 163 ? -4.276 45.263 36.895 1 96.12 163 THR B O 1
ATOM 3447 N N . ASN B 1 164 ? -3.659 44.539 38.93 1 95.77 164 ASN B N 1
ATOM 3448 C CA . ASN B 1 164 ? -2.669 43.61 38.396 1 95.77 164 ASN B CA 1
ATOM 3449 C C . ASN B 1 164 ? -3.322 42.518 37.554 1 95.77 164 ASN B C 1
ATOM 3451 O O . ASN B 1 164 ? -2.827 42.178 36.478 1 95.77 164 ASN B O 1
ATOM 3455 N N . ALA B 1 165 ? -4.355 41.938 38.032 1 96.16 165 ALA B N 1
ATOM 3456 C CA . ALA B 1 165 ? -5.061 40.877 37.318 1 96.16 165 ALA B CA 1
ATOM 3457 C C . ALA B 1 165 ? -5.643 41.392 36.005 1 96.16 165 ALA B C 1
ATOM 3459 O O . ALA B 1 165 ? -5.565 40.717 34.976 1 96.16 165 ALA B O 1
ATOM 3460 N N . ARG B 1 166 ? -6.27 42.507 36.011 1 95.98 166 ARG B N 1
ATOM 3461 C CA . ARG B 1 166 ? -6.861 43.121 34.826 1 95.98 166 ARG B CA 1
ATOM 3462 C C . ARG B 1 166 ? -5.805 43.367 33.753 1 95.98 166 ARG B C 1
ATOM 3464 O O . ARG B 1 166 ? -6 43.009 32.59 1 95.98 166 ARG B O 1
ATOM 3471 N N . ASP B 1 167 ? -4.701 44.021 34.156 1 96.02 167 ASP B N 1
ATOM 3472 C CA . ASP B 1 167 ? -3.646 44.324 33.195 1 96.02 167 ASP B CA 1
ATOM 3473 C C . ASP B 1 167 ? -3.074 43.046 32.585 1 96.02 167 ASP B C 1
ATOM 3475 O O . ASP B 1 167 ? -2.834 42.982 31.377 1 96.02 167 ASP B O 1
ATOM 3479 N N . SER B 1 168 ? -2.853 42.076 33.464 1 96.91 168 SER B N 1
ATOM 3480 C CA . SER B 1 168 ? -2.333 40.792 33.004 1 96.91 168 SER B CA 1
ATOM 3481 C C . SER B 1 168 ? -3.254 40.164 31.963 1 96.91 168 SER B C 1
ATOM 3483 O O . SER B 1 168 ? -2.786 39.618 30.962 1 96.91 168 SER B O 1
ATOM 3485 N N . TRP B 1 169 ? -4.474 40.186 32.092 1 97.29 169 TRP B N 1
ATOM 3486 C CA . TRP B 1 169 ? -5.457 39.609 31.18 1 97.29 169 TRP B CA 1
ATOM 3487 C C . TRP B 1 169 ? -5.607 40.465 29.927 1 97.29 169 TRP B C 1
ATOM 3489 O O . TRP B 1 169 ? -5.522 39.956 28.807 1 97.29 169 TRP B O 1
ATOM 3499 N N . GLU B 1 170 ? -5.809 41.751 30.117 1 96.02 170 GLU B N 1
ATOM 3500 C CA . GLU B 1 170 ? -6.081 42.655 29.004 1 96.02 170 GLU B CA 1
ATOM 3501 C C . GLU B 1 170 ? -4.916 42.686 28.019 1 96.02 170 GLU B C 1
ATOM 3503 O O . GLU B 1 170 ? -5.122 42.663 26.804 1 96.02 170 GLU B O 1
ATOM 3508 N N . TYR B 1 171 ? -3.71 42.755 28.554 1 97.12 171 TYR B N 1
ATOM 3509 C CA . TYR B 1 171 ? -2.548 42.838 27.676 1 97.12 171 TYR B CA 1
ATOM 3510 C C . TYR B 1 171 ? -2.361 41.543 26.895 1 97.12 171 TYR B C 1
ATOM 3512 O O . TYR B 1 171 ? -2.033 41.57 25.706 1 97.12 171 TYR B O 1
ATOM 3520 N N . LEU B 1 172 ? -2.557 40.421 27.505 1 97.83 172 LEU B N 1
ATOM 3521 C CA . LEU B 1 172 ? -2.453 39.147 26.803 1 97.83 172 LEU B CA 1
ATOM 3522 C C . LEU B 1 172 ? -3.578 38.994 25.784 1 97.83 172 LEU B C 1
ATOM 3524 O O . LEU B 1 172 ? -3.36 38.481 24.684 1 97.83 172 LEU B O 1
ATOM 3528 N N . ARG B 1 173 ? -4.771 39.338 26.16 1 97.03 173 ARG B N 1
ATOM 3529 C CA . ARG B 1 173 ? -5.913 39.32 25.252 1 97.03 173 ARG B CA 1
ATOM 3530 C C . ARG B 1 173 ? -5.614 40.105 23.98 1 97.03 173 ARG B C 1
ATOM 3532 O O . ARG B 1 173 ? -5.836 39.611 22.872 1 97.03 173 ARG B O 1
ATOM 3539 N N . ASP B 1 174 ? -5.064 41.356 24.145 1 95.61 174 ASP B N 1
ATOM 3540 C CA . ASP B 1 174 ? -4.757 42.21 23.001 1 95.61 174 ASP B CA 1
ATOM 3541 C C . ASP B 1 174 ? -3.67 41.589 22.128 1 95.61 174 ASP B C 1
ATOM 3543 O O . ASP B 1 174 ? -3.757 41.627 20.899 1 95.61 174 ASP B O 1
ATOM 3547 N N . GLU B 1 175 ? -2.642 41.009 22.751 1 97.1 175 GLU B N 1
ATOM 3548 C CA . GLU B 1 175 ? -1.589 40.308 22.021 1 97.1 175 GLU B CA 1
ATOM 3549 C C . GLU B 1 175 ? -2.162 39.163 21.191 1 97.1 175 GLU B C 1
ATOM 3551 O O . GLU B 1 175 ? -1.876 39.051 19.997 1 97.1 175 GLU B O 1
ATOM 3556 N N . LEU B 1 176 ? -3.023 38.338 21.848 1 97.55 176 LEU B N 1
ATOM 3557 C CA . LEU B 1 176 ? -3.547 37.134 21.212 1 97.55 176 LEU B CA 1
ATOM 3558 C C . LEU B 1 176 ? -4.506 37.491 20.081 1 97.55 176 LEU B C 1
ATOM 3560 O O . LEU B 1 176 ? -4.581 36.778 19.078 1 97.55 176 LEU B O 1
ATOM 3564 N N . SER B 1 177 ? -5.249 38.567 20.222 1 96.58 177 SER B N 1
ATOM 3565 C CA . SER B 1 177 ? -6.162 38.984 19.162 1 96.58 177 SER B CA 1
ATOM 3566 C C . SER B 1 177 ? -5.412 39.257 17.862 1 96.58 177 SER B C 1
ATOM 3568 O O . SER B 1 177 ? -5.9 38.93 16.778 1 96.58 177 SER B O 1
ATOM 3570 N N . 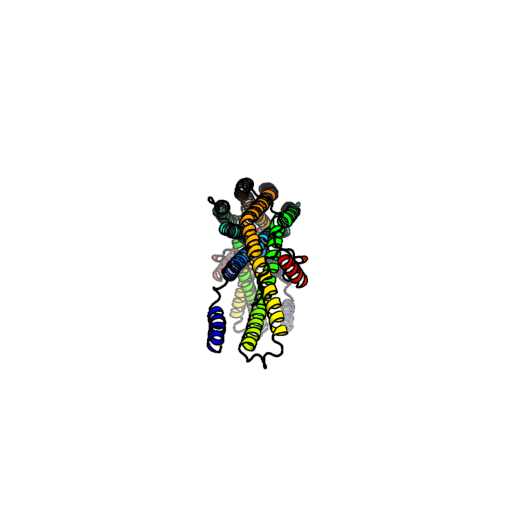VAL B 1 178 ? -4.2 39.822 18.006 1 96.52 178 VAL B N 1
ATOM 3571 C CA . VAL B 1 178 ? -3.397 40.168 16.838 1 96.52 178 VAL B CA 1
ATOM 3572 C C . VAL B 1 178 ? -2.623 38.942 16.361 1 96.52 178 VAL B C 1
ATOM 3574 O O . VAL B 1 178 ? -2.61 38.633 15.167 1 96.52 178 VAL B O 1
ATOM 3577 N N . ASP B 1 179 ? -2.029 38.186 17.259 1 97.48 179 ASP B N 1
ATOM 3578 C CA . ASP B 1 179 ? -1.151 37.069 16.926 1 97.48 179 ASP B CA 1
ATOM 3579 C C . ASP B 1 179 ? -1.93 35.938 16.258 1 97.48 179 ASP B C 1
ATOM 3581 O O . ASP B 1 179 ? -1.485 35.378 15.254 1 97.48 179 ASP B O 1
ATOM 3585 N N . ILE B 1 180 ? -3.074 35.544 16.822 1 97.35 180 ILE B N 1
ATOM 3586 C CA . ILE B 1 180 ? -3.862 34.453 16.26 1 97.35 180 ILE B CA 1
ATOM 3587 C C . ILE B 1 180 ? -4.307 34.813 14.844 1 97.35 180 ILE B C 1
ATOM 3589 O O . ILE B 1 180 ? -4.21 33.993 13.928 1 97.35 180 ILE B O 1
ATOM 3593 N N . LYS B 1 181 ? -4.762 36.014 14.676 1 95.75 181 LYS B N 1
ATOM 3594 C CA . LYS B 1 181 ? -5.19 36.463 13.355 1 95.75 181 LYS B CA 1
ATOM 3595 C C . LYS B 1 181 ? -4.034 36.42 12.359 1 95.75 181 LYS B C 1
ATOM 3597 O O . LYS B 1 181 ? -4.202 35.968 11.224 1 95.75 181 LYS B O 1
ATOM 3602 N N . LYS B 1 182 ? -2.878 36.891 12.745 1 95.54 182 LYS B N 1
ATOM 3603 C CA . LYS B 1 182 ? -1.705 36.903 11.876 1 95.54 182 LYS B CA 1
ATOM 3604 C C . LYS B 1 182 ? -1.343 35.492 11.423 1 95.54 182 LYS B C 1
ATOM 3606 O O . LYS B 1 182 ? -1.12 35.254 10.234 1 95.54 182 LYS B O 1
ATOM 3611 N N . VAL B 1 183 ? -1.27 34.587 12.355 1 95.75 183 VAL B N 1
ATOM 3612 C CA . VAL B 1 183 ? -0.896 33.211 12.042 1 95.75 183 VAL B CA 1
ATOM 3613 C C . VAL B 1 183 ? -1.965 32.574 11.157 1 95.75 183 VAL B C 1
ATOM 3615 O O . VAL B 1 183 ? -1.646 31.866 10.199 1 95.75 183 VAL B O 1
ATOM 3618 N N . LEU B 1 184 ? -3.224 32.782 11.483 1 94.68 184 LEU B N 1
ATOM 3619 C CA . LEU B 1 184 ? -4.33 32.289 10.669 1 94.68 184 LEU B CA 1
ATOM 3620 C C . LEU B 1 184 ? -4.202 32.772 9.228 1 94.68 184 LEU B C 1
ATOM 3622 O O . LEU B 1 184 ? -4.309 31.977 8.291 1 94.68 184 LEU B O 1
ATOM 3626 N N . ASP B 1 185 ? -3.942 34.07 9 1 91.91 185 ASP B N 1
ATOM 3627 C CA . ASP B 1 185 ? -3.799 34.659 7.672 1 91.91 185 ASP B CA 1
ATOM 3628 C C . ASP B 1 185 ? -2.593 34.074 6.939 1 91.91 185 ASP B C 1
ATOM 3630 O O . ASP B 1 185 ? -2.664 33.797 5.74 1 91.91 185 ASP B O 1
ATOM 3634 N N . GLU B 1 186 ? -1.537 33.89 7.631 1 91.44 186 GLU B N 1
ATOM 3635 C CA . GLU B 1 186 ? -0.327 33.336 7.03 1 91.44 186 GLU B CA 1
ATOM 3636 C C . GLU B 1 186 ? -0.552 31.904 6.554 1 91.44 186 GLU B C 1
ATOM 3638 O O . GLU B 1 186 ? -0.18 31.551 5.433 1 91.44 186 GLU B O 1
ATOM 3643 N N . ILE B 1 187 ? -1.148 31.087 7.451 1 90.17 187 ILE B N 1
ATOM 3644 C CA . ILE B 1 187 ? -1.415 29.704 7.072 1 90.17 187 ILE B CA 1
ATOM 3645 C C . ILE B 1 187 ? -2.365 29.671 5.877 1 90.17 187 ILE B C 1
ATOM 3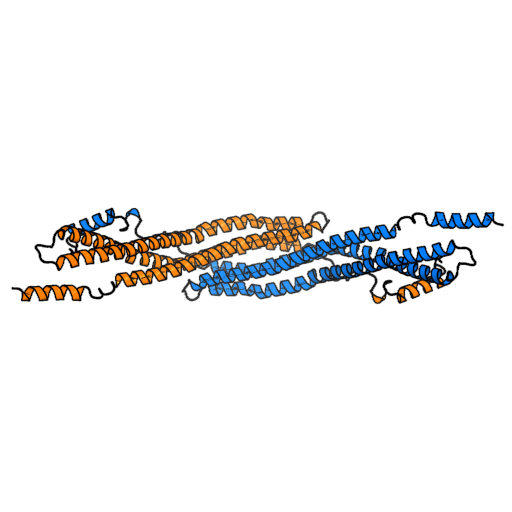647 O O . ILE B 1 187 ? -2.131 28.942 4.91 1 90.17 187 ILE B O 1
ATOM 3651 N N . THR B 1 188 ? -3.403 30.418 5.915 1 87.63 188 THR B N 1
ATOM 3652 C CA . THR B 1 188 ? -4.397 30.45 4.847 1 87.63 188 THR B CA 1
ATOM 3653 C C . THR B 1 188 ? -3.758 30.865 3.525 1 87.63 188 THR B C 1
ATOM 3655 O O . THR B 1 188 ? -4.093 30.322 2.47 1 87.63 188 THR B O 1
ATOM 3658 N N . SER B 1 189 ? -2.798 31.775 3.575 1 85.73 189 SER B N 1
ATOM 3659 C CA . SER B 1 189 ? -2.175 32.309 2.368 1 85.73 189 SER B CA 1
ATOM 3660 C C . SER B 1 189 ? -1.108 31.361 1.831 1 85.73 189 SER B C 1
ATOM 3662 O O . SER B 1 189 ? -0.85 31.328 0.626 1 85.73 189 SER B O 1
ATOM 3664 N N . ASN B 1 190 ? -0.538 30.566 2.708 1 89.1 190 ASN B N 1
ATOM 3665 C CA . ASN B 1 190 ? 0.643 29.814 2.3 1 89.1 190 ASN B CA 1
ATOM 3666 C C . ASN B 1 190 ? 0.33 28.331 2.122 1 89.1 190 ASN B C 1
ATOM 3668 O O . ASN B 1 190 ? 1.094 27.603 1.486 1 89.1 190 ASN B O 1
ATOM 3672 N N . PHE B 1 191 ? -0.721 27.834 2.738 1 88.22 191 PHE B N 1
ATOM 3673 C CA . PHE B 1 191 ? -1.022 26.408 2.704 1 88.22 191 PHE B CA 1
ATOM 3674 C C . PHE B 1 191 ? -1.204 25.927 1.269 1 88.22 191 PHE B C 1
ATOM 3676 O O . PHE B 1 191 ? -0.697 24.868 0.894 1 88.22 191 PHE B O 1
ATOM 3683 N N . GLY B 1 192 ? -1.906 26.736 0.488 1 85.02 192 GLY B N 1
ATOM 3684 C CA . GLY B 1 192 ? -2.038 26.398 -0.92 1 85.02 192 GLY B CA 1
ATOM 3685 C C . GLY B 1 192 ? -0.704 26.269 -1.63 1 85.02 192 GLY B C 1
ATOM 3686 O O . GLY B 1 192 ? -0.523 25.381 -2.466 1 85.02 192 GLY B O 1
ATOM 3687 N N . GLN B 1 193 ? 0.209 27.177 -1.267 1 89.02 193 GLN B N 1
ATOM 3688 C CA . GLN B 1 193 ? 1.544 27.139 -1.854 1 89.02 193 GLN B CA 1
ATOM 3689 C C . GLN B 1 193 ? 2.294 25.878 -1.434 1 89.02 193 GLN B C 1
ATOM 3691 O O . GLN B 1 193 ? 3.008 25.277 -2.239 1 89.02 193 GLN B O 1
ATOM 3696 N N . ILE B 1 194 ? 2.137 25.512 -0.242 1 91.18 194 ILE B N 1
ATOM 3697 C CA . ILE B 1 194 ? 2.79 24.309 0.263 1 91.18 194 ILE B CA 1
ATOM 3698 C C . ILE B 1 194 ? 2.251 23.083 -0.471 1 91.18 194 ILE B C 1
ATOM 3700 O O . ILE B 1 194 ? 3.02 22.211 -0.883 1 91.18 194 ILE B O 1
ATOM 3704 N N . CYS B 1 195 ? 0.927 23.029 -0.701 1 90.1 195 CYS B N 1
ATOM 3705 C CA . CYS B 1 195 ? 0.312 21.954 -1.471 1 90.1 195 CYS B CA 1
ATOM 3706 C C . CYS B 1 195 ? 0.868 21.911 -2.889 1 90.1 195 CYS B C 1
ATOM 3708 O O . CYS B 1 195 ? 1.137 20.833 -3.422 1 90.1 195 CYS B O 1
ATOM 3710 N N . SER B 1 196 ? 1.058 23.075 -3.448 1 89.21 196 SER B N 1
ATOM 3711 C CA . SER B 1 196 ? 1.661 23.152 -4.775 1 89.21 196 SER B CA 1
ATOM 3712 C C . SER B 1 196 ? 3.092 22.625 -4.763 1 89.21 196 SER B C 1
ATOM 3714 O O . SER B 1 196 ? 3.513 21.937 -5.695 1 89.21 196 SER B O 1
ATOM 3716 N N . GLY B 1 197 ? 3.83 23.004 -3.734 1 90.95 197 GLY B N 1
ATOM 3717 C CA . GLY B 1 197 ? 5.169 22.46 -3.575 1 90.95 197 GLY B CA 1
ATOM 3718 C C . GLY B 1 197 ? 5.192 20.945 -3.492 1 90.95 197 GLY B C 1
ATOM 3719 O O . GLY B 1 197 ? 6.053 20.299 -4.092 1 90.95 197 GLY B O 1
ATOM 3720 N N . PHE B 1 198 ? 4.277 20.337 -2.816 1 92.52 198 PHE B N 1
ATOM 3721 C CA . PHE B 1 198 ? 4.14 18.887 -2.744 1 92.52 198 PHE B CA 1
ATOM 3722 C C . PHE B 1 198 ? 3.878 18.299 -4.126 1 92.52 198 PHE B C 1
ATOM 3724 O O . PHE B 1 198 ? 4.555 17.357 -4.544 1 92.52 198 PHE B O 1
ATOM 3731 N N . MET B 1 199 ? 2.868 18.869 -4.805 1 89.05 199 MET B N 1
ATOM 3732 C CA . MET B 1 199 ? 2.51 18.367 -6.128 1 89.05 199 MET B CA 1
ATOM 3733 C C . MET B 1 199 ? 3.716 18.381 -7.061 1 89.05 199 MET B C 1
ATOM 3735 O O . MET B 1 199 ? 3.958 17.413 -7.785 1 89.05 199 MET B O 1
ATOM 3739 N N . LYS B 1 200 ? 4.5 19.44 -7.027 1 91.07 200 LYS B N 1
ATOM 3740 C CA . LYS B 1 200 ? 5.683 19.558 -7.874 1 91.07 200 LYS B CA 1
ATOM 3741 C C . LYS B 1 200 ? 6.726 18.505 -7.511 1 91.07 200 LYS B C 1
ATOM 3743 O O . LYS B 1 200 ? 7.285 17.847 -8.391 1 91.07 200 LYS B O 1
ATOM 3748 N N . THR B 1 201 ? 6.92 18.389 -6.216 1 92.09 201 THR B N 1
ATOM 3749 C CA . THR B 1 201 ? 7.915 17.436 -5.738 1 92.09 201 THR B CA 1
ATOM 3750 C C . THR B 1 201 ? 7.499 16.006 -6.073 1 92.09 201 THR B C 1
ATOM 3752 O O . THR B 1 201 ? 8.298 15.228 -6.598 1 92.09 201 THR B O 1
ATOM 3755 N N . TYR B 1 202 ? 6.271 15.683 -5.848 1 89.8 202 TYR B N 1
ATOM 3756 C CA . TYR B 1 202 ? 5.767 14.325 -6.022 1 89.8 202 TYR B CA 1
ATOM 3757 C C . TYR B 1 202 ? 5.682 13.96 -7.5 1 89.8 202 TYR B C 1
ATOM 3759 O O . TYR B 1 202 ? 6.094 12.869 -7.9 1 89.8 202 TYR B O 1
ATOM 3767 N N . SER B 1 203 ? 5.119 14.874 -8.273 1 89.19 203 SER B N 1
ATOM 3768 C CA . SER B 1 203 ? 5.01 14.608 -9.703 1 89.19 203 SER B CA 1
ATOM 3769 C C . SER B 1 203 ? 6.384 14.414 -10.336 1 89.19 203 SER B C 1
ATOM 3771 O O . SER B 1 203 ? 6.553 13.572 -11.22 1 89.19 203 SER B O 1
ATOM 3773 N N . LYS B 1 204 ? 7.378 15.163 -9.95 1 91.08 204 LYS B N 1
ATOM 3774 C CA . LYS B 1 204 ? 8.739 14.992 -10.449 1 91.08 204 LYS B CA 1
ATOM 3775 C C . LYS B 1 204 ? 9.296 13.623 -10.07 1 91.08 204 LYS B C 1
ATOM 3777 O O . LYS B 1 204 ? 9.966 12.975 -10.876 1 91.08 204 LYS B O 1
ATOM 3782 N N . TYR B 1 205 ? 9.068 13.237 -8.878 1 89.99 205 TYR B N 1
ATOM 3783 C CA . TYR B 1 205 ? 9.507 11.922 -8.424 1 89.99 205 TYR B CA 1
ATOM 3784 C C . TYR B 1 205 ? 8.897 10.818 -9.279 1 89.99 205 TYR B C 1
ATOM 3786 O O . TYR B 1 205 ? 9.61 9.943 -9.776 1 89.99 205 TYR B O 1
ATOM 3794 N N . MET B 1 206 ? 7.582 10.852 -9.512 1 87.37 206 MET B N 1
ATOM 3795 C CA . MET B 1 206 ? 6.878 9.833 -10.285 1 87.37 206 MET B CA 1
ATOM 3796 C C . MET B 1 206 ? 7.353 9.823 -11.734 1 87.37 206 MET B C 1
ATOM 3798 O O . MET B 1 206 ? 7.515 8.758 -12.332 1 87.37 206 MET B O 1
ATOM 3802 N N . LYS B 1 207 ? 7.65 10.985 -12.282 1 88.04 207 LYS B N 1
ATOM 3803 C CA . LYS B 1 207 ? 8.202 11.076 -13.63 1 88.04 207 LYS B CA 1
ATOM 3804 C C . LYS B 1 207 ? 9.594 10.454 -13.698 1 88.04 207 LYS B C 1
ATOM 3806 O O . LYS B 1 207 ? 9.906 9.719 -14.637 1 88.04 207 LYS B O 1
ATOM 3811 N N . ASN B 1 208 ? 10.386 10.761 -12.725 1 86.69 208 ASN B N 1
ATOM 3812 C CA . ASN B 1 208 ? 11.757 10.26 -12.718 1 86.69 208 ASN B CA 1
ATOM 3813 C C . ASN B 1 208 ? 11.797 8.737 -12.634 1 86.69 208 ASN B C 1
ATOM 3815 O O . ASN B 1 208 ? 12.733 8.108 -13.131 1 86.69 208 ASN B O 1
ATOM 3819 N N . THR B 1 209 ? 10.877 8.185 -11.983 1 83.56 209 THR B N 1
ATOM 3820 C CA . THR B 1 209 ? 10.836 6.732 -11.86 1 83.56 209 THR B CA 1
ATOM 3821 C C . THR B 1 209 ? 10.501 6.085 -13.2 1 83.56 209 THR B C 1
ATOM 3823 O O . THR B 1 209 ? 10.713 4.885 -13.387 1 83.56 209 THR B O 1
ATOM 3826 N N . GLN B 1 210 ? 10.155 6.825 -14.206 1 83.44 210 GLN B N 1
ATOM 3827 C CA . GLN B 1 210 ? 9.845 6.347 -15.549 1 83.44 210 GLN B CA 1
ATOM 3828 C C . GLN B 1 210 ? 11.048 5.648 -16.176 1 83.44 210 GLN B C 1
ATOM 3830 O O . GLN B 1 210 ? 10.891 4.68 -16.923 1 83.44 210 GLN B O 1
ATOM 3835 N N . GLU B 1 211 ? 12.161 6.166 -15.912 1 84.97 211 GLU B N 1
ATOM 3836 C CA . GLU B 1 211 ? 13.365 5.565 -16.478 1 84.97 211 GLU B CA 1
ATOM 3837 C C . GLU B 1 211 ? 13.498 4.102 -16.067 1 84.97 211 GLU B C 1
ATOM 3839 O O . GLU B 1 211 ? 13.913 3.262 -16.868 1 84.97 211 GLU B O 1
ATOM 3844 N N . VAL B 1 212 ? 13.133 3.871 -14.846 1 86.56 212 VAL B N 1
ATOM 3845 C CA . VAL B 1 212 ? 13.226 2.509 -14.33 1 86.56 212 VAL B CA 1
ATOM 3846 C C . VAL B 1 212 ? 12.249 1.605 -15.078 1 86.56 212 VAL B C 1
ATOM 3848 O O . VAL B 1 212 ? 12.616 0.512 -15.517 1 86.56 212 VAL B O 1
ATOM 3851 N N . TRP B 1 213 ? 11.061 2.015 -15.316 1 87.16 213 TRP B N 1
ATOM 3852 C CA . TRP B 1 213 ? 10.033 1.207 -15.965 1 87.16 213 TRP B CA 1
ATOM 3853 C C . TRP B 1 213 ? 10.318 1.059 -17.456 1 87.16 213 TRP B C 1
ATOM 3855 O O . TRP B 1 213 ? 10.043 0.011 -18.046 1 87.16 213 TRP B O 1
ATOM 3865 N N . ASP B 1 214 ? 10.942 2.104 -18.058 1 89.31 214 ASP B N 1
ATOM 3866 C CA . ASP B 1 214 ? 11.379 2.004 -19.447 1 89.31 214 ASP B CA 1
ATOM 3867 C C . ASP B 1 214 ? 12.447 0.925 -19.611 1 89.31 214 ASP B C 1
ATOM 3869 O O . ASP B 1 214 ? 12.352 0.08 -20.503 1 89.31 214 ASP B O 1
ATOM 3873 N N . LYS B 1 215 ? 13.39 1.009 -18.803 1 89.48 215 LYS B N 1
ATOM 3874 C CA . LYS B 1 215 ? 14.463 0.02 -18.851 1 89.48 215 LYS B CA 1
ATOM 3875 C C . LYS B 1 215 ? 13.917 -1.392 -18.657 1 89.48 215 LYS B C 1
ATOM 3877 O O . LYS B 1 215 ? 14.311 -2.319 -19.367 1 89.48 215 LYS B O 1
ATOM 3882 N N . LEU B 1 216 ? 13.024 -1.517 -17.689 1 89.26 216 LEU B N 1
ATOM 3883 C CA . LEU B 1 216 ? 12.436 -2.824 -17.416 1 89.26 216 LEU B CA 1
ATOM 3884 C C . LEU B 1 216 ? 11.619 -3.312 -18.608 1 89.26 216 LEU B C 1
ATOM 3886 O O . LEU B 1 216 ? 11.675 -4.492 -18.962 1 89.26 216 LEU B O 1
ATOM 3890 N N . HIS B 1 217 ? 10.845 -2.473 -19.18 1 91.24 217 HIS B N 1
ATOM 3891 C CA . HIS B 1 217 ? 10.048 -2.825 -20.349 1 91.24 217 HIS B CA 1
ATOM 3892 C C . HIS B 1 217 ? 10.937 -3.248 -21.514 1 91.24 217 HIS B C 1
ATOM 3894 O O . HIS B 1 217 ? 10.651 -4.238 -22.191 1 91.24 217 HIS B O 1
ATOM 3900 N N . ASP B 1 218 ? 11.971 -2.51 -21.736 1 90.74 218 ASP B N 1
ATOM 3901 C CA . ASP B 1 218 ? 12.888 -2.825 -22.828 1 90.74 218 ASP B CA 1
ATOM 3902 C C . ASP B 1 218 ? 13.565 -4.175 -22.604 1 90.74 218 ASP B C 1
ATOM 3904 O O . ASP B 1 218 ? 13.721 -4.961 -23.541 1 90.74 218 ASP B O 1
ATOM 3908 N N . TYR B 1 219 ? 13.928 -4.38 -21.391 1 87.87 219 TYR B N 1
ATOM 3909 C CA . TYR B 1 219 ? 14.519 -5.668 -21.05 1 87.87 219 TYR B CA 1
ATOM 3910 C C . TYR B 1 219 ? 13.512 -6.797 -21.237 1 87.87 219 TYR B C 1
ATOM 3912 O O . TYR B 1 219 ? 13.824 -7.82 -21.851 1 87.87 219 TYR B O 1
ATOM 3920 N N . ALA B 1 220 ? 12.278 -6.619 -20.755 1 87.21 220 ALA B N 1
ATOM 3921 C CA . ALA B 1 220 ? 11.231 -7.637 -20.788 1 87.21 220 ALA B CA 1
ATOM 3922 C C . ALA B 1 220 ? 10.806 -7.941 -22.222 1 87.21 220 ALA B C 1
ATOM 3924 O O . ALA B 1 220 ? 10.427 -9.071 -22.537 1 87.21 220 ALA B O 1
ATOM 3925 N N . LYS B 1 221 ? 10.855 -6.965 -23.064 1 87.36 221 LYS B N 1
ATOM 3926 C CA . LYS B 1 221 ? 10.418 -7.115 -24.449 1 87.36 221 LYS B CA 1
ATOM 3927 C C . LYS B 1 221 ? 11.281 -8.133 -25.19 1 87.36 221 LYS B C 1
ATOM 3929 O O . LYS B 1 221 ? 10.829 -8.75 -26.157 1 87.36 221 LYS B O 1
ATOM 3934 N N . GLU B 1 222 ? 12.49 -8.284 -24.754 1 85.35 222 GLU B N 1
ATOM 3935 C CA . GLU B 1 222 ? 13.433 -9.185 -25.411 1 85.35 222 GLU B CA 1
ATOM 3936 C C . GLU B 1 222 ? 13.251 -10.621 -24.929 1 85.35 222 GLU B C 1
ATOM 3938 O O . GLU B 1 222 ? 13.771 -11.557 -25.541 1 85.35 222 GLU B O 1
ATOM 3943 N N . ILE B 1 223 ? 12.553 -10.754 -23.835 1 82.24 223 ILE B N 1
ATOM 3944 C CA . ILE B 1 223 ? 12.329 -12.101 -23.322 1 82.24 223 ILE B CA 1
ATOM 3945 C C . ILE B 1 223 ? 11.339 -12.838 -24.222 1 82.24 223 ILE B C 1
ATOM 3947 O O . ILE B 1 223 ? 10.256 -12.325 -24.514 1 82.24 223 ILE B O 1
ATOM 3951 N N . LYS B 1 224 ? 11.725 -14.022 -24.692 1 81.87 224 LYS B N 1
ATOM 3952 C CA . LYS B 1 224 ? 10.839 -14.826 -25.529 1 81.87 224 LYS B CA 1
ATOM 3953 C C . LYS B 1 224 ? 9.853 -15.623 -24.681 1 81.87 224 LYS B C 1
ATOM 3955 O O . LYS B 1 224 ? 10.244 -16.262 -23.701 1 81.87 224 LYS B O 1
ATOM 3960 N N . VAL B 1 225 ? 8.588 -15.427 -24.995 1 83.75 225 VAL B N 1
ATOM 3961 C CA . VAL B 1 225 ? 7.519 -16.154 -24.317 1 83.75 225 VAL B CA 1
ATOM 3962 C C . VAL B 1 225 ? 6.798 -17.059 -25.313 1 83.75 225 VAL B C 1
ATOM 3964 O O . VAL B 1 225 ? 6.364 -16.605 -26.374 1 83.75 225 VAL B O 1
ATOM 3967 N N . GLY B 1 226 ? 6.898 -18.394 -25.077 1 80.89 226 GLY B N 1
ATOM 3968 C CA . GLY B 1 226 ? 6.206 -19.35 -25.926 1 80.89 226 GLY B CA 1
ATOM 3969 C C . GLY B 1 226 ? 4.702 -19.347 -25.726 1 80.89 226 GLY B C 1
ATOM 3970 O O . GLY B 1 226 ? 4.156 -18.436 -25.1 1 80.89 226 GLY B O 1
ATOM 3971 N N . ASP B 1 227 ? 4.06 -20.258 -26.435 1 81.65 227 ASP B N 1
ATOM 3972 C CA . ASP B 1 227 ? 2.616 -20.418 -26.296 1 81.65 227 ASP B CA 1
ATOM 3973 C C . ASP B 1 227 ? 2.243 -20.833 -24.875 1 81.65 227 ASP B C 1
ATOM 3975 O O . ASP B 1 227 ? 2.698 -21.87 -24.386 1 81.65 227 ASP B O 1
ATOM 3979 N N . LEU B 1 228 ? 1.512 -20.001 -24.189 1 82.72 228 LEU B N 1
ATOM 3980 C CA . LEU B 1 228 ? 1.188 -20.226 -22.785 1 82.72 228 LEU B CA 1
ATOM 3981 C C . LEU B 1 228 ? -0.194 -20.854 -22.639 1 82.72 228 LEU B C 1
ATOM 3983 O O . LEU B 1 228 ? -0.603 -21.214 -21.533 1 82.72 228 LEU B O 1
ATOM 3987 N N . ASP B 1 229 ? -0.934 -21.041 -23.699 1 79.68 229 ASP B N 1
ATOM 3988 C CA . ASP B 1 229 ? -2.289 -21.584 -23.674 1 79.68 229 ASP B CA 1
ATOM 3989 C C . ASP B 1 229 ? -2.283 -23.088 -23.935 1 79.68 229 ASP B C 1
ATOM 3991 O O . ASP B 1 229 ? -3.143 -23.603 -24.652 1 79.68 229 ASP B O 1
ATOM 3995 N N . LYS B 1 230 ? -1.355 -23.675 -23.451 1 82.58 230 LYS B N 1
ATOM 3996 C CA . LYS B 1 230 ? -1.312 -25.122 -23.642 1 82.58 230 LYS B CA 1
ATOM 3997 C C . LYS B 1 230 ? -1.946 -25.851 -22.461 1 82.58 230 LYS B C 1
ATOM 3999 O O . LYS B 1 230 ? -1.56 -25.633 -21.31 1 82.58 230 LYS B O 1
ATOM 4004 N N . GLU B 1 231 ? -2.91 -26.581 -22.765 1 85.85 231 GLU B N 1
ATOM 4005 C CA . GLU B 1 231 ? -3.542 -27.391 -21.727 1 85.85 231 GLU B CA 1
ATOM 4006 C C . GLU B 1 231 ? -2.644 -28.552 -21.31 1 85.85 231 GLU B C 1
ATOM 4008 O O . GLU B 1 231 ? -2.011 -29.189 -22.155 1 85.85 231 GLU B O 1
ATOM 4013 N N . PRO B 1 232 ? -2.488 -28.653 -19.991 1 88.81 232 PRO B N 1
ATOM 4014 C CA . PRO B 1 232 ? -1.714 -29.822 -19.566 1 88.81 232 PRO B CA 1
ATOM 4015 C C . PRO B 1 232 ? -2.28 -31.133 -20.106 1 88.81 232 PRO B C 1
ATOM 4017 O O . PRO B 1 232 ? -3.5 -31.298 -20.182 1 88.81 232 PRO B O 1
ATOM 4020 N N . VAL B 1 233 ? -1.36 -31.964 -20.415 1 89.45 233 VAL B N 1
ATOM 4021 C CA . VAL B 1 233 ? -1.782 -33.213 -21.039 1 89.45 233 VAL B CA 1
ATOM 4022 C C . VAL B 1 233 ? -1.666 -34.358 -20.035 1 89.45 233 VAL B C 1
ATOM 4024 O O . VAL B 1 233 ? -0.565 -34.693 -19.591 1 89.45 233 VAL B O 1
ATOM 4027 N N . TYR B 1 234 ? -2.725 -34.849 -19.638 1 93.69 234 TYR B N 1
ATOM 4028 C CA . TYR B 1 234 ? -2.862 -36.064 -18.843 1 93.69 234 TYR B CA 1
ATOM 4029 C C . TYR B 1 234 ? -4.136 -36.816 -19.211 1 93.69 234 TYR B C 1
ATOM 4031 O O . TYR B 1 234 ? -4.931 -36.342 -20.026 1 93.69 234 TYR B O 1
ATOM 4039 N N . THR B 1 235 ? -4.282 -38.114 -18.739 1 96.52 235 THR B N 1
ATOM 4040 C CA . THR B 1 235 ? -5.42 -38.952 -19.099 1 96.52 235 THR B CA 1
ATOM 4041 C C . THR B 1 235 ? -6.731 -38.289 -18.688 1 96.52 235 THR B C 1
ATOM 4043 O O . THR B 1 235 ? -6.922 -37.952 -17.517 1 96.52 235 THR B O 1
ATOM 4046 N N . ALA B 1 236 ? -7.602 -38.131 -19.682 1 94.11 236 ALA B N 1
ATOM 4047 C CA . ALA B 1 236 ? -8.898 -37.53 -19.376 1 94.11 236 ALA B CA 1
ATOM 4048 C C . ALA B 1 236 ? -9.686 -38.395 -18.397 1 94.11 236 ALA B C 1
ATOM 4050 O O . ALA B 1 236 ? -9.532 -39.618 -18.376 1 94.11 236 ALA B O 1
ATOM 4051 N N . THR B 1 237 ? -10.492 -37.726 -17.615 1 93.01 237 THR B N 1
ATOM 4052 C CA . THR B 1 237 ? -11.243 -38.401 -16.563 1 93.01 237 THR B CA 1
ATOM 4053 C C . THR B 1 237 ? -12.069 -39.548 -17.138 1 93.01 237 THR B C 1
ATOM 4055 O O . THR B 1 237 ? -12.148 -40.624 -16.541 1 93.01 237 THR B O 1
ATOM 4058 N N . GLU B 1 238 ? -12.614 -39.36 -18.3 1 93.4 238 GLU B N 1
ATOM 4059 C CA . GLU B 1 238 ? -13.483 -40.349 -18.93 1 93.4 238 GLU B CA 1
ATOM 4060 C C . GLU B 1 238 ? -12.691 -41.574 -19.378 1 93.4 238 GLU B C 1
ATOM 4062 O O . GLU B 1 238 ? -13.264 -42.642 -19.603 1 93.4 238 GLU B O 1
ATOM 4067 N N . GLN B 1 239 ? -11.387 -41.481 -19.498 1 95.75 239 GLN B N 1
ATOM 4068 C CA . GLN B 1 239 ? -10.542 -42.571 -19.974 1 95.75 239 GLN B CA 1
ATOM 4069 C C . GLN B 1 239 ? -9.676 -43.128 -18.848 1 95.75 239 GLN B C 1
ATOM 4071 O O . GLN B 1 239 ? -8.944 -44.1 -19.043 1 95.75 239 GLN B O 1
ATOM 4076 N N . SER B 1 240 ? -9.775 -42.525 -17.72 1 97.51 240 SER B N 1
ATOM 4077 C CA . SER B 1 240 ? -8.888 -42.869 -16.613 1 97.51 240 SER B CA 1
ATOM 4078 C C . SER B 1 240 ? -9.28 -44.202 -15.984 1 97.51 240 SER B C 1
ATOM 4080 O O . SER B 1 240 ? -10.46 -44.558 -15.955 1 97.51 240 SER B O 1
ATOM 4082 N N . MET B 1 241 ? -8.264 -44.851 -15.432 1 97.27 241 MET B N 1
ATOM 4083 C CA . MET B 1 241 ? -8.451 -46.136 -14.764 1 97.27 241 MET B CA 1
ATOM 4084 C C . MET B 1 241 ? -9.092 -45.95 -13.393 1 97.27 241 MET B C 1
ATOM 4086 O O . MET B 1 241 ? -9.279 -46.918 -12.654 1 97.27 241 MET B O 1
ATOM 4090 N N . VAL B 1 242 ? -9.483 -44.722 -13.144 1 96.65 242 VAL B N 1
ATOM 4091 C CA . VAL B 1 242 ? -10.307 -44.477 -11.965 1 96.65 242 VAL B CA 1
ATOM 4092 C C . VAL B 1 242 ? -11.67 -45.142 -12.14 1 96.65 242 VAL B C 1
ATOM 4094 O O . VAL B 1 242 ? -12.27 -45.607 -11.168 1 96.65 242 VAL B O 1
ATOM 4097 N N . GLY B 1 243 ? -12.14 -45.116 -13.355 1 95.59 2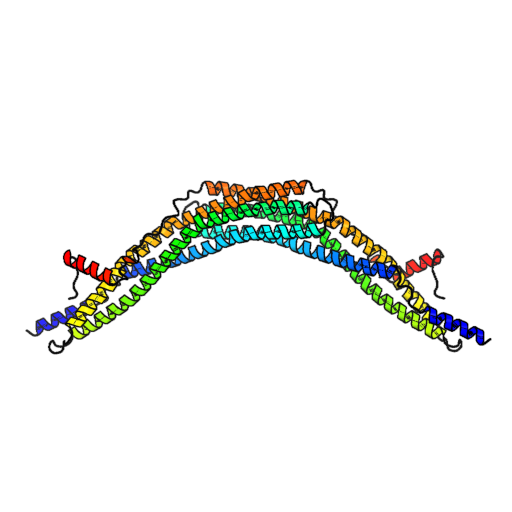43 GLY B N 1
ATOM 4098 C CA . GLY B 1 243 ? -13.417 -45.744 -13.655 1 95.59 243 GLY B CA 1
ATOM 4099 C C . GLY B 1 243 ? -13.31 -47.242 -13.869 1 95.59 243 GLY B C 1
ATOM 4100 O O . GLY B 1 243 ? -12.479 -47.704 -14.653 1 95.59 243 GLY B O 1
ATOM 4101 N N . GLU B 1 244 ? -14.177 -48.047 -13.293 1 94.01 244 GLU B N 1
ATOM 4102 C CA . GLU B 1 244 ? -14.132 -49.505 -13.357 1 94.01 244 GLU B CA 1
ATOM 4103 C C . GLU B 1 244 ? -14.382 -50.003 -14.777 1 94.01 244 GLU B C 1
ATOM 4105 O O . GLU B 1 244 ? -13.754 -50.966 -15.223 1 94.01 244 GLU B O 1
ATOM 4110 N N . PRO B 1 245 ? -15.209 -49.293 -15.493 1 96.23 245 PRO B N 1
ATOM 4111 C CA . PRO B 1 245 ? -15.405 -49.733 -16.876 1 96.23 245 PRO B CA 1
ATOM 4112 C C . PRO B 1 245 ? -14.122 -49.672 -17.702 1 96.23 245 PRO B C 1
ATOM 4114 O O . PRO B 1 245 ? -13.905 -50.516 -18.576 1 96.23 245 PRO B O 1
ATOM 4117 N N . ASN B 1 246 ? -13.338 -48.708 -17.444 1 96.98 246 ASN B N 1
ATOM 4118 C CA . ASN B 1 246 ? -12.078 -48.574 -18.167 1 96.98 246 ASN B CA 1
ATOM 4119 C C . ASN B 1 246 ? -11.088 -49.666 -17.774 1 96.98 246 ASN B C 1
ATOM 4121 O O . ASN B 1 246 ? -10.33 -50.154 -18.614 1 96.98 246 ASN B O 1
ATOM 4125 N N . VAL B 1 247 ? -11.128 -50.095 -16.559 1 96.84 247 VAL B N 1
ATOM 4126 C CA . VAL B 1 247 ? -10.285 -51.184 -16.077 1 96.84 247 VAL B CA 1
ATOM 4127 C C . VAL B 1 247 ? -10.659 -52.482 -16.789 1 96.84 247 VAL B C 1
ATOM 4129 O O . VAL B 1 247 ? -9.787 -53.194 -17.293 1 96.84 247 VAL B O 1
ATOM 4132 N N . GLN B 1 248 ? -11.964 -52.726 -16.85 1 96.35 248 GLN B N 1
ATOM 4133 C CA . GLN B 1 248 ? -12.467 -53.93 -17.503 1 96.35 248 GLN B CA 1
ATOM 4134 C C . GLN B 1 248 ? -12.107 -53.944 -18.986 1 96.35 248 GLN B C 1
ATOM 4136 O O . GLN B 1 248 ? -11.679 -54.971 -19.517 1 96.35 248 GLN B O 1
ATOM 4141 N N . ALA B 1 249 ? -12.271 -52.793 -19.581 1 96.77 249 ALA B N 1
ATOM 4142 C CA . ALA B 1 249 ? -11.961 -52.682 -21.004 1 96.77 249 ALA B CA 1
ATOM 4143 C C . ALA B 1 249 ? -10.483 -52.957 -21.266 1 96.77 249 ALA B C 1
ATOM 4145 O O . ALA B 1 249 ? -10.134 -53.644 -22.229 1 96.77 249 ALA B O 1
ATOM 4146 N N . ARG B 1 250 ? -9.605 -52.479 -20.437 1 96.38 250 ARG B N 1
ATOM 4147 C CA . ARG B 1 250 ? -8.172 -52.7 -20.596 1 96.38 250 ARG B CA 1
ATOM 4148 C C . ARG B 1 250 ? -7.816 -54.166 -20.375 1 96.38 250 ARG B C 1
ATOM 4150 O O . ARG B 1 250 ? -7.016 -54.736 -21.121 1 96.38 250 ARG B O 1
ATOM 4157 N N . ARG B 1 251 ? -8.422 -54.784 -19.363 1 95.42 251 ARG B N 1
ATOM 4158 C CA . ARG B 1 251 ? -8.188 -56.198 -19.089 1 95.42 251 ARG B CA 1
ATOM 4159 C C . ARG B 1 251 ? -8.569 -57.059 -20.289 1 95.42 251 ARG B C 1
ATOM 4161 O O . ARG B 1 251 ? -7.797 -57.924 -20.71 1 95.42 251 ARG B O 1
ATOM 4168 N N . GLU B 1 252 ? -9.769 -56.719 -20.869 1 96.25 252 GLU B N 1
ATOM 4169 C CA . GLU B 1 252 ? -10.255 -57.478 -22.018 1 96.25 252 GLU B CA 1
ATOM 4170 C C . GLU B 1 252 ? -9.32 -57.328 -23.214 1 96.25 252 GLU B C 1
ATOM 4172 O O . GLU B 1 252 ? -9.051 -58.299 -23.924 1 96.25 252 GLU B O 1
ATOM 4177 N N . LYS B 1 253 ? -8.826 -56.22 -23.389 1 96 253 LYS B N 1
ATOM 4178 C CA . LYS B 1 253 ? -7.877 -55.967 -24.469 1 96 253 LYS B CA 1
ATOM 4179 C C . LYS B 1 253 ? -6.578 -56.739 -24.252 1 96 253 LYS B C 1
ATOM 4181 O O . LYS B 1 253 ? -6.025 -57.311 -25.194 1 96 253 LYS B O 1
ATOM 4186 N N . GLU B 1 254 ? -6.063 -56.792 -23.039 1 94.39 254 GLU B N 1
ATOM 4187 C CA . GLU B 1 254 ? -4.826 -57.503 -22.731 1 94.39 254 GLU B CA 1
ATOM 4188 C C . GLU B 1 254 ? -5.006 -59.011 -22.878 1 94.39 254 GLU B C 1
ATOM 4190 O O . GLU B 1 254 ? -4.1 -59.708 -23.341 1 94.39 254 GLU B O 1
ATOM 4195 N N . ILE B 1 255 ? -6.237 -59.469 -22.498 1 94.88 255 ILE B N 1
ATOM 4196 C CA . ILE B 1 255 ? -6.539 -60.887 -22.659 1 94.88 255 ILE B CA 1
ATOM 4197 C C . ILE B 1 255 ? -6.553 -61.247 -24.143 1 94.88 255 ILE B C 1
ATOM 4199 O O . ILE B 1 255 ? -5.945 -62.239 -24.553 1 94.88 255 ILE B O 1
ATOM 4203 N N . ALA B 1 256 ? -7.118 -60.35 -24.962 1 96.13 256 ALA B N 1
ATOM 4204 C CA . ALA B 1 256 ? -7.225 -60.575 -26.401 1 96.13 256 ALA B CA 1
ATOM 4205 C C . ALA B 1 256 ? -5.849 -60.557 -27.063 1 96.13 256 ALA B C 1
ATOM 4207 O O . ALA B 1 256 ? -5.606 -61.289 -28.025 1 96.13 256 ALA B O 1
ATOM 4208 N N . ASN B 1 257 ? -4.973 -59.798 -26.592 1 95.02 257 ASN B N 1
ATOM 4209 C CA . ASN B 1 257 ? -3.645 -59.646 -27.176 1 95.02 257 ASN B CA 1
ATOM 4210 C C . ASN B 1 257 ? -2.654 -60.643 -26.583 1 95.02 257 ASN B C 1
ATOM 4212 O O . ASN B 1 257 ? -1.494 -60.692 -26.996 1 95.02 257 ASN B O 1
ATOM 4216 N N . GLY B 1 258 ? -3.073 -61.332 -25.525 1 92.57 258 GLY B N 1
ATOM 4217 C CA . GLY B 1 258 ? -2.222 -62.343 -24.918 1 92.57 258 GLY B CA 1
ATOM 4218 C C . GLY B 1 258 ? -1.199 -61.763 -23.959 1 92.57 258 GLY B C 1
ATOM 4219 O O . GLY B 1 258 ? -0.194 -62.407 -23.652 1 92.57 258 GLY B O 1
ATOM 4220 N N . THR B 1 259 ? -1.406 -60.526 -23.472 1 91.27 259 THR B N 1
ATOM 4221 C CA . THR B 1 259 ? -0.412 -59.875 -22.625 1 91.27 259 THR B CA 1
ATOM 4222 C C . THR B 1 259 ? -0.881 -59.834 -21.174 1 91.27 259 THR B C 1
ATOM 4224 O O . THR B 1 259 ? -0.169 -59.337 -20.299 1 91.27 259 THR B O 1
ATOM 4227 N N . TYR B 1 260 ? -2.045 -60.415 -20.877 1 93.8 260 TYR B N 1
ATOM 4228 C CA . TYR B 1 260 ? -2.599 -60.387 -19.527 1 93.8 260 TYR B CA 1
ATOM 4229 C C . TYR B 1 260 ? -1.877 -61.378 -18.621 1 93.8 260 TYR B C 1
ATOM 4231 O O . TYR B 1 260 ? -1.686 -62.54 -18.989 1 93.8 260 TYR B O 1
ATOM 4239 N N . VAL B 1 261 ? -1.47 -60.904 -17.44 1 87.49 261 VAL B N 1
ATOM 4240 C CA . VAL B 1 261 ? -0.826 -61.772 -16.46 1 87.49 261 VAL B CA 1
ATOM 4241 C C . VAL B 1 261 ? -1.852 -62.243 -15.433 1 87.49 261 VAL B C 1
ATOM 4243 O O . VAL B 1 261 ? -2.349 -61.446 -14.632 1 87.49 261 VAL B O 1
ATOM 4246 N N . LYS B 1 262 ? -2.092 -63.548 -15.321 1 85.54 262 LYS B N 1
ATOM 4247 C CA . LYS B 1 262 ? -3.105 -64.105 -14.429 1 85.54 262 LYS B CA 1
ATOM 4248 C C . LYS B 1 262 ? -2.547 -64.311 -13.024 1 85.54 262 LYS B C 1
ATOM 4250 O O . LYS B 1 262 ? -1.343 -64.512 -12.852 1 85.54 262 LYS B O 1
ATOM 4255 N N . VAL B 1 263 ? -3.48 -64.243 -12.138 1 81.71 263 VAL B N 1
ATOM 4256 C CA . VAL B 1 263 ? -3.145 -64.586 -10.76 1 81.71 263 VAL B CA 1
ATOM 4257 C C . VAL B 1 263 ? -3 -66.1 -10.624 1 81.71 263 VAL B C 1
ATOM 4259 O O . VAL B 1 263 ? -3.847 -66.857 -11.102 1 81.71 263 VAL B O 1
ATOM 4262 N N . GLU B 1 264 ? -1.761 -66.693 -10.154 1 69.59 264 GLU B N 1
ATOM 4263 C CA . GLU B 1 264 ? -1.526 -68.12 -9.956 1 69.59 264 GLU B CA 1
ATOM 4264 C C . GLU B 1 264 ? -1.801 -68.529 -8.512 1 69.59 264 GLU B C 1
ATOM 4266 O O . GLU B 1 264 ? -1.635 -67.726 -7.591 1 69.59 264 GLU B O 1
#

Nearest PDB structures (foldseek):
  4i1q-assembly1_B  TM=7.999E-01  e=9.355E-05  Homo sapiens
  4avm-assembly1_A-2  TM=8.435E-01  e=1.799E-04  Homo sapiens
  4atm-assembly1_A-2  TM=7.780E-01  e=2.199E-04  Homo sapiens
  3sog-assembly1_A-2  TM=8.238E-01  e=6.992E-04  Homo sapiens
  7sqc-assembly1_1F  TM=3.721E-01  e=2.387E-01  Chlamydomonas reinhardtii

Secondary structure (DSSP, 8-state):
--HHHHHHHHHHHGGGS-----HHHHHHHHHHHHHHHHHHHHHHHHHHHHHHHHHHHHHHHHHHHHHHHHHHH---SS-HHHHHHHHHHTHHHHHHHHHHHHIIIIIHHHHHHHHHHHHHHHHHHHHHHHHHHHHHHHHHHHHHHTS-GGG-TTHHHHHHHHHHHHHHHHHHHHHHHHHHHHHHHHHHHHHHHHHHHHHHHHHHHHHHTHHHHHHHHHHHHTS------PPP----GGGSTTSHHHHHHHHHHHHHHT-PPPP-/--HHHHHHHHHHHGGGS-----HHHHHHHHHHHHHHHHHHHHHHHHHHHHHHHHHHHHHHHHHHHHHHHHHHH---SS-HHHHHHHHHHTHHHHHHHHHHHHIIIIIHHHHHHHHHHHHHHHHHHHHHHHHHHHHHHHHHHHHHHTS-GGG-TTHHHHHHHHHHHHHHHHHHHHHHHHHHHHHHHHHHHHHHHHHHHHHHHHHHHHHHTHHHHHHHHHHHHTS------PPP----GGGSTTSHHHHHHHHHHHHHHT-PPPP-

Solvent-accessible surface area (backbone atoms only — not comparable to full-atom values): 28254 Å² total; per-residue (Å²): 126,68,70,70,55,54,60,56,50,52,57,52,55,63,66,66,43,81,63,68,76,50,68,60,58,55,48,36,54,51,44,49,52,52,40,51,55,51,48,52,51,51,52,51,47,52,54,44,57,52,46,53,57,52,49,56,54,49,51,54,51,51,50,41,52,47,34,49,57,42,38,75,62,34,84,57,87,79,45,68,36,59,56,47,39,56,45,57,55,59,46,56,61,55,52,52,55,43,51,54,49,45,43,65,57,32,48,44,44,56,50,52,52,50,51,52,51,53,54,50,52,54,50,49,53,52,42,54,52,32,46,54,50,21,52,53,29,44,49,55,33,54,57,42,65,71,42,59,78,94,66,38,81,60,50,71,58,35,48,51,50,21,49,51,29,42,49,44,25,51,52,32,49,56,49,45,45,51,31,52,47,45,39,42,53,49,48,66,67,41,47,40,32,36,43,46,42,42,47,36,52,50,25,48,45,55,39,61,49,37,58,43,30,46,52,43,28,59,56,32,66,69,55,82,58,70,87,56,84,64,74,79,63,57,77,49,76,92,68,25,45,84,38,66,66,45,40,53,53,51,51,54,51,28,54,74,70,68,69,58,83,77,86,129,124,69,70,69,54,55,60,55,51,54,57,52,57,65,64,68,44,83,64,70,77,50,67,60,58,54,49,38,54,52,43,49,53,53,39,52,54,50,48,54,50,49,52,52,48,51,53,43,57,53,46,52,57,52,50,56,54,49,50,56,51,51,51,41,52,46,35,50,56,42,36,74,65,35,84,56,88,81,44,68,35,57,56,46,41,56,44,58,56,58,47,55,61,56,52,52,53,41,51,53,49,44,43,65,58,31,49,46,41,53,50,51,50,52,52,52,51,52,54,52,52,53,51,48,53,52,41,54,52,32,46,53,51,21,51,53,30,43,50,55,34,55,57,42,66,71,42,60,78,94,68,37,81,60,49,71,58,35,47,52,49,21,49,51,30,43,51,46,25,52,52,32,49,57,50,46,44,52,29,50,48,44,40,44,53,49,48,66,67,41,49,40,32,37,44,46,42,40,48,36,51,50,25,46,47,56,40,60,48,38,58,42,29,46,52,42,28,59,56,31,66,69,56,81,56,71,87,58,85,64,74,79,64,57,76,50,75,91,70,25,43,85,39,66,68,45,40,53,53,51,50,52,50,27,54,74,72,68,69,56,83,76,86,131